Protein 4MZ5 (pdb70)

Radius of gyration: 27.86 Å; Cα contacts (8 Å, |Δi|>4): 668; chains: 3; bounding box: 36×77×73 Å

Foldseek 3Di:
DVPDDDDD/DDDDPDDDDDDD/DVLEPDDLVCLLVQLPPPPVVSPLSSLLNLLNLLPDDPCRPLVSNVVSVCLLSLLVQCPPLVDVSSVLSSLSNLLSQLLDAPVSVVSNVVSVNLLSLLVQCPPPDLSNVLSSLSSLLSQLLNAPVSLQVSVVSPNQVSLVVVVPDPDNVVDDPSSLLSSLSSLLSNQAYPVPGHDPVSCVSCQVVLLVLCPDDDPSSVLSSLSSLLSQLQDAVVSLCSNVVVVCLLSLLVQCPDPDPSNVVSSLSNLLSQLLYALVSVVSNVVSPNLLSLVCQCVPPDQSSNQSSLLSLLSQLLHAQVSLVSCVVSVVLLSLLVQLQDGDVSSVLSSLSSQLSNLVRYDLVSLVVNVVSPNQLSLLVCLVDPDDVSVLSSLSNVVSSLVSCVVVVNLQVVLVVCVVSVRLVSLVVQLPDPDDSRNCSSVVCCVPRVD

Solvent-accessible surface area: 19185 Å² total; per-residue (Å²): 86,136,45,28,44,82,61,133,69,135,6,69,39,38,65,57,59,92,66,214,164,71,8,86,129,52,50,22,124,79,0,36,155,13,0,98,51,144,75,68,112,32,16,27,91,0,0,44,1,0,37,47,13,2,6,91,181,134,141,39,22,21,58,74,0,44,177,39,42,3,8,80,68,0,19,60,3,3,57,82,110,151,12,27,65,0,10,31,8,0,0,16,0,0,0,2,0,0,22,20,82,66,134,21,0,110,25,0,18,92,25,32,0,2,65,22,0,22,84,9,2,88,25,125,71,59,82,0,3,32,0,0,0,21,0,0,0,0,0,0,4,39,17,20,80,36,0,34,58,1,29,177,77,37,0,7,95,37,0,27,65,42,4,82,41,142,74,8,65,108,39,67,63,36,27,4,74,8,1,0,6,1,0,0,0,1,2,30,56,104,144,78,28,4,47,100,99,1,3,113,70,1,1,80,26,0,33,82,0,0,112,23,114,16,62,91,0,20,11,21,0,0,18,0,0,3,37,9,1,49,33,81,59,126,39,0,66,40,0,6,128,99,50,1,5,81,26,0,14,147,10,2,48,28,136,67,53,76,3,10,7,0,0,0,74,0,0,0,6,0,0,38,3,46,33,118,8,0,34,96,0,9,107,30,29,0,1,68,31,0,39,74,4,3,84,31,129,100,72,58,2,32,49,10,0,0,4,0,0,0,0,0,0,9,10,87,88,71,0,0,69,62,0,24,97,66,30,0,0,65,64,0,18,36,5,2,66,180,27,70,77,122,1,22,53,6,0,1,47,0,0,12,8,0,5,83,31,14,31,33,125,13,9,36,71,0,13,135,34,34,0,5,102,14,0,0,74,17,8,77,24,208,36,51,94,0,3,46,5,0,3,80,0,0,32,27,6,0,86,4,6,72,150,85,67,78,37,135,80,1,15,94,62,0,98,133,33,25,0,47,111,59,0,70,52,13,47,195,58,168,42,116,62,0,99,136,32,0,90,70,6,28,109,136,34,40,126

Structure (mmCIF, N/CA/C/O backbone):
data_4MZ5
#
_entry.id   4MZ5
#
_cell.length_a   77.876
_cell.length_b   89.995
_cell.length_c   99.729
_cell.angle_alpha   90.00
_cell.angle_beta   90.00
_cell.angle_gamma   90.00
#
_symmetry.space_group_name_H-M   'P 21 21 21'
#
loop_
_entity.id
_entity.type
_entity.pdbx_description
1 polymer "Deoxyuridine 5'-triphosphate nucleotidohydrolase, mitochondrial"
2 polymer 'Importin subunit alpha-1'
3 water water
#
loop_
_atom_site.group_PDB
_atom_site.id
_atom_site.type_symbol
_atom_site.label_atom_id
_atom_site.label_alt_id
_atom_site.label_comp_id
_atom_site.label_asym_id
_atom_site.label_entity_id
_atom_site.label_seq_id
_atom_site.pdbx_PDB_ins_code
_atom_site.Cartn_x
_atom_site.Cartn_y
_atom_site.Cartn_z
_atom_site.occupancy
_atom_site.B_iso_or_equiv
_atom_site.auth_seq_id
_atom_site.auth_comp_id
_atom_site.auth_asym_id
_atom_site.auth_atom_id
_atom_site.pdbx_PDB_model_num
ATOM 1 N N . SER A 1 3 ? 43.609 48.219 42.239 1.00 85.77 11 SER A N 1
ATOM 2 C CA . SER A 1 3 ? 44.702 49.062 42.728 1.00 87.01 11 SER A CA 1
ATOM 3 C C . SER A 1 3 ? 45.313 49.983 41.655 1.00 86.74 11 SER A C 1
ATOM 4 O O . SER A 1 3 ? 45.311 51.203 41.830 1.00 86.23 11 SER A O 1
ATOM 7 N N . PRO A 1 4 ? 45.826 49.417 40.540 1.00 84.52 12 PRO A N 1
ATOM 8 C CA . PRO A 1 4 ? 46.498 50.305 39.581 1.00 82.43 12 PRO A CA 1
ATOM 9 C C . PRO A 1 4 ? 45.499 51.186 38.840 1.00 76.76 12 PRO A C 1
ATOM 10 O O . PRO A 1 4 ? 45.871 52.228 38.299 1.00 78.84 12 PRO A O 1
ATOM 14 N N . SER A 1 5 ? 44.242 50.758 38.821 1.00 70.19 13 SER A N 1
ATOM 15 C CA . SER A 1 5 ? 43.194 51.486 38.123 1.00 67.45 13 SER A CA 1
ATOM 16 C C . SER A 1 5 ? 42.472 52.509 39.007 1.00 58.35 13 SER A C 1
ATOM 17 O O . SER A 1 5 ? 41.547 53.172 38.544 1.00 60.38 13 SER A O 1
ATOM 20 N N . LYS A 1 6 ? 42.888 52.638 40.269 1.00 52.33 14 LYS A N 1
ATOM 21 C CA . LYS A 1 6 ? 42.391 53.722 41.123 1.00 54.69 14 LYS A CA 1
ATOM 22 C C . LYS A 1 6 ? 42.881 55.030 40.523 1.00 58.81 14 LYS A C 1
ATOM 23 O O . LYS A 1 6 ? 44.039 55.121 40.112 1.00 59.61 14 LYS A O 1
ATOM 29 N N . ARG A 1 7 ? 42.013 56.036 40.455 1.00 53.16 15 ARG A N 1
ATOM 30 C CA . ARG A 1 7 ? 42.421 57.352 39.962 1.00 56.86 15 ARG A CA 1
ATOM 31 C C . ARG A 1 7 ? 42.288 58.425 41.039 1.00 59.39 15 ARG A C 1
ATOM 32 O O . ARG A 1 7 ? 41.440 58.326 41.929 1.00 59.60 15 ARG A O 1
ATOM 40 N N . ALA A 1 8 ? 43.116 59.460 40.947 1.00 61.81 16 ALA A N 1
ATOM 41 C CA . ALA A 1 8 ? 42.951 60.635 41.801 1.00 53.45 16 ALA A CA 1
ATOM 42 C C . ALA A 1 8 ? 41.829 61.538 41.290 1.00 60.60 16 ALA A C 1
ATOM 43 O O . ALA A 1 8 ? 41.465 61.499 40.109 1.00 61.85 16 ALA A O 1
ATOM 45 N N . ARG A 1 9 ? 41.277 62.338 42.197 1.00 61.86 17 ARG A N 1
ATOM 46 C CA . ARG A 1 9 ? 40.308 63.367 41.853 1.00 65.78 17 ARG A CA 1
ATOM 47 C C . ARG A 1 9 ? 40.948 64.286 40.818 1.00 74.44 17 ARG A C 1
ATOM 48 O O . ARG A 1 9 ? 42.103 64.683 40.975 1.00 77.72 17 ARG A O 1
ATOM 56 N N . PRO A 1 10 ? 40.221 64.594 39.733 1.00 83.04 18 PRO A N 1
ATOM 57 C CA . PRO A 1 10 ? 40.773 65.489 38.712 1.00 91.60 18 PRO A CA 1
ATOM 58 C C . PRO A 1 10 ? 40.339 66.935 38.945 1.00 95.75 18 PRO A C 1
ATOM 59 O O . PRO A 1 10 ? 41.123 67.854 38.698 1.00 97.63 18 PRO A O 1
ATOM 63 N N . ALA B 1 1 ? 30.213 73.709 50.387 1.00 77.71 9 ALA C N 1
ATOM 64 C CA . ALA B 1 1 ? 30.993 73.282 49.229 1.00 81.73 9 ALA C CA 1
ATOM 65 C C . ALA B 1 1 ? 32.499 73.331 49.496 1.00 81.25 9 ALA C C 1
ATOM 66 O O . ALA B 1 1 ? 33.225 72.415 49.101 1.00 84.97 9 ALA C O 1
ATOM 68 N N . ILE B 1 2 ? 32.956 74.403 50.146 1.00 73.06 10 ILE C N 1
ATOM 69 C CA . ILE B 1 2 ? 34.359 74.554 50.549 1.00 73.55 10 ILE C CA 1
ATOM 70 C C . ILE B 1 2 ? 34.447 75.262 51.903 1.00 69.65 10 ILE C C 1
ATOM 71 O O . ILE B 1 2 ? 33.659 76.166 52.179 1.00 75.09 10 ILE C O 1
ATOM 76 N N . SER B 1 3 ? 35.389 74.844 52.748 1.00 55.60 11 SER C N 1
ATOM 77 C CA . SER B 1 3 ? 35.644 75.527 54.009 1.00 47.11 11 SER C CA 1
ATOM 78 C C . SER B 1 3 ? 36.741 76.554 53.767 1.00 42.28 11 SER C C 1
ATOM 79 O O . SER B 1 3 ? 37.826 76.203 53.302 1.00 52.66 11 SER C O 1
ATOM 82 N N . PRO B 1 4 ? 36.468 77.830 54.072 1.00 48.27 12 PRO C N 1
ATOM 83 C CA . PRO B 1 4 ? 37.445 78.875 53.755 1.00 44.92 12 PRO C CA 1
ATOM 84 C C . PRO B 1 4 ? 38.690 78.756 54.625 1.00 40.84 12 PRO C C 1
ATOM 85 O O . PRO B 1 4 ? 38.582 78.392 55.803 1.00 38.44 12 PRO C O 1
ATOM 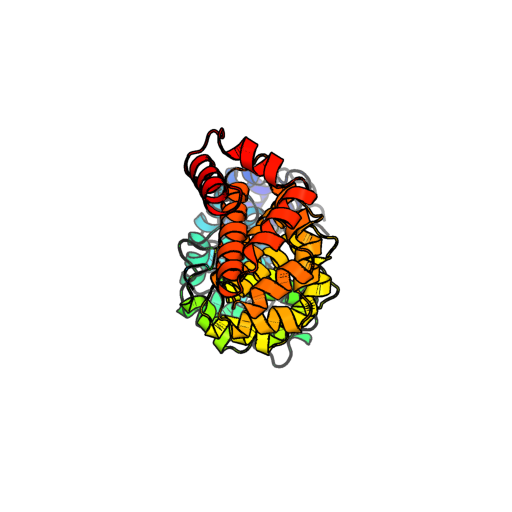89 N N . SER B 1 5 ? 39.850 79.066 54.049 1.00 33.21 13 SER C N 1
ATOM 90 C CA . SER B 1 5 ? 41.122 78.867 54.734 1.00 36.03 13 SER C CA 1
ATOM 91 C C . SER B 1 5 ? 41.383 80.021 55.678 1.00 28.07 13 SER C C 1
ATOM 92 O O . SER B 1 5 ? 42.101 79.857 56.668 1.00 34.83 13 SER C O 1
ATOM 95 N N . LYS B 1 6 ? 40.811 81.181 55.354 1.00 32.79 14 LYS C N 1
ATOM 96 C CA . LYS B 1 6 ? 40.924 82.391 56.177 1.00 36.58 14 LYS C CA 1
ATOM 97 C C . LYS B 1 6 ? 39.549 83.012 56.389 1.00 34.67 14 LYS C C 1
ATOM 98 O O . LYS B 1 6 ? 38.666 82.873 55.533 1.00 36.56 14 LYS C O 1
ATOM 104 N N . ARG B 1 7 ? 39.368 83.688 57.528 1.00 33.82 15 ARG C N 1
ATOM 105 C CA . ARG B 1 7 ? 38.073 84.278 57.905 1.00 36.71 15 ARG C CA 1
ATOM 106 C C . ARG B 1 7 ? 38.301 85.562 58.673 1.00 33.90 15 ARG C C 1
ATOM 107 O O . ARG B 1 7 ? 39.014 85.560 59.683 1.00 33.43 15 ARG C O 1
ATOM 115 N N . ALA B 1 8 ? 37.696 86.653 58.211 1.00 38.60 16 ALA C N 1
ATOM 116 C CA . ALA B 1 8 ? 37.734 87.910 58.949 1.00 43.23 16 ALA C CA 1
ATOM 117 C C . ALA B 1 8 ? 36.620 87.881 59.989 1.00 43.32 16 ALA C C 1
ATOM 118 O O . ALA B 1 8 ? 35.579 87.270 59.756 1.00 41.62 16 ALA C O 1
ATOM 120 N N . ARG B 1 9 ? 36.829 88.541 61.126 1.00 38.37 17 ARG C N 1
ATOM 121 C CA . ARG B 1 9 ? 35.746 88.736 62.081 1.00 35.71 17 ARG C CA 1
ATOM 122 C C . ARG B 1 9 ? 35.013 90.040 61.781 1.00 36.77 17 ARG C C 1
ATOM 123 O O . ARG B 1 9 ? 35.581 91.126 61.941 1.00 40.97 17 ARG C O 1
ATOM 131 N N . PRO B 1 10 ? 33.742 89.942 61.351 1.00 40.67 18 PRO C N 1
ATOM 132 C CA . PRO B 1 10 ? 32.987 91.111 60.892 1.00 46.92 18 PRO C CA 1
ATOM 133 C C . PRO B 1 10 ? 32.453 91.937 62.053 1.00 47.67 18 PRO C C 1
ATOM 134 O O . PRO B 1 10 ? 32.473 91.463 63.193 1.00 46.03 18 PRO C O 1
ATOM 138 N N . ALA B 1 11 ? 31.983 93.150 61.767 1.00 46.70 19 ALA C N 1
ATOM 139 C CA . ALA B 1 11 ? 31.354 93.991 62.784 1.00 47.73 19 ALA C CA 1
ATOM 140 C C . ALA B 1 11 ? 29.988 93.430 63.154 1.00 57.48 19 ALA C C 1
ATOM 141 O O . ALA B 1 11 ? 29.308 92.840 62.310 1.00 57.66 19 ALA C O 1
ATOM 143 N N . GLU B 1 12 ? 29.581 93.614 64.408 1.00 72.87 20 GLU C N 1
ATOM 144 C CA . GLU B 1 12 ? 28.283 93.115 64.862 1.00 91.33 20 GLU C CA 1
ATOM 145 C C . GLU B 1 12 ? 27.127 93.851 64.184 1.00 94.71 20 GLU C C 1
ATOM 146 O O . GLU B 1 12 ? 27.248 95.022 63.817 1.00 94.15 20 GLU C O 1
ATOM 152 N N . GLN C 2 52 ? 31.079 105.170 71.953 1.00 109.59 71 GLN E N 1
ATOM 153 C CA . GLN C 2 52 ? 31.923 104.516 70.960 1.00 106.88 71 GLN E CA 1
ATOM 154 C C . GLN C 2 52 ? 32.442 105.516 69.932 1.00 98.51 71 GLN E C 1
ATOM 155 O O . GLN C 2 52 ? 32.200 105.371 68.734 1.00 91.85 71 GLN E O 1
ATOM 161 N N . GLY C 2 53 ? 33.155 106.531 70.409 1.00 94.52 72 GLY E N 1
ATOM 162 C CA . GLY C 2 53 ? 33.706 107.552 69.537 1.00 85.15 72 GLY E CA 1
ATOM 163 C C . GLY C 2 53 ? 34.926 107.070 68.776 1.00 77.20 72 GLY E C 1
ATOM 164 O O . GLY C 2 53 ? 35.727 107.872 68.297 1.00 69.62 72 GLY E O 1
ATOM 165 N N . THR C 2 54 ? 35.066 105.753 68.666 1.00 69.21 73 THR E N 1
ATOM 166 C CA . THR C 2 54 ? 36.188 105.163 67.963 1.00 61.25 73 THR E CA 1
ATOM 167 C C . THR C 2 54 ? 35.732 104.758 66.561 1.00 57.53 73 THR E C 1
ATOM 168 O O . THR C 2 54 ? 36.351 103.919 65.912 1.00 53.97 73 THR E O 1
ATOM 172 N N . VAL C 2 55 ? 34.646 105.371 66.096 1.00 67.32 74 VAL E N 1
ATOM 173 C CA . VAL C 2 55 ? 34.106 105.064 64.774 1.00 73.14 74 VAL E CA 1
ATOM 174 C C . VAL C 2 55 ? 34.673 105.993 63.701 1.00 69.22 74 VAL E C 1
ATOM 175 O O . VAL C 2 55 ? 34.772 107.205 63.913 1.00 69.36 74 VAL E O 1
ATOM 179 N N . ASN C 2 56 ? 35.053 105.414 62.563 1.00 66.71 75 ASN E N 1
ATOM 180 C CA . ASN C 2 56 ? 35.518 106.179 61.407 1.00 68.61 75 ASN E CA 1
ATOM 181 C C . ASN C 2 56 ? 36.715 107.090 61.691 1.00 60.50 75 ASN E C 1
ATOM 182 O O . ASN C 2 56 ? 36.691 108.277 61.356 1.00 64.26 75 ASN E O 1
ATOM 187 N N . TRP C 2 57 ? 37.758 106.542 62.306 1.00 50.98 76 TRP E N 1
ATOM 188 C CA . TRP C 2 57 ? 38.988 107.297 62.504 1.00 47.70 76 TRP E CA 1
ATOM 189 C C . TRP C 2 57 ? 39.799 107.268 61.219 1.00 50.14 76 TRP E C 1
ATOM 190 O O . TRP C 2 57 ? 39.608 106.391 60.379 1.00 46.38 76 TRP E O 1
ATOM 201 N N . SER C 2 58 ? 40.691 108.235 61.053 1.00 53.47 77 SER E N 1
ATOM 202 C CA . SER C 2 58 ? 41.684 108.145 59.993 1.00 54.97 77 SER E CA 1
ATOM 203 C C . SER C 2 58 ? 42.811 107.271 60.508 1.00 52.73 77 SER E C 1
ATOM 204 O O . SER C 2 58 ? 42.944 107.078 61.720 1.00 53.72 77 SER E O 1
ATOM 207 N N . VAL C 2 59 ? 43.614 106.736 59.593 1.00 49.95 78 VAL E N 1
ATOM 208 C CA . VAL C 2 59 ? 44.788 105.965 59.974 1.00 48.06 78 VAL E CA 1
ATOM 209 C C . VAL C 2 59 ? 45.752 106.866 60.731 1.00 44.40 78 VAL E C 1
ATOM 210 O O . VAL C 2 59 ? 46.402 106.448 61.688 1.00 42.96 78 VAL E O 1
ATOM 214 N N . GLU C 2 60 ? 45.820 108.117 60.301 1.00 42.47 79 GLU E N 1
ATOM 215 C CA . GLU C 2 60 ? 46.700 109.097 60.916 1.00 50.98 79 GLU E CA 1
ATOM 216 C C . GLU C 2 60 ? 46.355 109.287 62.386 1.00 46.72 79 GLU E C 1
ATOM 217 O O . GLU C 2 60 ? 47.245 109.320 63.231 1.00 50.56 79 GLU E O 1
ATOM 223 N N . ASP C 2 61 ? 45.064 109.385 62.693 1.00 44.12 80 ASP E N 1
ATOM 224 C CA . ASP C 2 61 ? 44.629 109.570 64.076 1.00 43.30 80 ASP E CA 1
ATOM 225 C C . ASP C 2 61 ? 44.880 108.331 64.911 1.00 43.60 80 ASP E C 1
ATOM 226 O O . ASP C 2 61 ? 45.189 108.434 66.100 1.00 42.43 80 ASP E O 1
ATOM 231 N N . ILE C 2 62 ? 44.745 107.164 64.286 1.00 41.76 81 ILE E N 1
ATOM 232 C CA . ILE C 2 62 ? 45.012 105.907 64.963 1.00 37.61 81 ILE E CA 1
ATOM 233 C C . ILE C 2 62 ? 46.487 105.856 65.345 1.00 41.58 81 ILE E C 1
ATOM 234 O O . ILE C 2 62 ? 46.830 105.521 66.481 1.00 46.83 81 ILE E O 1
ATOM 239 N N . VAL C 2 63 ? 47.349 106.230 64.402 1.00 42.98 82 VAL E N 1
ATOM 240 C CA . VAL C 2 63 ? 48.790 106.215 64.619 1.00 45.32 82 VAL E CA 1
ATOM 241 C C . VAL C 2 63 ? 49.147 107.173 65.749 1.00 42.83 82 VAL E C 1
ATOM 242 O O . VAL C 2 63 ? 49.953 106.847 66.626 1.00 39.19 82 VAL E O 1
ATOM 246 N N . LYS C 2 64 ? 48.506 108.337 65.732 1.00 38.33 83 LYS E N 1
ATOM 247 C CA . LYS C 2 64 ? 48.707 109.369 66.740 1.00 43.63 83 LYS E CA 1
ATOM 248 C C . LYS C 2 64 ? 48.441 108.827 68.142 1.00 41.05 83 LYS E C 1
ATOM 249 O O . LYS C 2 64 ? 49.276 108.977 69.040 1.00 44.86 83 LYS E O 1
ATOM 255 N N . GLY C 2 65 ? 47.289 108.187 68.320 1.00 39.18 84 GLY E N 1
ATOM 256 C CA . GLY C 2 65 ? 46.913 107.630 69.608 1.00 47.60 84 GLY E CA 1
ATOM 257 C C . GLY C 2 65 ? 47.787 106.470 70.049 1.00 44.74 84 GLY E C 1
ATOM 258 O O . GLY C 2 65 ? 48.122 106.333 71.231 1.00 40.07 84 GLY E O 1
ATOM 259 N N . ILE C 2 66 ? 48.171 105.632 69.098 1.00 40.24 85 ILE E N 1
ATOM 260 C CA . ILE C 2 66 ? 48.988 104.464 69.429 1.00 41.53 85 ILE E CA 1
ATOM 261 C C . ILE C 2 66 ? 50.402 104.848 69.870 1.00 41.93 85 ILE E C 1
ATOM 262 O O . ILE C 2 66 ? 50.960 104.217 70.769 1.00 38.96 85 ILE E O 1
ATOM 267 N N . ASN C 2 67 ? 50.948 105.909 69.273 1.00 38.11 86 ASN E N 1
ATOM 268 C CA . ASN C 2 67 ? 52.267 106.420 69.643 1.00 46.02 86 ASN E CA 1
ATOM 269 C C . ASN C 2 67 ? 52.279 107.343 70.864 1.00 49.47 86 ASN E C 1
ATOM 270 O O . ASN C 2 67 ? 53.277 108.010 71.116 1.00 58.73 86 ASN E O 1
ATOM 275 N N . SER C 2 68 ? 51.189 107.375 71.626 1.00 45.34 87 SER E N 1
ATOM 276 C CA . SER C 2 68 ? 51.028 108.383 72.679 1.00 44.55 87 SER E CA 1
ATOM 277 C C . SER C 2 68 ? 51.646 108.039 74.043 1.00 50.78 87 SER E C 1
ATOM 278 O O . SER C 2 68 ? 51.837 108.935 74.869 1.00 58.79 87 SER E O 1
ATOM 281 N N . ASN C 2 69 ? 51.948 106.762 74.282 1.00 51.60 88 ASN E N 1
ATOM 282 C CA . ASN C 2 69 ? 52.405 106.310 75.609 1.00 65.04 88 ASN E CA 1
ATOM 283 C C . ASN C 2 69 ? 51.359 106.505 76.708 1.00 60.15 88 ASN E C 1
ATOM 284 O O . ASN C 2 69 ? 51.686 106.510 77.900 1.00 64.13 88 ASN E O 1
ATOM 289 N N . ASN C 2 70 ? 50.110 106.692 76.297 1.00 51.47 89 ASN E N 1
ATOM 290 C CA . ASN C 2 70 ? 48.984 106.680 77.216 1.00 49.89 89 ASN E CA 1
ATOM 291 C C . ASN C 2 70 ? 48.221 105.408 76.889 1.00 44.69 89 ASN E C 1
ATOM 292 O O . ASN C 2 70 ? 47.693 105.252 75.775 1.00 39.10 89 ASN E O 1
ATOM 297 N N . LEU C 2 71 ? 48.185 104.482 77.844 1.00 43.76 90 LEU E N 1
ATOM 298 C CA . LEU C 2 71 ? 47.649 103.151 77.566 1.00 47.40 90 LEU E CA 1
ATOM 299 C C . LEU C 2 71 ? 46.182 103.221 77.171 1.00 42.53 90 LEU E C 1
ATOM 300 O O . LEU C 2 71 ? 45.735 102.489 76.281 1.00 37.16 90 LEU E O 1
ATOM 305 N N . GLU C 2 72 ? 45.441 104.112 77.826 1.00 38.73 91 GLU E N 1
ATOM 306 C CA . GLU C 2 72 ? 44.040 104.326 77.481 1.00 32.91 91 GLU E CA 1
ATOM 307 C C . GLU C 2 72 ? 43.874 104.944 76.090 1.00 34.84 91 GLU E C 1
ATOM 308 O O . GLU C 2 72 ? 42.999 104.535 75.330 1.00 35.78 91 GLU E O 1
ATOM 314 N N . SER C 2 73 ? 44.706 105.931 75.767 1.00 34.52 92 SER E N 1
ATOM 315 C CA . SER C 2 73 ? 44.713 106.494 74.423 1.00 38.28 92 SER E CA 1
ATOM 316 C C . SER C 2 73 ? 45.041 105.402 73.403 1.00 40.39 92 SER E C 1
ATOM 317 O O . SER C 2 73 ? 44.420 105.320 72.336 1.00 36.97 92 SER E O 1
ATOM 320 N N . GLN C 2 74 ? 46.000 104.546 73.742 1.00 39.43 93 GLN E N 1
ATOM 321 C CA . GLN C 2 74 ? 46.347 103.428 72.869 1.00 38.55 93 GLN E CA 1
ATOM 322 C C . GLN C 2 74 ? 45.175 102.469 72.717 1.00 36.44 93 GLN E C 1
ATOM 323 O O . GLN C 2 74 ? 44.902 101.961 71.617 1.00 31.20 93 GLN E O 1
ATOM 329 N N . LEU C 2 75 ? 44.472 102.226 73.819 1.00 35.56 94 LEU E N 1
ATOM 330 C CA . LEU C 2 75 ? 43.340 101.309 73.796 1.00 37.05 94 LEU E CA 1
ATOM 331 C C . LEU C 2 75 ? 42.255 101.809 72.850 1.00 43.64 94 LEU E C 1
ATOM 332 O O . LEU C 2 75 ? 41.750 101.036 72.027 1.00 42.46 94 LEU E O 1
ATOM 337 N N . GLN C 2 76 ? 41.898 103.089 72.952 1.00 36.94 95 GLN E N 1
ATOM 338 C CA . GLN C 2 76 ? 40.828 103.600 72.097 1.00 43.69 95 GLN E CA 1
ATOM 339 C C . GLN C 2 76 ? 41.257 103.695 70.623 1.00 37.48 95 GLN E C 1
ATOM 340 O O . GLN C 2 76 ? 40.466 103.428 69.719 1.00 38.64 95 GLN E O 1
ATOM 346 N N . ALA C 2 77 ? 42.515 104.032 70.380 1.00 31.88 96 ALA E N 1
ATOM 347 C CA . ALA C 2 77 ? 43.011 104.063 69.011 1.00 36.29 96 ALA E CA 1
ATOM 348 C C . ALA C 2 77 ? 43.068 102.646 68.429 1.00 36.07 96 ALA E C 1
ATOM 349 O O . ALA C 2 77 ? 42.891 102.450 67.219 1.00 36.77 96 ALA E O 1
ATOM 351 N N . THR C 2 78 ? 43.333 101.658 69.279 1.00 33.06 97 THR E N 1
ATOM 352 C CA . THR C 2 78 ? 43.387 100.273 68.798 1.00 35.56 97 THR E CA 1
ATOM 353 C C . THR C 2 78 ? 41.987 99.787 68.461 1.00 34.00 97 THR E C 1
ATOM 354 O O . THR C 2 78 ? 41.779 99.062 67.477 1.00 32.63 97 THR E O 1
ATOM 358 N N . GLN C 2 79 ? 41.017 100.202 69.270 1.00 33.14 98 GLN E N 1
ATOM 359 C CA . GLN C 2 79 ? 39.625 99.870 68.993 1.00 38.71 98 GLN E CA 1
ATOM 360 C C . GLN C 2 79 ? 39.179 100.495 67.672 1.00 37.72 98 GLN E C 1
ATOM 361 O O . GLN C 2 79 ? 38.481 99.859 66.876 1.00 36.57 98 GLN E O 1
ATOM 367 N N . ALA C 2 80 ? 39.578 101.741 67.450 1.00 37.49 99 ALA E N 1
ATOM 368 C CA . ALA C 2 80 ? 39.297 102.414 66.185 1.00 35.75 99 ALA E CA 1
ATOM 369 C C . ALA C 2 80 ? 39.875 101.632 64.999 1.00 37.47 99 ALA E C 1
ATOM 370 O O . ALA C 2 80 ? 39.263 101.572 63.931 1.00 38.66 99 ALA E O 1
ATOM 372 N N . ALA C 2 81 ? 41.054 101.045 65.181 1.00 40.56 100 ALA E N 1
ATOM 373 C CA . ALA C 2 81 ? 41.641 100.215 64.135 1.00 35.41 100 ALA E CA 1
ATOM 374 C C . ALA C 2 81 ? 40.817 98.952 63.930 1.00 37.84 100 ALA E C 1
ATOM 375 O O . ALA C 2 81 ? 40.560 98.548 62.789 1.00 38.90 100 ALA E O 1
ATOM 377 N N . ARG C 2 82 ? 40.404 98.329 65.031 1.00 35.71 101 ARG E N 1
ATOM 378 C CA . ARG C 2 82 ? 39.575 97.127 64.966 1.00 35.20 101 ARG E CA 1
ATOM 379 C C . ARG C 2 82 ? 38.318 97.366 64.134 1.00 39.68 101 ARG E C 1
ATOM 380 O O . ARG C 2 82 ? 37.919 96.505 63.346 1.00 39.35 101 ARG E O 1
ATOM 388 N N . LYS C 2 83 ? 37.707 98.539 64.312 1.00 41.81 102 LYS E N 1
ATOM 389 C CA . LYS C 2 83 ? 36.469 98.886 63.621 1.00 42.40 102 LYS E CA 1
ATOM 390 C C . LYS C 2 83 ? 36.691 99.132 62.137 1.00 41.79 102 LYS E C 1
ATOM 391 O O . LYS C 2 83 ? 35.898 98.681 61.306 1.00 46.41 102 LYS E O 1
ATOM 397 N N . LEU C 2 84 ? 37.761 99.849 61.806 1.00 33.95 103 LEU E N 1
ATOM 398 C CA . LEU C 2 84 ? 38.132 100.043 60.407 1.00 42.41 103 LEU E CA 1
ATOM 399 C C . LEU C 2 84 ? 38.385 98.681 59.760 1.00 45.16 103 LEU E C 1
ATOM 400 O O . LEU C 2 84 ? 37.963 98.420 58.632 1.00 49.89 103 LEU E O 1
ATOM 405 N N . LEU C 2 85 ? 39.070 97.813 60.494 1.00 34.77 104 LEU E N 1
ATOM 406 C CA . LEU C 2 85 ? 39.521 96.545 59.946 1.00 35.95 104 LEU E CA 1
ATOM 407 C C . LEU C 2 85 ? 38.419 95.516 59.891 1.00 39.60 104 LEU E C 1
ATOM 408 O O . LEU C 2 85 ? 38.570 94.484 59.243 1.00 39.61 104 LEU E O 1
ATOM 413 N N . SER C 2 86 ? 37.309 95.789 60.567 1.00 33.98 105 SER E N 1
ATOM 414 C CA . SER C 2 86 ? 36.214 94.826 60.595 1.00 35.78 105 SER E CA 1
ATOM 415 C C . SER C 2 86 ? 35.051 95.260 59.725 1.00 42.50 105 SER E C 1
ATOM 416 O O . SER C 2 86 ? 33.939 94.755 59.874 1.00 51.96 105 SER E O 1
ATOM 419 N N . ARG C 2 87 ? 35.306 96.192 58.812 1.00 55.26 106 ARG E N 1
ATOM 420 C CA . ARG C 2 87 ? 34.254 96.655 57.912 1.00 60.37 106 ARG E CA 1
ATOM 421 C C . ARG C 2 87 ? 34.220 95.807 56.645 1.00 59.77 106 ARG E C 1
ATOM 422 O O . ARG C 2 87 ? 35.246 95.282 56.204 1.00 53.57 106 ARG E O 1
ATOM 430 N N . GLU C 2 88 ? 33.026 95.665 56.082 1.00 69.66 107 GLU E N 1
ATOM 431 C CA . GLU C 2 88 ? 32.805 94.794 54.934 1.00 80.45 107 GLU E CA 1
ATOM 432 C C . GLU C 2 88 ? 33.507 95.294 53.678 1.00 74.75 107 GLU E C 1
ATOM 433 O O . GLU C 2 88 ? 34.281 94.560 53.058 1.00 67.93 107 GLU E O 1
ATOM 439 N N . LYS C 2 89 ? 33.232 96.544 53.312 1.00 77.04 108 LYS E N 1
ATOM 440 C CA . LYS C 2 89 ? 33.816 97.142 52.116 1.00 80.06 108 LYS E CA 1
ATOM 441 C C . LYS C 2 89 ? 35.257 97.574 52.332 1.00 70.76 108 LYS E C 1
ATOM 442 O O . LYS C 2 89 ? 35.530 98.431 53.175 1.00 69.66 108 LYS E O 1
ATOM 448 N N . GLN C 2 90 ? 36.154 96.964 51.558 1.00 68.22 109 GLN E N 1
ATOM 449 C CA . GLN C 2 90 ? 37.571 97.327 51.473 1.00 64.38 109 GLN E CA 1
ATOM 450 C C . GLN C 2 90 ? 38.204 97.848 52.754 1.00 57.71 109 GLN E C 1
ATOM 451 O O . GLN C 2 90 ? 38.640 98.999 52.798 1.00 62.44 109 GLN E O 1
ATOM 457 N N . PRO C 2 91 ? 38.261 97.006 53.797 1.00 52.41 110 PRO E N 1
ATOM 458 C CA . PRO C 2 91 ? 38.977 97.439 55.000 1.00 49.30 110 PRO E CA 1
ATOM 459 C C . PRO C 2 91 ? 40.425 97.755 54.626 1.00 51.91 110 PRO E C 1
ATOM 460 O O . PRO C 2 91 ? 41.044 96.985 53.882 1.00 51.52 110 PRO E O 1
ATOM 464 N N . PRO C 2 92 ? 40.950 98.888 55.121 1.00 46.07 111 PRO E N 1
ATOM 465 C CA . PRO C 2 92 ? 42.259 99.423 54.726 1.00 47.95 111 PRO E CA 1
ATOM 466 C C . PRO C 2 92 ? 43.429 98.674 55.376 1.00 45.05 111 PRO E C 1
ATOM 467 O O . PRO C 2 92 ? 44.228 99.272 56.106 1.00 37.37 111 PRO E O 1
ATOM 471 N N . ILE C 2 93 ? 43.520 97.377 55.089 1.00 45.46 112 ILE E N 1
ATOM 472 C CA . ILE C 2 93 ? 44.567 96.508 55.620 1.00 44.41 112 ILE E CA 1
ATOM 473 C C . ILE C 2 93 ? 45.977 97.007 55.267 1.00 40.93 112 ILE E C 1
ATOM 474 O O . ILE C 2 93 ? 46.836 97.121 56.149 1.00 37.42 112 ILE E O 1
ATOM 479 N N . ASP C 2 94 ? 46.214 97.304 53.990 1.00 35.47 113 ASP E N 1
ATOM 480 C CA . ASP C 2 94 ? 47.534 97.751 53.548 1.00 41.57 113 ASP E CA 1
ATOM 481 C C . ASP C 2 94 ? 47.937 99.096 54.167 1.00 42.66 113 ASP E C 1
ATOM 482 O O . ASP C 2 94 ? 49.094 99.283 54.558 1.00 39.88 113 ASP E O 1
ATOM 487 N N . ASN C 2 95 ? 46.988 100.026 54.253 1.00 37.80 114 ASN E N 1
ATOM 488 C CA . ASN C 2 95 ? 47.253 101.311 54.902 1.00 41.29 114 ASN E CA 1
ATOM 489 C C . ASN C 2 95 ? 47.643 101.139 56.370 1.00 36.30 114 ASN E C 1
ATOM 490 O O . ASN C 2 95 ? 48.560 101.799 56.861 1.00 44.47 114 ASN E O 1
ATOM 495 N N . ILE C 2 96 ? 46.953 100.242 57.060 1.00 36.64 115 ILE E N 1
ATOM 496 C CA . ILE C 2 96 ? 47.310 99.910 58.438 1.00 36.86 115 ILE E CA 1
ATOM 497 C C . ILE C 2 96 ? 48.724 99.312 58.498 1.00 39.71 115 ILE E C 1
ATOM 498 O O . ILE C 2 96 ? 49.535 99.710 59.341 1.00 36.78 115 ILE E O 1
ATOM 503 N N . ILE C 2 97 ? 49.024 98.376 57.595 1.00 37.70 116 ILE E N 1
ATOM 504 C CA . ILE C 2 97 ? 50.360 97.776 57.530 1.00 31.07 116 ILE E CA 1
ATOM 505 C C . ILE C 2 97 ? 51.436 98.834 57.242 1.00 37.84 116 ILE E C 1
ATOM 506 O O . ILE C 2 97 ? 52.469 98.866 57.918 1.00 38.60 116 ILE E O 1
ATOM 511 N N . ARG C 2 98 ? 51.196 99.703 56.257 1.00 34.39 117 ARG E N 1
ATOM 512 C CA . ARG C 2 98 ? 52.170 100.736 55.900 1.00 41.87 117 ARG E CA 1
ATOM 513 C C . ARG C 2 98 ? 52.450 101.713 57.041 1.00 46.10 117 ARG E C 1
ATOM 514 O O . ARG C 2 98 ? 53.538 102.266 57.137 1.00 45.05 117 ARG E O 1
ATOM 522 N N . ALA C 2 99 ? 51.464 101.923 57.905 1.00 48.80 118 ALA E N 1
ATOM 523 C CA . ALA C 2 99 ? 51.627 102.849 59.016 1.00 50.69 118 ALA E CA 1
ATOM 524 C C . ALA C 2 99 ? 52.528 102.261 60.103 1.00 49.08 118 ALA E C 1
ATOM 525 O O . ALA C 2 99 ? 52.862 102.953 61.062 1.00 46.86 118 ALA E O 1
ATOM 527 N N . GLY C 2 100 ? 52.914 100.990 59.955 1.00 40.17 119 GLY E N 1
ATOM 528 C CA . GLY C 2 100 ? 53.819 100.356 60.901 1.00 34.76 119 GLY E CA 1
ATOM 529 C C . GLY C 2 100 ? 53.127 99.975 62.206 1.00 37.15 119 GLY E C 1
ATOM 530 O O . GLY C 2 100 ? 53.749 99.945 63.274 1.00 41.55 119 GLY E O 1
ATOM 531 N N . LEU C 2 101 ? 51.837 99.665 62.124 1.00 34.26 120 LEU E N 1
ATOM 532 C CA . LEU C 2 101 ? 51.047 99.404 63.327 1.00 37.71 120 LEU E CA 1
ATOM 533 C C . LEU C 2 101 ? 51.160 97.972 63.873 1.00 37.97 120 LEU E C 1
ATOM 534 O O . LEU C 2 101 ? 50.916 97.735 65.063 1.00 37.17 120 LEU E O 1
ATOM 539 N N . ILE C 2 102 ? 51.546 97.024 63.019 1.00 32.15 121 ILE E N 1
ATOM 540 C CA . ILE C 2 102 ? 51.600 95.622 63.430 1.00 32.55 121 ILE E CA 1
ATOM 541 C C . ILE C 2 102 ? 52.471 95.324 64.664 1.00 31.88 121 ILE E C 1
ATOM 542 O O . ILE C 2 102 ? 52.017 94.614 65.571 1.00 35.53 121 ILE E O 1
ATOM 547 N N . PRO C 2 103 ? 53.714 95.844 64.706 1.00 31.55 122 PRO E N 1
ATOM 548 C CA . PRO C 2 103 ? 54.527 95.594 65.907 1.00 37.15 122 PRO 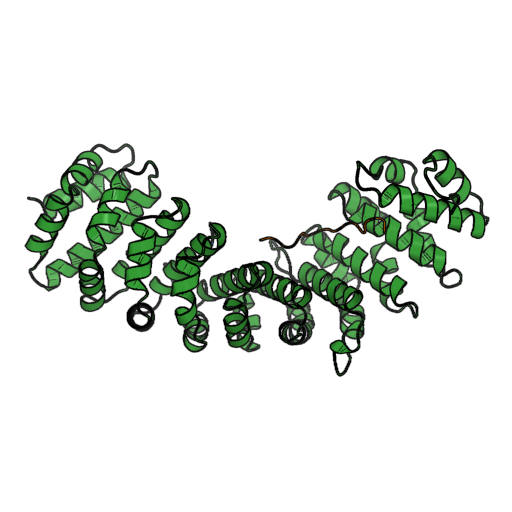E CA 1
ATOM 549 C C . PRO C 2 103 ? 53.864 96.128 67.172 1.00 36.54 122 PRO E C 1
ATOM 550 O O . PRO C 2 103 ? 54.049 95.566 68.254 1.00 35.45 122 PRO E O 1
ATOM 554 N N . LYS C 2 104 ? 53.111 97.211 67.036 1.00 39.24 123 LYS E N 1
ATOM 555 C CA . LYS C 2 104 ? 52.440 97.804 68.179 1.00 38.10 123 LYS E CA 1
ATOM 556 C C . LYS C 2 104 ? 51.344 96.885 68.655 1.00 30.36 123 LYS E C 1
ATOM 557 O O . LYS C 2 104 ? 51.242 96.599 69.855 1.00 33.14 123 LYS E O 1
ATOM 563 N N . PHE C 2 105 ? 50.521 96.428 67.711 1.00 32.80 124 PHE E N 1
ATOM 564 C CA . PHE C 2 105 ? 49.435 95.498 68.020 1.00 33.65 124 PHE E CA 1
ATOM 565 C C . PHE C 2 105 ? 49.978 94.260 68.704 1.00 34.01 124 PHE E C 1
ATOM 566 O O . PHE C 2 105 ? 49.399 93.784 69.692 1.00 32.72 124 PHE E O 1
ATOM 574 N N . VAL C 2 106 ? 51.084 93.736 68.176 1.00 28.10 125 VAL E N 1
ATOM 575 C CA . VAL C 2 106 ? 51.674 92.520 68.729 1.00 33.90 125 VAL E CA 1
ATOM 576 C C . VAL C 2 106 ? 52.119 92.743 70.174 1.00 36.89 125 VAL E C 1
ATOM 577 O O . VAL C 2 106 ? 51.875 91.893 71.037 1.00 30.84 125 VAL E O 1
ATOM 581 N N . SER C 2 107 ? 52.753 93.888 70.439 1.00 30.08 126 SER E N 1
ATOM 582 C CA . SER C 2 107 ? 53.186 94.212 71.795 1.00 34.02 126 SER E CA 1
ATOM 583 C C . SER C 2 107 ? 51.981 94.286 72.713 1.00 29.31 126 SER E C 1
ATOM 584 O O . SER C 2 107 ? 52.048 93.875 73.873 1.00 40.10 126 SER E O 1
ATOM 587 N N . PHE C 2 108 ? 50.873 94.796 72.185 1.00 28.57 127 PHE E N 1
ATOM 588 C CA . PHE C 2 108 ? 49.638 94.918 72.971 1.00 29.11 127 PHE E CA 1
ATOM 589 C C . PHE C 2 108 ? 49.066 93.564 73.407 1.00 38.46 127 PHE E C 1
ATOM 590 O O . PHE C 2 108 ? 48.418 93.481 74.452 1.00 33.97 127 PHE E O 1
ATOM 598 N N . LEU C 2 109 ? 49.316 92.508 72.624 1.00 33.80 128 LEU E N 1
ATOM 599 C CA . LEU C 2 109 ? 48.842 91.168 72.975 1.00 33.13 128 LEU E CA 1
ATOM 600 C C . LEU C 2 109 ? 49.403 90.727 74.319 1.00 39.89 128 LEU E C 1
ATOM 601 O O . LEU C 2 109 ? 48.804 89.890 75.003 1.00 42.80 128 LEU E O 1
ATOM 606 N N . GLY C 2 110 ? 50.549 91.292 74.696 1.00 34.59 129 GLY E N 1
ATOM 607 C CA . GLY C 2 110 ? 51.238 90.870 75.902 1.00 43.78 129 GLY E CA 1
ATOM 608 C C . GLY C 2 110 ? 50.863 91.679 77.129 1.00 48.44 129 GLY E C 1
ATOM 609 O O . GLY C 2 110 ? 51.380 91.436 78.225 1.00 50.03 129 GLY E O 1
ATOM 610 N N . LYS C 2 111 ? 49.963 92.640 76.956 1.00 39.95 130 LYS E N 1
ATOM 611 C CA . LYS C 2 111 ? 49.550 93.478 78.076 1.00 40.66 130 LYS E CA 1
ATOM 612 C C . LYS C 2 111 ? 48.517 92.782 78.954 1.00 40.76 130 LYS E C 1
ATOM 613 O O . LYS C 2 111 ? 47.332 93.108 78.913 1.00 40.92 130 LYS E O 1
ATOM 619 N N . THR C 2 112 ? 48.988 91.827 79.754 1.00 49.01 131 THR E N 1
ATOM 620 C CA . THR C 2 112 ? 48.145 91.060 80.670 1.00 50.74 131 THR E CA 1
ATOM 621 C C . THR C 2 112 ? 47.324 91.959 81.591 1.00 48.86 131 THR E C 1
ATOM 622 O O . THR C 2 112 ? 46.189 91.637 81.946 1.00 52.81 131 THR E O 1
ATOM 626 N N . ASP C 2 113 ? 47.902 93.093 81.961 1.00 47.55 132 ASP E N 1
ATOM 627 C CA . ASP C 2 113 ? 47.244 94.045 82.848 1.00 54.16 132 ASP E CA 1
ATOM 628 C C . ASP C 2 113 ? 46.120 94.850 82.174 1.00 50.24 132 ASP E C 1
ATOM 629 O O . ASP C 2 113 ? 45.332 95.510 82.857 1.00 51.34 132 ASP E O 1
ATOM 634 N N . CYS C 2 114 ? 46.037 94.799 80.843 1.00 44.73 133 CYS E N 1
ATOM 635 C CA . CYS C 2 114 ? 44.972 95.516 80.124 1.00 41.93 133 CYS E CA 1
ATOM 636 C C . CYS C 2 114 ? 44.253 94.620 79.109 1.00 44.33 133 CYS E C 1
ATOM 637 O O . CYS C 2 114 ? 44.470 94.736 77.895 1.00 34.28 133 CYS E O 1
ATOM 640 N N . SER C 2 115 ? 43.386 93.745 79.612 1.00 47.19 134 SER E N 1
ATOM 641 C CA . SER C 2 115 ? 42.644 92.799 78.771 1.00 43.69 134 SER E CA 1
ATOM 642 C C . SER C 2 115 ? 41.912 93.396 77.544 1.00 44.41 134 SER E C 1
ATOM 643 O O . SER C 2 115 ? 41.963 92.801 76.457 1.00 40.54 134 SER E O 1
ATOM 646 N N . PRO C 2 116 ? 41.257 94.574 77.697 1.00 47.30 135 PRO E N 1
ATOM 647 C CA . PRO C 2 116 ? 40.571 95.108 76.512 1.00 42.18 135 PRO E CA 1
ATOM 648 C C . PRO C 2 116 ? 41.504 95.347 75.328 1.00 39.44 135 PRO E C 1
ATOM 649 O O . PRO C 2 116 ? 41.116 95.060 74.198 1.00 39.06 135 PRO E O 1
ATOM 653 N N . ILE C 2 117 ? 42.711 95.852 75.567 1.00 40.55 136 ILE E N 1
ATOM 654 C CA . ILE C 2 117 ? 43.603 96.123 74.447 1.00 39.30 136 ILE E CA 1
ATOM 655 C C . ILE C 2 117 ? 44.172 94.819 73.871 1.00 38.33 136 ILE E C 1
ATOM 656 O O . ILE C 2 117 ? 44.466 94.741 72.674 1.00 30.92 136 ILE E O 1
ATOM 661 N N . GLN C 2 118 ? 44.309 93.797 74.718 1.00 35.65 137 GLN E N 1
ATOM 662 C CA . GLN C 2 118 ? 44.667 92.469 74.230 1.00 38.97 137 GLN E CA 1
ATOM 663 C C . GLN C 2 118 ? 43.598 92.009 73.246 1.00 32.80 137 GLN E C 1
ATOM 664 O O . GLN C 2 118 ? 43.906 91.470 72.180 1.00 34.63 137 GLN E O 1
ATOM 670 N N . PHE C 2 119 ? 42.338 92.229 73.607 1.00 34.87 138 PHE E N 1
ATOM 671 C CA . PHE C 2 119 ? 41.233 91.804 72.763 1.00 35.79 138 PHE E CA 1
ATOM 672 C C . PHE C 2 119 ? 41.189 92.580 71.457 1.00 32.99 138 PHE E C 1
ATOM 673 O O . PHE C 2 119 ? 41.079 91.991 70.375 1.00 35.81 138 PHE E O 1
ATOM 681 N N . GLU C 2 120 ? 41.248 93.902 71.570 1.00 32.27 139 GLU E N 1
ATOM 682 C CA . GLU C 2 120 ? 41.164 94.774 70.409 1.00 34.38 139 GLU E CA 1
ATOM 683 C C . GLU C 2 120 ? 42.273 94.487 69.399 1.00 33.07 139 GLU E C 1
ATOM 684 O O . GLU C 2 120 ? 42.025 94.444 68.192 1.00 36.55 139 GLU E O 1
ATOM 690 N N . SER C 2 121 ? 43.488 94.261 69.887 1.00 26.33 140 SER E N 1
ATOM 691 C CA . SER C 2 121 ? 44.600 94.047 68.978 1.00 31.62 140 SER E CA 1
ATOM 692 C C . SER C 2 121 ? 44.532 92.659 68.364 1.00 31.25 140 SER E C 1
ATOM 693 O O . SER C 2 121 ? 44.908 92.480 67.202 1.00 28.88 140 SER E O 1
ATOM 696 N N . ALA C 2 122 ? 44.060 91.686 69.149 1.00 29.46 141 ALA E N 1
ATOM 697 C CA . ALA C 2 122 ? 43.865 90.322 68.665 1.00 28.70 141 ALA E CA 1
ATOM 698 C C . ALA C 2 122 ? 42.894 90.323 67.487 1.00 24.84 141 ALA E C 1
ATOM 699 O O . ALA C 2 122 ? 43.165 89.739 66.429 1.00 30.94 141 ALA E O 1
ATOM 701 N N . TRP C 2 123 ? 41.763 90.988 67.681 1.00 26.23 142 TRP E N 1
ATOM 702 C CA . TRP C 2 123 ? 40.780 91.169 66.620 1.00 31.25 142 TRP E CA 1
ATOM 703 C C . TRP C 2 123 ? 41.388 91.877 65.397 1.00 34.35 142 TRP E C 1
ATOM 704 O O . TRP C 2 123 ? 41.287 91.372 64.272 1.00 35.09 142 TRP E O 1
ATOM 715 N N . ALA C 2 124 ? 42.041 93.018 65.618 1.00 33.97 143 ALA E N 1
ATOM 716 C CA . ALA C 2 124 ? 42.714 93.742 64.536 1.00 27.31 143 ALA E CA 1
ATOM 717 C C . ALA C 2 124 ? 43.726 92.883 63.761 1.00 32.54 143 ALA E C 1
ATOM 718 O O . ALA C 2 124 ? 43.746 92.885 62.516 1.00 29.44 143 ALA E O 1
ATOM 720 N N . LEU C 2 125 ? 44.567 92.152 64.489 1.00 30.60 144 LEU E N 1
ATOM 721 C CA . LEU C 2 125 ? 45.557 91.297 63.845 1.00 33.44 144 LEU E CA 1
ATOM 722 C C . LEU C 2 125 ? 44.900 90.124 63.117 1.00 29.09 144 LEU E C 1
ATOM 723 O O . LEU C 2 125 ? 45.395 89.678 62.074 1.00 27.92 144 LEU E O 1
ATOM 728 N N . THR C 2 126 ? 43.782 89.645 63.656 1.00 25.23 145 THR E N 1
ATOM 729 C CA . THR C 2 126 ? 43.038 88.561 63.031 1.00 31.09 145 THR E CA 1
ATOM 730 C C . THR C 2 126 ? 42.586 88.977 61.636 1.00 35.97 145 THR E C 1
ATOM 731 O O . THR C 2 126 ? 42.699 88.207 60.665 1.00 33.62 145 THR E O 1
ATOM 735 N N . ASN C 2 127 ? 42.078 90.200 61.533 1.00 32.85 146 ASN E N 1
ATOM 736 C CA . ASN C 2 127 ? 41.514 90.638 60.265 1.00 35.17 146 ASN E CA 1
ATOM 737 C C . ASN C 2 127 ? 42.586 90.970 59.244 1.00 37.29 146 ASN E C 1
ATOM 738 O O . ASN C 2 127 ? 42.374 90.781 58.044 1.00 38.76 146 ASN E O 1
ATOM 743 N N . ILE C 2 128 ? 43.747 91.418 59.718 1.00 35.05 147 ILE E N 1
ATOM 744 C CA . ILE C 2 128 ? 44.904 91.558 58.837 1.00 31.75 147 ILE E CA 1
ATOM 745 C C . ILE C 2 128 ? 45.397 90.193 58.346 1.00 31.05 147 ILE E C 1
ATOM 746 O O . ILE C 2 128 ? 45.693 90.031 57.153 1.00 29.76 147 ILE E O 1
ATOM 751 N N . ALA C 2 129 ? 45.471 89.204 59.243 1.00 28.51 148 ALA E N 1
ATOM 752 C CA . ALA C 2 129 ? 45.966 87.876 58.853 1.00 29.29 148 ALA E CA 1
ATOM 753 C C . ALA C 2 129 ? 45.000 87.137 57.927 1.00 32.16 148 ALA E C 1
ATOM 754 O O . ALA C 2 129 ? 45.379 86.169 57.265 1.00 31.73 148 ALA E O 1
ATOM 756 N N . SER C 2 130 ? 43.755 87.593 57.877 1.00 25.49 149 SER E N 1
ATOM 757 C CA . SER C 2 130 ? 42.755 86.965 57.019 1.00 28.10 149 SER E CA 1
ATOM 758 C C . SER C 2 130 ? 42.891 87.433 55.570 1.00 29.38 149 SER E C 1
ATOM 759 O O . SER C 2 130 ? 42.137 86.991 54.700 1.00 32.34 149 SER E O 1
ATOM 762 N N . GLY C 2 131 ? 43.833 88.334 55.311 1.00 30.83 150 GLY E N 1
ATOM 763 C CA . GLY C 2 131 ? 43.974 88.913 53.983 1.00 33.28 150 GLY E CA 1
ATOM 764 C C . GLY C 2 131 ? 44.767 88.025 53.037 1.00 37.19 150 GLY E C 1
ATOM 765 O O . GLY C 2 131 ? 44.657 86.802 53.093 1.00 31.43 150 GLY E O 1
ATOM 766 N N . THR C 2 132 ? 45.558 88.641 52.162 1.00 33.96 151 THR E N 1
ATOM 767 C CA . THR C 2 132 ? 46.434 87.899 51.261 1.00 36.52 151 THR E CA 1
ATOM 768 C C . THR C 2 132 ? 47.603 87.275 52.010 1.00 38.68 151 THR E C 1
ATOM 769 O O . THR C 2 132 ? 47.834 87.571 53.184 1.00 36.54 151 THR E O 1
ATOM 773 N N . SER C 2 133 ? 48.356 86.430 51.318 1.00 31.06 152 SER E N 1
ATOM 774 C CA . SER C 2 133 ? 49.539 85.824 51.908 1.00 34.07 152 SER E CA 1
ATOM 775 C C . SER C 2 133 ? 50.510 86.889 52.386 1.00 25.66 152 SER E C 1
ATOM 776 O O . SER C 2 133 ? 51.048 86.798 53.494 1.00 28.91 152 SER E O 1
ATOM 779 N N . GLU C 2 134 ? 50.729 87.911 51.566 1.00 28.18 153 GLU E N 1
ATOM 780 C CA . GLU C 2 134 ? 51.622 88.998 51.952 1.00 28.02 153 GLU E CA 1
ATOM 781 C C . GLU C 2 134 ? 51.122 89.704 53.223 1.00 27.01 153 GLU E C 1
ATOM 782 O O . GLU C 2 134 ? 51.914 90.136 54.075 1.00 31.94 153 GLU E O 1
ATOM 788 N N . GLN C 2 135 ? 49.808 89.814 53.362 1.00 27.32 154 GLN E N 1
ATOM 789 C CA . GLN C 2 135 ? 49.252 90.463 54.541 1.00 34.96 154 GLN E CA 1
ATOM 790 C C . GLN C 2 135 ? 49.357 89.525 55.754 1.00 34.99 154 GLN E C 1
ATOM 791 O O . GLN C 2 135 ? 49.692 89.945 56.864 1.00 32.60 154 GLN E O 1
ATOM 797 N N . THR C 2 136 ? 49.091 88.247 55.539 1.00 31.72 155 THR E N 1
ATOM 798 C CA . THR C 2 136 ? 49.282 87.271 56.610 1.00 30.80 155 THR E CA 1
ATOM 799 C C . THR C 2 136 ? 50.751 87.269 57.060 1.00 32.75 155 THR E C 1
ATOM 800 O O . THR C 2 136 ? 51.047 87.284 58.264 1.00 31.42 155 THR E O 1
ATOM 804 N N . LYS C 2 137 ? 51.666 87.301 56.092 1.00 26.15 156 LYS E N 1
ATOM 805 C CA . LYS C 2 137 ? 53.105 87.312 56.383 1.00 35.01 156 LYS E CA 1
ATOM 806 C C . LYS C 2 137 ? 53.524 88.498 57.261 1.00 31.97 156 LYS E C 1
ATOM 807 O O . LYS C 2 137 ? 54.398 88.348 58.126 1.00 32.36 156 LYS E O 1
ATOM 813 N N . ALA C 2 138 ? 52.912 89.666 57.053 1.00 31.56 157 ALA E N 1
ATOM 814 C CA . ALA C 2 138 ? 53.291 90.847 57.843 1.00 35.17 157 ALA E CA 1
ATOM 815 C C . ALA C 2 138 ? 52.938 90.629 59.315 1.00 28.29 157 ALA E C 1
ATOM 816 O O . ALA C 2 138 ? 53.659 91.077 60.208 1.00 33.66 157 ALA E O 1
ATOM 818 N N . VAL C 2 139 ? 51.842 89.915 59.558 1.00 25.11 158 VAL E N 1
ATOM 819 C CA . VAL C 2 139 ? 51.427 89.585 60.916 1.00 26.34 158 VAL E CA 1
ATOM 820 C C . VAL C 2 139 ? 52.430 88.618 61.557 1.00 36.94 158 VAL E C 1
ATOM 821 O O . VAL C 2 139 ? 52.875 88.824 62.699 1.00 30.62 158 VAL E O 1
ATOM 825 N N . VAL C 2 140 ? 52.800 87.579 60.807 1.00 31.18 159 VAL E N 1
ATOM 826 C CA . VAL C 2 140 ? 53.799 86.624 61.266 1.00 33.74 159 VAL E CA 1
ATOM 827 C C . VAL C 2 140 ? 55.145 87.301 61.497 1.00 28.97 159 VAL E C 1
ATOM 828 O O . VAL C 2 140 ? 55.793 87.077 62.533 1.00 27.93 159 VAL E O 1
ATOM 832 N N . ASP C 2 141 ? 55.563 88.135 60.548 1.00 20.87 160 ASP E N 1
ATOM 833 C CA . ASP C 2 141 ? 56.847 88.831 60.670 1.00 26.11 160 ASP E CA 1
ATOM 834 C C . ASP C 2 141 ? 56.933 89.751 61.888 1.00 31.06 160 ASP E C 1
ATOM 835 O O . ASP C 2 141 ? 58.031 90.050 62.346 1.00 32.77 160 ASP E O 1
ATOM 840 N N . GLY C 2 142 ? 55.787 90.194 62.409 1.00 28.32 161 GLY E N 1
ATOM 841 C CA . GLY C 2 142 ? 55.783 91.017 63.611 1.00 31.91 161 GLY E CA 1
ATOM 842 C C . GLY C 2 142 ? 55.850 90.195 64.892 1.00 39.16 161 GLY E C 1
ATOM 843 O O . GLY C 2 142 ? 55.748 90.744 65.992 1.00 34.25 161 GLY E O 1
ATOM 844 N N . GLY C 2 143 ? 56.010 88.875 64.757 1.00 34.43 162 GLY E N 1
ATOM 845 C CA . GLY C 2 143 ? 56.116 87.992 65.912 1.00 27.94 162 GLY E CA 1
ATOM 846 C C . GLY C 2 143 ? 54.795 87.593 66.556 1.00 31.83 162 GLY E C 1
ATOM 847 O O . GLY C 2 143 ? 54.771 87.161 67.715 1.00 31.90 162 GLY E O 1
ATOM 848 N N . ALA C 2 144 ? 53.698 87.720 65.811 1.00 24.81 163 ALA E N 1
ATOM 849 C CA . ALA C 2 144 ? 52.364 87.448 66.355 1.00 29.03 163 ALA E CA 1
ATOM 850 C C . ALA C 2 144 ? 52.174 86.014 66.830 1.00 32.29 163 ALA E C 1
ATOM 851 O O . ALA C 2 144 ? 51.369 85.757 67.726 1.00 27.20 163 ALA E O 1
ATOM 853 N N . ILE C 2 145 ? 52.882 85.074 66.208 1.00 36.83 164 ILE E N 1
ATOM 854 C CA . ILE C 2 145 ? 52.643 83.670 66.496 1.00 31.59 164 ILE E CA 1
ATOM 855 C C . ILE C 2 145 ? 52.847 83.289 67.971 1.00 31.98 164 ILE E C 1
ATOM 856 O O . ILE C 2 145 ? 51.917 82.777 68.596 1.00 36.05 164 ILE E O 1
ATOM 861 N N . PRO C 2 146 ? 54.054 83.518 68.529 1.00 29.36 165 PRO E N 1
ATOM 862 C CA . PRO C 2 146 ? 54.173 83.110 69.940 1.00 35.08 165 PRO E CA 1
ATOM 863 C C . PRO C 2 146 ? 53.269 83.940 70.848 1.00 31.49 165 PRO E C 1
ATOM 864 O O . PRO C 2 146 ? 52.792 83.452 71.875 1.00 27.19 165 PRO E O 1
ATOM 868 N N . ALA C 2 147 ? 53.029 85.186 70.464 1.00 31.82 166 ALA E N 1
ATOM 869 C CA . ALA C 2 147 ? 52.140 86.049 71.244 1.00 33.73 166 ALA E CA 1
ATOM 870 C C . ALA C 2 147 ? 50.703 85.508 71.275 1.00 32.36 166 ALA E C 1
ATOM 871 O O . ALA C 2 147 ? 50.059 85.486 72.328 1.00 31.39 166 ALA E O 1
ATOM 873 N N . PHE C 2 148 ? 50.201 85.037 70.136 1.00 29.33 167 PHE E N 1
ATOM 874 C CA . PHE C 2 148 ? 48.863 84.449 70.119 1.00 26.32 167 PHE E CA 1
ATOM 875 C C . PHE C 2 148 ? 48.812 83.131 70.886 1.00 32.15 167 PHE E C 1
ATOM 876 O O . PHE C 2 148 ? 47.818 82.841 71.565 1.00 34.91 167 PHE E O 1
ATOM 884 N N . ILE C 2 149 ? 49.879 82.336 70.793 1.00 26.67 168 ILE E N 1
ATOM 885 C CA . ILE C 2 149 ? 49.920 81.073 71.520 1.00 33.34 168 ILE E CA 1
ATOM 886 C C . ILE C 2 149 ? 49.889 81.293 73.033 1.00 31.29 168 ILE E C 1
ATOM 887 O O . ILE C 2 149 ? 49.205 80.558 73.748 1.00 32.13 168 ILE E O 1
ATOM 892 N N . SER C 2 150 ? 50.611 82.302 73.517 1.00 27.07 169 SER E N 1
ATOM 893 C CA . SER C 2 150 ? 50.545 82.664 74.935 1.00 33.66 169 SER E CA 1
ATOM 894 C C . SER C 2 150 ? 49.126 83.046 75.329 1.00 34.87 169 SER E C 1
ATOM 895 O O . SER C 2 150 ? 48.704 82.795 76.448 1.00 43.21 169 SER E O 1
ATOM 898 N N . LEU C 2 151 ? 48.396 83.664 74.409 1.00 30.75 170 LEU E N 1
ATOM 899 C CA . LEU C 2 151 ? 47.035 84.101 74.697 1.00 35.62 170 LEU E CA 1
ATOM 900 C C . LEU C 2 151 ? 46.034 82.957 74.848 1.00 38.29 170 LEU E C 1
ATOM 901 O O . LEU C 2 151 ? 44.960 83.149 75.425 1.00 31.83 170 LEU E O 1
ATOM 906 N N . LEU C 2 152 ? 46.363 81.775 74.325 1.00 33.76 171 LEU E N 1
ATOM 907 C CA . LEU C 2 152 ? 45.442 80.647 74.415 1.00 32.07 171 LEU E CA 1
ATOM 908 C C . LEU C 2 152 ? 45.163 80.295 75.876 1.00 39.93 171 LEU E C 1
ATOM 909 O O . LEU C 2 152 ? 44.115 79.748 76.196 1.00 41.76 171 LEU E O 1
ATOM 914 N N . ALA C 2 153 ? 46.086 80.650 76.766 1.00 48.10 172 ALA E N 1
ATOM 915 C CA . ALA C 2 153 ? 45.915 80.353 78.187 1.00 54.61 172 ALA E CA 1
ATOM 916 C C . ALA C 2 153 ? 45.222 81.475 78.968 1.00 52.83 172 ALA E C 1
ATOM 917 O O . ALA C 2 153 ? 45.112 81.402 80.192 1.00 54.47 172 ALA E O 1
ATOM 919 N N . SER C 2 154 ? 44.751 82.502 78.268 1.00 46.69 173 SER E N 1
ATOM 920 C CA . SER C 2 154 ? 44.069 83.620 78.925 1.00 43.52 173 SER E CA 1
ATOM 921 C C . SER C 2 154 ? 42.813 83.183 79.689 1.00 45.38 173 SER E C 1
ATOM 922 O O . SER C 2 154 ? 42.118 82.249 79.276 1.00 42.70 173 SER E O 1
ATOM 925 N N . PRO C 2 155 ? 42.531 83.856 80.817 1.00 46.07 174 PRO E N 1
ATOM 926 C CA . PRO C 2 155 ? 41.333 83.584 81.617 1.00 47.15 174 PRO E CA 1
ATOM 927 C C . PRO C 2 155 ? 40.080 84.159 80.972 1.00 50.45 174 PRO E C 1
ATOM 928 O O . PRO C 2 155 ? 38.967 83.772 81.347 1.00 46.25 174 PRO E O 1
ATOM 932 N N . HIS C 2 156 ? 40.260 85.067 80.015 1.00 44.01 175 HIS E N 1
ATOM 933 C CA . HIS C 2 156 ? 39.129 85.653 79.304 1.00 40.28 175 HIS E CA 1
ATOM 934 C C . HIS C 2 156 ? 38.833 84.875 78.020 1.00 47.23 175 HIS E C 1
ATOM 935 O O . HIS C 2 156 ? 39.582 84.962 77.038 1.00 43.20 175 HIS E O 1
ATOM 942 N N . ALA C 2 157 ? 37.738 84.118 78.039 1.00 42.21 176 ALA E N 1
ATOM 943 C CA . ALA C 2 157 ? 37.333 83.289 76.906 1.00 42.32 176 ALA E CA 1
ATOM 944 C C . ALA C 2 157 ? 37.272 84.038 75.563 1.00 40.50 176 ALA E C 1
ATOM 945 O O . ALA C 2 157 ? 37.657 83.493 74.527 1.00 36.65 176 ALA E O 1
ATOM 947 N N . HIS C 2 158 ? 36.786 85.277 75.571 1.00 42.21 177 HIS E N 1
ATOM 948 C CA . HIS C 2 158 ? 36.706 86.051 74.326 1.00 46.27 177 HIS E CA 1
ATOM 949 C C . HIS C 2 158 ? 38.091 86.423 73.773 1.00 44.02 177 HIS E C 1
ATOM 950 O O . HIS C 2 158 ? 38.233 86.723 72.583 1.00 40.59 177 HIS E O 1
ATOM 957 N N . ILE C 2 159 ? 39.104 86.396 74.637 1.00 40.82 178 ILE E N 1
ATOM 958 C CA . ILE C 2 159 ? 40.479 86.634 74.212 1.00 39.23 178 ILE E CA 1
ATOM 959 C C . ILE C 2 159 ? 41.168 85.344 73.710 1.00 40.44 178 ILE E C 1
ATOM 960 O O . ILE C 2 159 ? 41.838 85.345 72.670 1.00 32.15 178 ILE E O 1
ATOM 965 N N . SER C 2 160 ? 41.008 84.243 74.438 1.00 36.28 179 SER E N 1
ATOM 966 C CA . SER C 2 160 ? 41.551 82.974 73.963 1.00 37.92 179 SER E CA 1
ATOM 967 C C . SER C 2 160 ? 40.874 82.594 72.652 1.00 32.12 179 SER E C 1
ATOM 968 O O . SER C 2 160 ? 41.526 82.105 71.729 1.00 33.99 179 SER E O 1
ATOM 971 N N . GLU C 2 161 ? 39.572 82.841 72.561 1.00 34.01 180 GLU E N 1
ATOM 972 C CA . GLU C 2 161 ? 38.866 82.578 71.311 1.00 38.19 180 GLU E CA 1
ATOM 973 C C . GLU C 2 161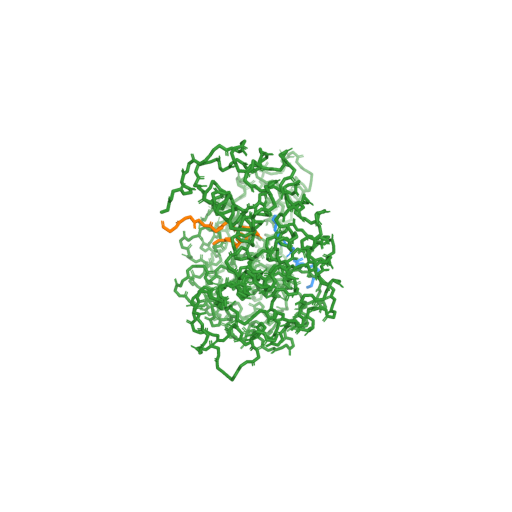 ? 39.469 83.388 70.158 1.00 39.07 180 GLU E C 1
ATOM 974 O O . GLU C 2 161 ? 39.674 82.872 69.055 1.00 34.98 180 GLU E O 1
ATOM 980 N N . GLN C 2 162 ? 39.764 84.657 70.414 1.00 34.48 181 GLN E N 1
ATOM 981 C CA . GLN C 2 162 ? 40.297 85.510 69.354 1.00 29.05 181 GLN E CA 1
ATOM 982 C C . GLN C 2 162 ? 41.696 85.045 68.938 1.00 31.25 181 GLN E C 1
ATOM 983 O O . GLN C 2 162 ? 42.060 85.083 67.750 1.00 25.22 181 GLN E O 1
ATOM 989 N N . ALA C 2 163 ? 42.465 84.543 69.901 1.00 31.39 182 ALA E N 1
ATOM 990 C CA . ALA C 2 163 ? 43.775 83.969 69.564 1.00 31.47 182 ALA E CA 1
ATOM 991 C C . ALA C 2 163 ? 43.635 82.707 68.704 1.00 34.91 182 ALA E C 1
ATOM 992 O O . ALA C 2 163 ? 44.410 82.507 67.754 1.00 27.41 182 ALA E O 1
ATOM 994 N N . VAL C 2 164 ? 42.670 81.851 69.054 1.00 32.48 183 VAL E N 1
ATOM 995 C CA . VAL C 2 164 ? 42.400 80.647 68.280 1.00 30.64 183 VAL E CA 1
ATOM 996 C C . VAL C 2 164 ? 42.124 81.038 66.834 1.00 27.53 183 VAL E C 1
ATOM 997 O O . VAL C 2 164 ? 42.700 80.466 65.903 1.00 26.95 183 VAL E O 1
ATOM 1001 N N . TRP C 2 165 ? 41.223 82.005 66.669 1.00 28.19 184 TRP E N 1
ATOM 1002 C CA . TRP C 2 165 ? 40.818 82.503 65.358 1.00 32.32 184 TRP E CA 1
ATOM 1003 C C . TRP C 2 165 ? 42.046 82.964 64.577 1.00 33.31 184 TRP E C 1
ATOM 1004 O O . TRP C 2 165 ? 42.270 82.531 63.442 1.00 32.28 184 TRP E O 1
ATOM 1015 N N . ALA C 2 166 ? 42.855 83.830 65.190 1.00 30.63 185 ALA E N 1
ATOM 1016 C CA . ALA C 2 166 ? 44.042 84.362 64.514 1.00 27.60 185 ALA E CA 1
ATOM 1017 C C . ALA C 2 166 ? 45.021 83.274 64.086 1.00 31.03 185 ALA E C 1
ATOM 1018 O O . ALA C 2 166 ? 45.582 83.326 62.981 1.00 24.65 185 ALA E O 1
ATOM 1020 N N . LEU C 2 167 ? 45.234 82.285 64.953 1.00 24.99 186 LEU E N 1
ATOM 1021 C CA . LEU C 2 167 ? 46.163 81.232 64.617 1.00 24.75 186 LEU E CA 1
ATOM 1022 C C . LEU C 2 167 ? 45.588 80.446 63.435 1.00 29.09 186 LEU E C 1
ATOM 1023 O O . LEU C 2 167 ? 46.335 80.025 62.554 1.00 32.72 186 LEU E O 1
ATOM 1028 N N . GLY C 2 168 ? 44.262 80.291 63.397 1.00 30.61 187 GLY E N 1
ATOM 1029 C CA . GLY C 2 168 ? 43.605 79.602 62.288 1.00 22.36 187 GLY E CA 1
ATOM 1030 C C . GLY C 2 168 ? 43.863 80.288 60.955 1.00 30.89 187 GLY E C 1
ATOM 1031 O O . GLY C 2 168 ? 44.073 79.616 59.928 1.00 23.90 187 GLY E O 1
ATOM 1032 N N . ASN C 2 169 ? 43.877 81.623 60.971 1.00 27.05 188 ASN E N 1
ATOM 1033 C CA . ASN C 2 169 ? 44.129 82.405 59.753 1.00 30.37 188 ASN E CA 1
ATOM 1034 C C . ASN C 2 169 ? 45.563 82.304 59.287 1.00 31.24 188 ASN E C 1
ATOM 1035 O O . ASN C 2 169 ? 45.837 82.271 58.083 1.00 29.41 188 ASN E O 1
ATOM 1040 N N . ILE C 2 170 ? 46.481 82.276 60.246 1.00 24.57 189 ILE E N 1
ATOM 1041 C CA . ILE C 2 170 ? 47.890 82.132 59.921 1.00 29.33 189 ILE E CA 1
ATOM 1042 C C . ILE C 2 170 ? 48.161 80.732 59.357 1.00 30.31 189 ILE E C 1
ATOM 1043 O O . ILE C 2 170 ? 48.772 80.592 58.295 1.00 31.12 189 ILE E O 1
ATOM 1048 N N . ALA C 2 171 ? 47.687 79.703 60.056 1.00 23.44 190 ALA E N 1
ATOM 1049 C CA . ALA C 2 171 ? 47.878 78.337 59.595 1.00 27.38 190 ALA E CA 1
ATOM 1050 C C . ALA C 2 171 ? 47.175 78.128 58.261 1.00 29.39 190 ALA E C 1
ATOM 1051 O O . ALA C 2 171 ? 47.681 77.400 57.401 1.00 30.68 190 ALA E O 1
ATOM 1053 N N . GLY C 2 172 ? 46.031 78.792 58.081 1.00 27.22 191 GLY E N 1
ATOM 1054 C CA . GLY C 2 172 ? 45.264 78.678 56.849 1.00 30.16 191 GLY E CA 1
ATOM 1055 C C . GLY C 2 172 ? 45.964 79.216 55.610 1.00 34.32 191 GLY E C 1
ATOM 1056 O O . GLY C 2 172 ? 45.527 78.972 54.481 1.00 32.15 191 GLY E O 1
ATOM 1057 N N . ASP C 2 173 ? 47.058 79.941 55.801 1.00 28.16 192 ASP E N 1
ATOM 1058 C CA . ASP C 2 173 ? 47.750 80.502 54.649 1.00 28.46 192 ASP E CA 1
ATOM 1059 C C . ASP C 2 173 ? 48.405 79.456 53.736 1.00 33.09 192 ASP E C 1
ATOM 1060 O O . ASP C 2 173 ? 48.505 79.649 52.518 1.00 29.49 192 ASP E O 1
ATOM 1065 N N . GLY C 2 174 ? 48.863 78.355 54.322 1.00 33.83 193 GLY E N 1
ATOM 1066 C CA . GLY C 2 174 ? 49.596 77.362 53.555 1.00 35.34 193 GLY E CA 1
ATOM 1067 C C . GLY C 2 174 ? 50.447 76.494 54.460 1.00 34.45 193 GLY E C 1
ATOM 1068 O O . GLY C 2 174 ? 50.523 76.723 55.673 1.00 26.69 193 GLY E O 1
ATOM 1069 N N . SER C 2 175 ? 51.113 75.509 53.874 1.00 32.17 194 SER E N 1
ATOM 1070 C CA . SER C 2 175 ? 51.818 74.508 54.669 1.00 32.42 194 SER E CA 1
ATOM 1071 C C . SER C 2 175 ? 52.961 75.076 55.514 1.00 29.04 194 SER E C 1
ATOM 1072 O O . SER C 2 175 ? 53.177 74.628 56.650 1.00 29.67 194 SER E O 1
ATOM 1075 N N . ALA C 2 176 ? 53.682 76.061 54.976 1.00 24.91 195 ALA E N 1
ATOM 1076 C CA . ALA C 2 176 ? 54.824 76.631 55.694 1.00 31.35 195 ALA E CA 1
ATOM 1077 C C . ALA C 2 176 ? 54.394 77.338 56.981 1.00 27.84 195 ALA E C 1
ATOM 1078 O O . ALA C 2 176 ? 54.988 77.129 58.040 1.00 28.85 195 ALA E O 1
ATOM 1080 N N . PHE C 2 177 ? 53.354 78.161 56.905 1.00 26.18 196 PHE E N 1
ATOM 1081 C CA . PHE C 2 177 ? 52.868 78.826 58.111 1.00 32.30 196 PHE E CA 1
ATOM 1082 C C . PHE C 2 177 ? 52.154 77.861 59.052 1.00 33.14 196 PHE E C 1
ATOM 1083 O 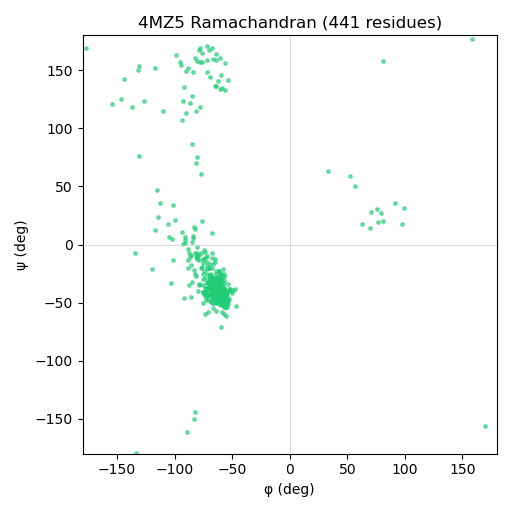O . PHE C 2 177 ? 52.207 78.027 60.278 1.00 28.63 196 PHE E O 1
ATOM 1091 N N . ARG C 2 178 ? 51.476 76.867 58.473 1.00 33.44 197 ARG E N 1
ATOM 1092 C CA . ARG C 2 178 ? 50.836 75.815 59.248 1.00 25.06 197 ARG E CA 1
ATOM 1093 C C . ARG C 2 178 ? 51.907 75.142 60.102 1.00 27.17 197 ARG E C 1
ATOM 1094 O O . ARG C 2 178 ? 51.761 75.000 61.326 1.00 28.31 197 ARG E O 1
ATOM 1102 N N . ASP C 2 179 ? 52.998 74.747 59.450 1.00 23.02 198 ASP E N 1
ATOM 1103 C CA . ASP C 2 179 ? 54.066 74.030 60.136 1.00 27.10 198 ASP E CA 1
ATOM 1104 C C . ASP C 2 179 ? 54.806 74.941 61.114 1.00 30.32 198 ASP E C 1
ATOM 1105 O O . ASP C 2 179 ? 55.336 74.465 62.117 1.00 33.38 198 ASP E O 1
ATOM 1110 N N . LEU C 2 180 ? 54.843 76.243 60.833 1.00 36.23 199 LEU E N 1
ATOM 1111 C CA . LEU C 2 180 ? 55.488 77.186 61.753 1.00 32.64 199 LEU E CA 1
ATOM 1112 C C . LEU C 2 180 ? 54.667 77.378 63.036 1.00 23.23 199 LEU E C 1
ATOM 1113 O O . LEU C 2 180 ? 55.223 77.470 64.141 1.00 29.85 199 LEU E O 1
ATOM 1118 N N . VAL C 2 181 ? 53.348 77.434 62.889 1.00 26.32 200 VAL E N 1
ATOM 1119 C CA . VAL C 2 181 ? 52.444 77.490 64.042 1.00 29.61 200 VAL E CA 1
ATOM 1120 C C . VAL C 2 181 ? 52.581 76.224 64.911 1.00 36.12 200 VAL E C 1
ATOM 1121 O O . VAL C 2 181 ? 52.541 76.297 66.147 1.00 31.98 200 VAL E O 1
ATOM 1125 N N . ILE C 2 182 ? 52.784 75.079 64.263 1.00 28.13 201 ILE E N 1
ATOM 1126 C CA . ILE C 2 182 ? 52.995 73.820 64.984 1.00 34.93 201 ILE E CA 1
ATOM 1127 C C . ILE C 2 182 ? 54.330 73.849 65.735 1.00 34.66 201 ILE E C 1
ATOM 1128 O O . ILE C 2 182 ? 54.387 73.505 66.919 1.00 33.09 201 ILE E O 1
ATOM 1133 N N . LYS C 2 183 ? 55.391 74.283 65.056 1.00 25.66 202 LYS E N 1
ATOM 1134 C CA . LYS C 2 183 ? 56.713 74.383 65.669 1.00 33.21 202 LYS E CA 1
ATOM 1135 C C . LYS C 2 183 ? 56.735 75.275 66.912 1.00 33.46 202 LYS E C 1
ATOM 1136 O O . LYS C 2 183 ? 57.511 75.025 67.837 1.00 31.94 202 LYS E O 1
ATOM 1142 N N . HIS C 2 184 ? 55.905 76.319 66.923 1.00 30.42 203 HIS E N 1
ATOM 1143 C CA . HIS C 2 184 ? 55.824 77.234 68.068 1.00 32.81 203 HIS E CA 1
ATOM 1144 C C . HIS C 2 184 ? 55.030 76.631 69.231 1.00 35.03 203 HIS E C 1
ATOM 1145 O O . HIS C 2 184 ? 54.970 77.212 70.317 1.00 37.86 203 HIS E O 1
ATOM 1152 N N . GLY C 2 185 ? 54.418 75.473 68.993 1.00 32.93 204 GLY E N 1
ATOM 1153 C CA . GLY C 2 185 ? 53.803 74.698 70.058 1.00 33.11 204 GLY E CA 1
ATOM 1154 C C . GLY C 2 185 ? 52.340 75.027 70.280 1.00 35.55 204 GLY E C 1
ATOM 1155 O O . GLY C 2 185 ? 51.869 75.015 71.415 1.00 39.58 204 GLY E O 1
ATOM 1156 N N . ALA C 2 186 ? 51.615 75.320 69.203 1.00 26.97 205 ALA E N 1
ATOM 1157 C CA . ALA C 2 186 ? 50.204 75.664 69.325 1.00 29.68 205 ALA E CA 1
ATOM 1158 C C . ALA C 2 186 ? 49.309 74.483 69.703 1.00 31.05 205 ALA E C 1
ATOM 1159 O O . ALA C 2 186 ? 48.305 74.669 70.389 1.00 34.67 205 ALA E O 1
ATOM 1161 N N . ILE C 2 187 ? 49.656 73.279 69.247 1.00 37.57 206 ILE E N 1
ATOM 1162 C CA . ILE C 2 187 ? 48.727 72.154 69.341 1.00 33.58 206 ILE E CA 1
ATOM 1163 C C . ILE C 2 187 ? 48.332 71.812 70.776 1.00 32.45 206 ILE E C 1
ATOM 1164 O O . ILE C 2 187 ? 47.148 71.617 71.053 1.00 35.87 206 ILE E O 1
ATOM 1169 N N . ASP C 2 188 ? 49.307 71.740 71.683 1.00 31.24 207 ASP E N 1
ATOM 1170 C CA . ASP C 2 188 ? 49.012 71.406 73.083 1.00 34.61 207 ASP E CA 1
ATOM 1171 C C . ASP C 2 188 ? 48.004 72.358 73.750 1.00 37.27 207 ASP E C 1
ATOM 1172 O O . ASP C 2 188 ? 46.997 71.889 74.287 1.00 37.75 207 ASP E O 1
ATOM 1177 N N . PRO C 2 189 ? 48.259 73.688 73.719 1.00 34.25 208 PRO E N 1
ATOM 1178 C CA . PRO C 2 189 ? 47.272 74.582 74.349 1.00 32.74 208 PRO E CA 1
ATOM 1179 C C . PRO C 2 189 ? 45.927 74.605 73.634 1.00 36.13 208 PRO E C 1
ATOM 1180 O O . PRO C 2 189 ? 44.908 74.841 74.294 1.00 36.06 208 PRO E O 1
ATOM 1184 N N . LEU C 2 190 ? 45.909 74.374 72.322 1.00 34.30 209 LEU E N 1
ATOM 1185 C CA . LEU C 2 190 ? 44.636 74.272 71.610 1.00 30.11 209 LEU E CA 1
ATOM 1186 C C . LEU C 2 190 ? 43.837 73.064 72.102 1.00 29.48 209 LEU E C 1
ATOM 1187 O O . LEU C 2 190 ? 42.651 73.185 72.430 1.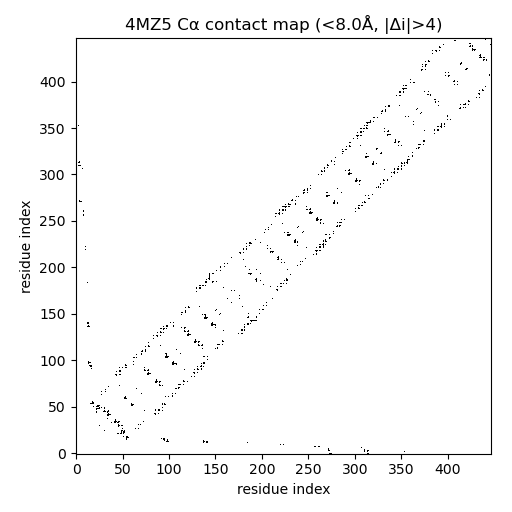00 32.98 209 LEU E O 1
ATOM 1192 N N . LEU C 2 191 ? 44.487 71.904 72.169 1.00 32.92 210 LEU E N 1
ATOM 1193 C CA . LEU C 2 191 ? 43.800 70.681 72.589 1.00 36.99 210 LEU E CA 1
ATOM 1194 C C . LEU C 2 191 ? 43.353 70.764 74.046 1.00 33.69 210 LEU E C 1
ATOM 1195 O O . LEU C 2 191 ? 42.338 70.187 74.409 1.00 39.65 210 LEU E O 1
ATOM 1200 N N . ALA C 2 192 ? 44.090 71.510 74.869 1.00 35.75 211 ALA E N 1
ATOM 1201 C CA . ALA C 2 192 ? 43.724 71.650 76.279 1.00 36.77 211 ALA E CA 1
ATOM 1202 C C . ALA C 2 192 ? 42.399 72.382 76.429 1.00 41.22 211 ALA E C 1
ATOM 1203 O O . ALA C 2 192 ? 41.659 72.140 77.382 1.00 42.63 211 ALA E O 1
ATOM 1205 N N . LEU C 2 193 ? 42.104 73.277 75.487 1.00 31.43 212 LEU E N 1
ATOM 1206 C CA . LEU C 2 193 ? 40.841 74.003 75.507 1.00 32.06 212 LEU E CA 1
ATOM 1207 C C . LEU C 2 193 ? 39.657 73.051 75.317 1.00 40.41 212 LEU E C 1
ATOM 1208 O O . LEU C 2 193 ? 38.537 73.363 75.720 1.00 38.80 212 LEU E O 1
ATOM 1213 N N . LEU C 2 194 ? 39.916 71.885 74.721 1.00 35.12 213 LEU E N 1
ATOM 1214 C CA . LEU C 2 194 ? 38.862 70.902 74.469 1.00 37.32 213 LEU E CA 1
ATOM 1215 C C . LEU C 2 194 ? 38.929 69.710 75.428 1.00 39.77 213 LEU E C 1
ATOM 1216 O O . LEU C 2 194 ? 38.180 68.745 75.286 1.00 43.57 213 LEU E O 1
ATOM 1221 N N . ALA C 2 195 ? 39.813 69.791 76.418 1.00 36.16 214 ALA E N 1
ATOM 1222 C CA . ALA C 2 195 ? 39.941 68.729 77.413 1.00 41.78 214 ALA E CA 1
ATOM 1223 C C . ALA C 2 195 ? 38.868 68.876 78.483 1.00 39.94 214 ALA E C 1
ATOM 1224 O O . ALA C 2 195 ? 39.157 69.220 79.633 1.00 44.99 214 ALA E O 1
ATOM 1226 N N . VAL C 2 196 ? 37.625 68.616 78.091 1.00 41.40 215 VAL E N 1
ATOM 1227 C CA . VAL C 2 196 ? 36.477 68.688 78.997 1.00 47.39 215 VAL E CA 1
ATOM 1228 C C . VAL C 2 196 ? 35.637 67.421 78.857 1.00 42.65 215 VAL E C 1
ATOM 1229 O O . VAL C 2 196 ? 35.668 66.773 77.805 1.00 43.07 215 VAL E O 1
ATOM 1233 N N . PRO C 2 197 ? 34.898 67.053 79.918 1.00 36.22 216 PRO E N 1
ATOM 1234 C CA . PRO C 2 197 ? 34.062 65.847 79.873 1.00 38.21 216 PRO E CA 1
ATOM 1235 C C . PRO C 2 197 ? 33.012 65.882 78.764 1.00 40.74 216 PRO E C 1
ATOM 1236 O O . PRO C 2 197 ? 32.778 64.858 78.115 1.00 42.04 216 PRO E O 1
ATOM 1240 N N . ASP C 2 198 ? 32.376 67.035 78.567 1.00 36.32 217 ASP E N 1
ATOM 1241 C CA . ASP C 2 198 ? 31.310 67.169 77.576 1.00 30.31 217 ASP E CA 1
ATOM 1242 C C . ASP C 2 198 ? 31.489 68.475 76.803 1.00 39.33 217 ASP E C 1
ATOM 1243 O O . ASP C 2 198 ? 31.449 69.571 77.394 1.00 37.00 217 ASP E O 1
ATOM 1248 N N . LEU C 2 199 ? 31.691 68.352 75.490 1.00 34.77 218 LEU E N 1
ATOM 1249 C CA . LEU C 2 199 ? 31.886 69.505 74.606 1.00 32.47 218 LEU E CA 1
ATOM 1250 C C . LEU C 2 199 ? 30.720 70.496 74.673 1.00 40.09 218 LEU E C 1
ATOM 1251 O O . LEU C 2 199 ? 30.897 71.698 74.433 1.00 39.92 218 LEU E O 1
ATOM 1256 N N . SER C 2 200 ? 29.542 69.985 75.014 1.00 39.33 219 SER E N 1
ATOM 1257 C CA . SER C 2 200 ? 28.328 70.789 75.065 1.00 50.31 219 SER E CA 1
ATOM 1258 C C . SER C 2 200 ? 28.365 71.880 76.126 1.00 48.11 219 SER E C 1
ATOM 1259 O O . SER C 2 200 ? 27.543 72.787 76.090 1.00 51.30 219 SER E O 1
ATOM 1262 N N . THR C 2 201 ? 29.303 71.798 77.065 1.00 40.83 220 THR E N 1
ATOM 1263 C CA . THR C 2 201 ? 29.407 72.839 78.084 1.00 49.81 220 THR E CA 1
ATOM 1264 C C . THR C 2 201 ? 30.152 74.060 77.558 1.00 44.81 220 THR E C 1
ATOM 1265 O O . THR C 2 201 ? 30.210 75.092 78.221 1.00 44.35 220 THR E O 1
ATOM 1269 N N . LEU C 2 202 ? 30.736 73.931 76.372 1.00 39.11 221 LEU E N 1
ATOM 1270 C CA . LEU C 2 202 ? 31.476 75.028 75.773 1.00 41.96 221 LEU E CA 1
ATOM 1271 C C . LEU C 2 202 ? 30.540 75.910 74.956 1.00 41.96 221 LEU E C 1
ATOM 1272 O O . LEU C 2 202 ? 29.521 75.445 74.444 1.00 38.67 221 LEU E O 1
ATOM 1277 N N . ALA C 2 203 ? 30.891 77.184 74.839 1.00 40.08 222 ALA E N 1
ATOM 1278 C CA . ALA C 2 203 ? 30.119 78.104 74.014 1.00 42.64 222 ALA E CA 1
ATOM 1279 C C . ALA C 2 203 ? 30.189 77.650 72.563 1.00 37.43 222 ALA E C 1
ATOM 1280 O O . ALA C 2 203 ? 31.255 77.267 72.071 1.00 35.42 222 ALA E O 1
ATOM 1282 N N . CYS C 2 204 ? 29.048 77.690 71.891 1.00 38.77 223 CYS E N 1
ATOM 1283 C CA . CYS C 2 204 ? 28.927 77.223 70.516 1.00 41.26 223 CYS E CA 1
ATOM 1284 C C . CYS C 2 204 ? 29.927 77.905 69.577 1.00 34.12 223 CYS E C 1
ATOM 1285 O O . CYS C 2 204 ? 30.668 77.235 68.842 1.00 31.04 223 CYS E O 1
ATOM 1288 N N . GLY C 2 205 ? 29.952 79.237 69.607 1.00 37.74 224 GLY E N 1
ATOM 1289 C CA . GLY C 2 205 ? 30.873 79.995 68.770 1.00 33.02 224 GLY E CA 1
ATOM 1290 C C . GLY C 2 205 ? 32.336 79.653 69.021 1.00 33.57 224 GLY E C 1
ATOM 1291 O O . GLY C 2 205 ? 33.128 79.511 68.084 1.00 38.24 224 GLY E O 1
ATOM 1292 N N . TYR C 2 206 ? 32.691 79.524 70.296 1.00 32.65 225 TYR E N 1
ATOM 1293 C CA . TYR C 2 206 ? 34.037 79.147 70.712 1.00 31.32 225 TYR E CA 1
ATOM 1294 C C . TYR C 2 206 ? 34.419 77.774 70.146 1.00 31.70 225 TYR E C 1
ATOM 1295 O O . TYR C 2 206 ? 35.481 77.616 69.541 1.00 29.74 225 TYR E O 1
ATOM 1304 N N . LEU C 2 207 ? 33.560 76.778 70.362 1.00 34.07 226 LEU E N 1
ATOM 1305 C CA . LEU C 2 207 ? 33.824 75.421 69.878 1.00 33.92 226 LEU E CA 1
ATOM 1306 C C . LEU C 2 207 ? 33.966 75.377 68.355 1.00 30.16 226 LEU E C 1
ATOM 1307 O O . LEU C 2 207 ? 34.834 74.670 67.824 1.00 30.97 226 LEU E O 1
ATOM 1312 N N . ARG C 2 208 ? 33.122 76.141 67.660 1.00 29.73 227 ARG E N 1
ATOM 1313 C CA . ARG C 2 208 ? 33.208 76.251 66.202 1.00 32.45 227 ARG E CA 1
ATOM 1314 C C . ARG C 2 208 ? 34.537 76.824 65.740 1.00 35.94 227 ARG E C 1
ATOM 1315 O O . ARG C 2 208 ? 35.149 76.314 64.790 1.00 28.02 227 ARG E O 1
ATOM 1323 N N . ASN C 2 209 ? 34.992 77.882 66.408 1.00 24.45 228 ASN E N 1
ATOM 1324 C CA . ASN C 2 209 ? 36.288 78.457 66.068 1.00 29.03 228 ASN E CA 1
ATOM 1325 C C . ASN C 2 209 ? 37.445 77.482 66.292 1.00 31.17 228 ASN E C 1
ATOM 1326 O O . ASN C 2 209 ? 38.347 77.374 65.450 1.00 31.37 228 ASN E O 1
ATOM 1331 N N . LEU C 2 210 ? 37.414 76.756 67.409 1.00 27.33 229 LEU E N 1
ATOM 1332 C CA . LEU C 2 210 ? 38.466 75.782 67.691 1.00 25.31 229 LEU E CA 1
ATOM 1333 C C . LEU C 2 210 ? 38.491 74.688 66.625 1.00 30.65 229 LEU E C 1
ATOM 1334 O O . LEU C 2 210 ? 39.555 74.337 66.112 1.00 32.18 229 LEU E O 1
ATOM 1339 N N . THR C 2 211 ? 37.318 74.164 66.282 1.00 27.24 230 THR E N 1
ATOM 1340 C CA . THR C 2 211 ? 37.230 73.114 65.264 1.00 38.77 230 THR E CA 1
ATOM 1341 C C . THR C 2 211 ? 37.790 73.592 63.925 1.00 31.24 230 THR E C 1
ATOM 1342 O O . THR C 2 211 ? 38.566 72.889 63.273 1.00 30.94 230 THR E O 1
ATOM 1346 N N . TRP C 2 212 ? 37.392 74.791 63.521 1.00 30.09 231 TRP E N 1
ATOM 1347 C CA . TRP C 2 212 ? 37.872 75.365 62.269 1.00 32.52 231 TRP E CA 1
ATOM 1348 C C . TRP C 2 212 ? 39.389 75.514 62.252 1.00 31.71 231 TRP E C 1
ATOM 1349 O O . TRP C 2 212 ? 40.056 75.171 61.261 1.00 28.30 231 TRP E O 1
ATOM 1360 N N . THR C 2 213 ? 39.945 76.018 63.347 1.00 26.82 232 THR E N 1
ATOM 1361 C CA . THR C 2 213 ? 41.397 76.191 63.405 1.00 27.36 232 THR E CA 1
ATOM 1362 C C . THR C 2 213 ? 42.132 74.843 63.373 1.00 30.82 232 THR E C 1
ATOM 1363 O O . THR C 2 213 ? 43.143 74.696 62.671 1.00 28.54 232 THR E O 1
ATOM 1367 N N . LEU C 2 214 ? 41.623 73.858 64.110 1.00 32.60 233 LEU E N 1
ATOM 1368 C CA . LEU C 2 214 ? 42.209 72.522 64.069 1.00 29.71 233 LEU E CA 1
ATOM 1369 C C . LEU C 2 214 ? 42.202 71.956 62.647 1.00 27.13 233 LEU E C 1
ATOM 1370 O O . LEU C 2 214 ? 43.165 71.322 62.223 1.00 29.06 233 LEU E O 1
ATOM 1375 N N . SER C 2 215 ? 41.127 72.206 61.904 1.00 26.20 234 SER E N 1
ATOM 1376 C CA . SER C 2 215 ? 41.041 71.697 60.540 1.00 26.70 234 SER E CA 1
ATOM 1377 C C . SER C 2 215 ? 42.093 72.351 59.660 1.00 30.89 234 SER E C 1
ATOM 1378 O O . SER C 2 215 ? 42.557 71.742 58.697 1.00 28.49 234 SER E O 1
ATOM 1381 N N . ASN C 2 216 ? 42.479 73.587 59.980 1.00 31.90 235 ASN E N 1
ATOM 1382 C CA . ASN C 2 216 ? 43.521 74.240 59.194 1.00 27.62 235 ASN E CA 1
ATOM 1383 C C . ASN C 2 216 ? 44.905 73.679 59.494 1.00 27.65 235 ASN E C 1
ATOM 1384 O O . ASN C 2 216 ? 45.809 73.772 58.661 1.00 26.82 235 ASN E O 1
ATOM 1389 N N . LEU C 2 217 ? 45.071 73.079 60.671 1.00 29.48 236 LEU E N 1
ATOM 1390 C CA . LEU C 2 217 ? 46.326 72.399 60.976 1.00 28.89 236 LEU E CA 1
ATOM 1391 C C . LEU C 2 217 ? 46.368 71.060 60.256 1.00 32.23 236 LEU E C 1
ATOM 1392 O O . LEU C 2 217 ? 47.445 70.506 60.040 1.00 32.88 236 LEU E O 1
ATOM 1397 N N . CYS C 2 218 ? 45.196 70.554 59.866 1.00 28.29 237 CYS E N 1
ATOM 1398 C CA . CYS C 2 218 ? 45.114 69.304 59.112 1.00 30.12 237 CYS E CA 1
ATOM 1399 C C . CYS C 2 218 ? 45.237 69.519 57.607 1.00 35.15 237 CYS E C 1
ATOM 1400 O O . CYS C 2 218 ? 45.348 68.564 56.839 1.00 36.47 237 CYS E O 1
ATOM 1403 N N . ARG C 2 219 ? 45.251 70.781 57.201 1.00 31.19 238 ARG E N 1
ATOM 1404 C CA . ARG C 2 219 ? 44.999 71.162 55.818 1.00 33.21 238 ARG E CA 1
ATOM 1405 C C . ARG C 2 219 ? 46.287 71.309 55.026 1.00 32.41 238 ARG E C 1
ATOM 1406 O O . ARG C 2 219 ? 47.365 71.523 55.606 1.00 29.24 238 ARG E O 1
ATOM 1414 N N . ASN C 2 220 ? 46.169 71.135 53.705 1.00 32.59 239 ASN E N 1
ATOM 1415 C CA . ASN C 2 220 ? 47.254 71.380 52.742 1.00 35.56 239 ASN E CA 1
ATOM 1416 C C . ASN C 2 220 ? 48.276 70.263 52.598 1.00 40.28 239 ASN E C 1
ATOM 1417 O O . ASN C 2 220 ? 48.450 69.422 53.494 1.00 29.32 239 ASN E O 1
ATOM 1422 N N . LYS C 2 221 ? 48.950 70.285 51.451 1.00 41.75 240 LYS E N 1
ATOM 1423 C CA . LYS C 2 221 ? 49.914 69.265 51.072 1.00 51.52 240 LYS E CA 1
ATOM 1424 C C . LYS C 2 221 ? 51.187 69.930 50.546 1.00 48.97 240 LYS E C 1
ATOM 1425 O O . LYS C 2 221 ? 51.280 71.164 50.494 1.00 55.64 240 LYS E O 1
ATOM 1431 N N . ASN C 2 222 ? 52.156 69.110 50.154 1.00 48.06 241 ASN E N 1
ATOM 1432 C CA . ASN C 2 222 ? 53.470 69.600 49.722 1.00 51.63 241 ASN E CA 1
ATOM 1433 C C . ASN C 2 222 ? 54.119 70.550 50.729 1.00 48.10 241 ASN E C 1
ATOM 1434 O O . ASN C 2 222 ? 54.444 71.682 50.392 1.00 54.94 241 ASN E O 1
ATOM 1439 N N . PRO C 2 223 ? 54.345 70.082 51.963 1.00 45.12 242 PRO E N 1
ATOM 1440 C CA . PRO C 2 223 ? 54.108 68.722 52.462 1.00 37.28 242 PRO E CA 1
ATOM 1441 C C . PRO C 2 223 ? 52.796 68.596 53.232 1.00 36.93 242 PRO E C 1
ATOM 1442 O O . PRO C 2 223 ? 52.217 69.600 53.664 1.00 35.24 242 PRO E O 1
ATOM 1446 N N . ALA C 2 224 ? 52.328 67.365 53.414 1.00 36.53 243 ALA E N 1
ATOM 1447 C CA . ALA C 2 224 ? 51.229 67.110 54.340 1.00 36.99 243 ALA E CA 1
ATOM 1448 C C . ALA C 2 224 ? 51.693 67.470 55.765 1.00 30.97 243 ALA E C 1
ATOM 1449 O O . ALA C 2 224 ? 52.893 67.612 56.007 1.00 33.14 243 ALA E O 1
ATOM 1451 N N . PRO C 2 225 ? 50.750 67.624 56.710 1.00 35.00 244 PRO E N 1
ATOM 1452 C CA . PRO C 2 225 ? 51.178 68.005 58.067 1.00 36.12 244 PRO E CA 1
ATOM 1453 C C . PRO C 2 225 ? 52.043 66.929 58.717 1.00 32.82 244 PRO E C 1
ATOM 1454 O O . PRO C 2 225 ? 52.007 65.769 58.276 1.00 33.40 244 PRO E O 1
ATOM 1458 N N . PRO C 2 226 ? 52.840 67.302 59.734 1.00 36.03 245 PRO E N 1
ATOM 1459 C CA . PRO C 2 226 ? 53.733 66.293 60.325 1.00 35.16 245 PRO E CA 1
ATOM 1460 C C . PRO C 2 226 ? 52.936 65.149 60.940 1.00 35.07 245 PRO E C 1
ATOM 1461 O O . PRO C 2 226 ? 51.871 65.391 61.536 1.00 31.73 245 PRO E O 1
ATOM 1465 N N . LEU C 2 227 ? 53.435 63.927 60.782 1.00 38.40 246 LEU E N 1
ATOM 1466 C CA . LEU C 2 227 ? 52.743 62.746 61.277 1.00 36.39 246 LEU E CA 1
ATOM 1467 C C . LEU C 2 227 ? 52.443 62.835 62.771 1.00 37.52 246 LEU E C 1
ATOM 1468 O O . LEU C 2 227 ? 51.342 62.499 63.197 1.00 35.54 246 LEU E O 1
ATOM 1473 N N . ASP C 2 228 ? 53.408 63.292 63.567 1.00 34.38 247 ASP E N 1
ATOM 1474 C CA . ASP C 2 228 ? 53.183 63.358 65.010 1.00 35.88 247 ASP E CA 1
ATOM 1475 C C . ASP C 2 228 ? 52.120 64.392 65.361 1.00 36.92 247 ASP E C 1
ATOM 1476 O O . ASP C 2 228 ? 51.335 64.187 66.287 1.00 42.71 247 ASP E O 1
ATOM 1481 N N . ALA C 2 229 ? 52.076 65.486 64.607 1.00 30.63 248 ALA E N 1
ATOM 1482 C CA . ALA C 2 229 ? 51.005 66.468 64.755 1.00 33.82 248 ALA E CA 1
ATOM 1483 C C . ALA C 2 229 ? 49.635 65.828 64.494 1.00 37.30 248 ALA E C 1
ATOM 1484 O O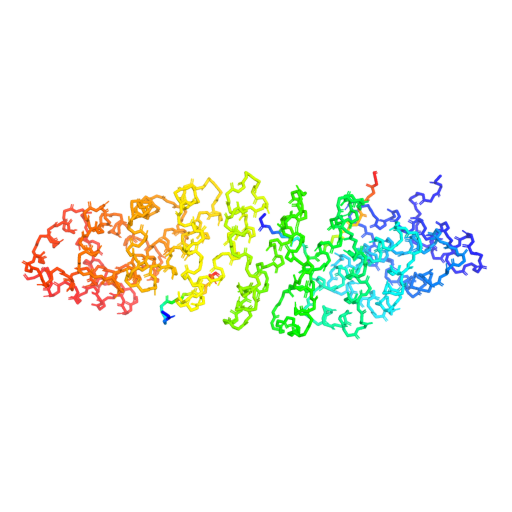 . ALA C 2 229 ? 48.693 65.988 65.285 1.00 33.75 248 ALA E O 1
ATOM 1486 N N . VAL C 2 230 ? 49.527 65.106 63.380 1.00 35.36 249 VAL E N 1
ATOM 1487 C CA . VAL C 2 230 ? 48.267 64.490 62.995 1.00 31.90 249 VAL E CA 1
ATOM 1488 C C . VAL C 2 230 ? 47.860 63.470 64.052 1.00 31.08 249 VAL E C 1
ATOM 1489 O O . VAL C 2 230 ? 46.700 63.396 64.442 1.00 31.74 249 VAL E O 1
ATOM 1493 N N . GLU C 2 231 ? 48.834 62.696 64.512 1.00 30.30 250 GLU E N 1
ATOM 1494 C CA . GLU C 2 231 ? 48.627 61.701 65.563 1.00 41.46 250 GLU E CA 1
ATOM 1495 C C . GLU C 2 231 ? 48.043 62.369 66.807 1.00 40.52 250 GLU E C 1
ATOM 1496 O O . GLU C 2 231 ? 47.107 61.865 67.419 1.00 39.11 250 GLU E O 1
ATOM 1502 N N . GLN C 2 232 ? 48.607 63.518 67.156 1.00 42.25 251 GLN E N 1
ATOM 1503 C CA . GLN C 2 232 ? 48.233 64.266 68.354 1.00 45.86 251 GLN E CA 1
ATOM 1504 C C . GLN C 2 232 ? 46.837 64.875 68.266 1.00 37.30 251 GLN E C 1
ATOM 1505 O O . GLN C 2 232 ? 46.098 64.916 69.251 1.00 46.27 251 GLN E O 1
ATOM 1511 N N . ILE C 2 233 ? 46.478 65.351 67.082 1.00 31.63 252 ILE E N 1
ATOM 1512 C CA . ILE C 2 233 ? 45.186 65.994 66.875 1.00 32.38 252 ILE E CA 1
ATOM 1513 C C . ILE C 2 233 ? 44.044 64.979 66.735 1.00 37.55 252 ILE E C 1
ATOM 1514 O O . ILE C 2 233 ? 42.934 65.230 67.201 1.00 34.25 252 ILE E O 1
ATOM 1519 N N . LEU C 2 234 ? 44.323 63.826 66.125 1.00 36.16 253 LEU E N 1
ATOM 1520 C CA . LEU C 2 234 ? 43.266 62.878 65.742 1.00 42.87 253 LEU E CA 1
ATOM 1521 C C . LEU C 2 234 ? 42.195 62.545 66.800 1.00 33.55 253 LEU E C 1
ATOM 1522 O O . LEU C 2 234 ? 41.011 62.677 66.508 1.00 35.72 253 LEU E O 1
ATOM 1527 N N . PRO C 2 235 ? 42.604 62.128 68.021 1.00 38.60 254 PRO E N 1
ATOM 1528 C CA . PRO C 2 235 ? 41.590 61.705 69.001 1.00 42.46 254 PRO E CA 1
ATOM 1529 C C . PRO C 2 235 ? 40.611 62.823 69.343 1.00 39.56 254 PRO E C 1
ATOM 1530 O O . PRO C 2 235 ? 39.452 62.544 69.651 1.00 49.07 254 PRO E O 1
ATOM 1534 N N . THR C 2 236 ? 41.065 64.071 69.276 1.00 40.72 255 THR E N 1
ATOM 1535 C CA . THR C 2 236 ? 40.180 65.215 69.510 1.00 32.55 255 THR E CA 1
ATOM 1536 C C . THR C 2 236 ? 39.232 65.407 68.331 1.00 36.36 255 THR E C 1
ATOM 1537 O O . THR C 2 236 ? 38.036 65.632 68.526 1.00 38.69 255 THR E O 1
ATOM 1541 N N . LEU C 2 237 ? 39.758 65.301 67.111 1.00 42.84 256 LEU E N 1
ATOM 1542 C CA . LEU C 2 237 ? 38.918 65.314 65.905 1.00 42.63 256 LEU E CA 1
ATOM 1543 C C . LEU C 2 237 ? 37.844 64.218 65.927 1.00 39.03 256 LEU E C 1
ATOM 1544 O O . LEU C 2 237 ? 36.696 64.467 65.577 1.00 40.06 256 LEU E O 1
ATOM 1549 N N . VAL C 2 238 ? 38.229 63.000 66.300 1.00 32.49 257 VAL E N 1
ATOM 1550 C CA . VAL C 2 238 ? 37.272 61.892 66.327 1.00 44.04 257 VAL E CA 1
ATOM 1551 C C . VAL C 2 238 ? 36.105 62.260 67.248 1.00 41.32 257 VAL E C 1
ATOM 1552 O O . VAL C 2 238 ? 34.942 61.994 66.945 1.00 45.96 257 VAL E O 1
ATOM 1556 N N . ARG C 2 239 ? 36.429 62.920 68.353 1.00 34.98 258 ARG E N 1
ATOM 1557 C CA . ARG C 2 239 ? 35.430 63.352 69.318 1.00 34.79 258 ARG E CA 1
ATOM 1558 C C . ARG C 2 239 ? 34.548 64.491 68.771 1.00 37.91 258 ARG E C 1
ATOM 1559 O O . ARG C 2 239 ? 33.327 64.464 68.923 1.00 41.00 258 ARG E O 1
ATOM 1567 N N . LEU C 2 240 ? 35.154 65.472 68.105 1.00 36.65 259 LEU E N 1
ATOM 1568 C CA . LEU C 2 240 ? 34.381 66.539 67.466 1.00 34.41 259 LEU E CA 1
ATOM 1569 C C . LEU C 2 240 ? 33.433 65.989 66.394 1.00 40.97 259 LEU E C 1
ATOM 1570 O O . LEU C 2 240 ? 32.338 66.521 66.186 1.00 39.98 259 LEU E O 1
ATOM 1575 N N . LEU C 2 241 ? 33.850 64.908 65.733 1.00 36.45 260 LEU E N 1
ATOM 1576 C CA . LEU C 2 241 ? 33.069 64.285 64.670 1.00 33.41 260 LEU E CA 1
ATOM 1577 C C . LEU C 2 241 ? 31.782 63.677 65.231 1.00 38.04 260 LEU E C 1
ATOM 1578 O O . LEU C 2 241 ? 30.848 63.373 64.482 1.00 37.36 260 LEU E O 1
ATOM 1583 N N . HIS C 2 242 ? 31.736 63.498 66.551 1.00 32.33 261 HIS E N 1
ATOM 1584 C CA . HIS C 2 242 ? 30.543 62.963 67.204 1.00 35.99 261 HIS E CA 1
ATOM 1585 C C . HIS C 2 242 ? 29.710 64.052 67.901 1.00 37.13 261 HIS E C 1
ATOM 1586 O O . HIS C 2 242 ? 28.713 63.754 68.556 1.00 36.69 261 HIS E O 1
ATOM 1593 N N . HIS C 2 243 ? 30.107 65.310 67.745 1.00 33.63 262 HIS E N 1
ATOM 1594 C CA . HIS C 2 243 ? 29.373 66.417 68.365 1.00 39.98 262 HIS E CA 1
ATOM 1595 C C . HIS C 2 243 ? 28.065 66.734 67.610 1.00 45.20 262 HIS E C 1
ATOM 1596 O O . HIS C 2 243 ? 27.934 66.415 66.429 1.00 56.11 262 HIS E O 1
ATOM 1603 N N . ASN C 2 244 ? 27.103 67.364 68.281 1.00 43.98 263 ASN E N 1
ATOM 1604 C CA . ASN C 2 244 ? 25.780 67.604 67.684 1.00 56.82 263 ASN E CA 1
ATOM 1605 C C . ASN C 2 244 ? 25.622 68.869 66.815 1.00 51.42 263 ASN E C 1
ATOM 1606 O O . ASN C 2 244 ? 24.589 69.051 66.160 1.00 59.18 263 ASN E O 1
ATOM 1611 N N . ASP C 2 245 ? 26.622 69.739 66.813 1.00 43.35 264 ASP E N 1
ATOM 1612 C CA . ASP C 2 245 ? 26.507 71.002 66.084 1.00 36.79 264 ASP E CA 1
ATOM 1613 C C . ASP C 2 245 ? 26.880 70.869 64.606 1.00 30.52 264 ASP E C 1
ATOM 1614 O O . ASP C 2 245 ? 27.948 70.360 64.277 1.00 37.27 264 ASP E O 1
ATOM 1619 N N . PRO C 2 246 ? 25.991 71.333 63.711 1.00 38.55 265 PRO E N 1
ATOM 1620 C CA . PRO C 2 246 ? 26.172 71.171 62.263 1.00 41.16 265 PRO E CA 1
ATOM 1621 C C . PRO C 2 246 ? 27.480 71.778 61.758 1.00 41.14 265 PRO E C 1
ATOM 1622 O O . PRO C 2 246 ? 28.107 71.198 60.864 1.00 35.83 265 PRO E O 1
ATOM 1626 N N . GLU C 2 247 ? 27.892 72.917 62.312 1.00 32.80 266 GLU E N 1
ATOM 1627 C CA . GLU C 2 247 ? 29.127 73.555 61.853 1.00 34.26 266 GLU E CA 1
ATOM 1628 C C . GLU C 2 247 ? 30.372 72.819 62.333 1.00 32.56 266 GLU E C 1
ATOM 1629 O O . GLU C 2 247 ? 31.336 72.645 61.571 1.00 32.71 266 GLU E O 1
ATOM 1635 N N . VAL C 2 248 ? 30.364 72.388 63.593 1.00 30.27 267 VAL E N 1
ATOM 1636 C CA . VAL C 2 248 ? 31.479 71.597 64.110 1.00 31.97 267 VAL E CA 1
ATOM 1637 C C . VAL C 2 248 ? 31.618 70.312 63.285 1.00 35.25 267 VAL E C 1
ATOM 1638 O O . VAL C 2 248 ? 32.725 69.928 62.891 1.00 30.70 267 VAL E O 1
ATOM 1642 N N . LEU C 2 249 ? 30.480 69.667 63.025 1.00 33.95 268 LEU E N 1
ATOM 1643 C CA . LEU C 2 249 ? 30.426 68.456 62.208 1.00 37.08 268 LEU E CA 1
ATOM 1644 C C . LEU C 2 249 ? 31.022 68.684 60.819 1.00 32.56 268 LEU E C 1
ATOM 1645 O O . LEU C 2 249 ? 31.885 67.928 60.386 1.00 32.07 268 LEU E O 1
ATOM 1650 N N . ALA C 2 250 ? 30.570 69.727 60.127 1.00 32.89 269 ALA E N 1
ATOM 1651 C CA . ALA C 2 250 ? 31.129 70.061 58.818 1.00 31.57 269 ALA E CA 1
ATOM 1652 C C . ALA C 2 250 ? 32.653 70.229 58.880 1.00 33.53 269 ALA E C 1
ATOM 1653 O O . ALA C 2 250 ? 33.406 69.597 58.119 1.00 30.89 269 ALA E O 1
ATOM 1655 N N . ASP C 2 251 ? 33.116 71.085 59.783 1.00 26.58 270 ASP E N 1
ATOM 1656 C CA . ASP C 2 251 ? 34.544 71.386 59.825 1.00 28.97 270 ASP E CA 1
ATOM 1657 C C . ASP C 2 251 ? 35.374 70.194 60.249 1.00 31.03 270 ASP E C 1
ATOM 1658 O O . ASP C 2 251 ? 36.527 70.071 59.839 1.00 29.96 270 ASP E O 1
ATOM 1663 N N . SER C 2 252 ? 34.797 69.319 61.072 1.00 28.48 271 SER E N 1
ATOM 1664 C CA . SER C 2 252 ? 35.490 68.102 61.463 1.00 27.14 271 SER E CA 1
ATOM 1665 C C . SER C 2 252 ? 35.622 67.206 60.248 1.00 33.45 271 SER E C 1
ATOM 1666 O O . SER C 2 252 ? 36.658 66.562 60.054 1.00 28.74 271 SER E O 1
ATOM 1669 N N . CYS C 2 253 ? 34.568 67.163 59.433 1.00 35.91 272 CYS E N 1
ATOM 1670 C CA . CYS C 2 253 ? 34.595 66.380 58.199 1.00 39.33 272 CYS E CA 1
ATOM 1671 C C . CYS C 2 253 ? 35.623 66.944 57.234 1.00 33.76 272 CYS E C 1
ATOM 1672 O O . CYS C 2 253 ? 36.381 66.185 56.630 1.00 34.45 272 CYS E O 1
ATOM 1675 N N . TRP C 2 254 ? 35.657 68.269 57.090 1.00 28.68 273 TRP E N 1
ATOM 1676 C CA . TRP C 2 254 ? 36.684 68.892 56.254 1.00 31.10 273 TRP E CA 1
ATOM 1677 C C . TRP C 2 254 ? 38.072 68.436 56.706 1.00 33.11 273 TRP E C 1
ATOM 1678 O O . TRP C 2 254 ? 38.894 68.017 55.885 1.00 32.56 273 TRP E O 1
ATOM 1689 N N . ALA C 2 255 ? 38.311 68.483 58.019 1.00 26.99 274 ALA E N 1
ATOM 1690 C CA . ALA C 2 255 ? 39.593 68.063 58.591 1.00 33.34 274 ALA E CA 1
ATOM 1691 C C . ALA C 2 255 ? 39.956 66.635 58.181 1.00 36.69 274 ALA E C 1
ATOM 1692 O O . ALA C 2 255 ? 41.078 66.358 57.740 1.00 34.75 274 ALA E O 1
ATOM 1694 N N . ILE C 2 256 ? 38.998 65.732 58.341 1.00 35.02 275 ILE E N 1
ATOM 1695 C CA . ILE C 2 256 ? 39.195 64.343 57.970 1.00 33.34 275 ILE E CA 1
ATOM 1696 C C . ILE C 2 256 ? 39.414 64.237 56.461 1.00 29.81 275 ILE E C 1
ATOM 1697 O O . ILE C 2 256 ? 40.206 63.414 56.002 1.00 32.95 275 ILE E O 1
ATOM 1702 N N . SER C 2 257 ? 38.716 65.065 55.685 1.00 26.15 276 SER E N 1
ATOM 1703 C CA . SER C 2 257 ? 38.911 65.043 54.238 1.00 29.77 276 SER E CA 1
ATOM 1704 C C . SER C 2 257 ? 40.350 65.419 53.878 1.00 32.50 276 SER E C 1
ATOM 1705 O O . SER C 2 257 ? 40.963 64.793 52.997 1.00 32.35 276 SER E O 1
ATOM 1708 N N . TYR C 2 258 ? 40.899 66.408 54.578 1.00 29.22 277 TYR E N 1
ATOM 1709 C CA . TYR C 2 258 ? 42.284 66.842 54.335 1.00 31.53 277 TYR E CA 1
ATOM 1710 C C . TYR C 2 258 ? 43.269 65.734 54.662 1.00 30.07 277 TYR E C 1
ATOM 1711 O O . TYR C 2 258 ? 44.147 65.409 53.859 1.00 34.98 277 TYR E O 1
ATOM 1720 N N . LEU C 2 259 ? 43.127 65.157 55.850 1.00 31.48 278 LEU E N 1
ATOM 1721 C CA . LEU C 2 259 ? 44.062 64.124 56.298 1.00 30.91 278 LEU E CA 1
ATOM 1722 C C . LEU C 2 259 ? 44.069 62.894 55.384 1.00 36.91 278 LEU E C 1
ATOM 1723 O O . LEU C 2 259 ? 45.102 62.254 55.229 1.00 42.28 278 LEU E O 1
ATOM 1728 N N . THR C 2 260 ? 42.930 62.576 54.766 1.00 34.77 279 THR E N 1
ATOM 1729 C CA . THR C 2 260 ? 42.836 61.387 53.907 1.00 34.08 279 THR E CA 1
ATOM 1730 C C . THR C 2 260 ? 43.216 61.671 52.455 1.00 33.19 279 THR E C 1
ATOM 1731 O O . THR C 2 260 ? 43.243 60.761 51.624 1.00 38.36 279 THR E O 1
ATOM 1735 N N . ASP C 2 261 ? 43.489 62.938 52.158 1.00 35.83 280 ASP E N 1
ATOM 1736 C CA . ASP C 2 261 ? 43.942 63.332 50.828 1.00 44.95 280 ASP E CA 1
ATOM 1737 C C . ASP C 2 261 ? 45.459 63.151 50.738 1.00 48.29 280 ASP E C 1
ATOM 1738 O O . ASP C 2 261 ? 46.213 64.088 50.996 1.00 43.98 280 ASP E O 1
ATOM 1743 N N . GLY C 2 262 ? 45.903 61.950 50.382 1.00 55.55 281 GLY E N 1
ATOM 1744 C CA . GLY C 2 262 ? 47.326 61.658 50.293 1.00 60.94 281 GLY E CA 1
ATOM 1745 C C . GLY C 2 262 ? 47.619 60.175 50.116 1.00 64.87 281 GLY E C 1
ATOM 1746 O O . GLY C 2 262 ? 46.766 59.422 49.638 1.00 68.68 281 GLY E O 1
ATOM 1747 N N . PRO C 2 263 ? 48.830 59.743 50.506 1.00 64.22 282 PRO E N 1
ATOM 1748 C CA . PRO C 2 263 ? 49.238 58.334 50.385 1.00 64.56 282 PRO E CA 1
ATOM 1749 C C . PRO C 2 263 ? 48.510 57.436 51.395 1.00 59.10 282 PRO E C 1
ATOM 1750 O O . PRO C 2 263 ? 48.033 57.938 52.424 1.00 60.83 282 PRO E O 1
ATOM 1754 N N . ASN C 2 264 ? 48.446 56.134 51.118 1.00 55.24 283 ASN E N 1
ATOM 1755 C CA . ASN C 2 264 ? 47.612 55.220 51.902 1.00 58.44 283 ASN E CA 1
ATOM 1756 C C . ASN C 2 264 ? 47.935 55.181 53.391 1.00 53.77 283 ASN E C 1
ATOM 1757 O O . ASN C 2 264 ? 47.093 54.781 54.201 1.00 48.12 283 ASN E O 1
ATOM 1762 N N . GLU C 2 265 ? 49.149 55.597 53.740 1.00 51.49 284 GLU E N 1
ATOM 1763 C CA . GLU C 2 265 ? 49.597 55.585 55.124 1.00 55.70 284 GLU E CA 1
ATOM 1764 C C . GLU C 2 265 ? 48.904 56.669 55.947 1.00 48.69 284 GLU E C 1
ATOM 1765 O O . GLU C 2 265 ? 48.648 56.489 57.137 1.00 52.39 284 GLU E O 1
ATOM 1771 N N . ARG C 2 266 ? 48.584 57.787 55.307 1.00 41.92 285 ARG E N 1
ATOM 1772 C CA . ARG C 2 266 ? 47.799 58.827 55.954 1.00 48.36 285 ARG E CA 1
ATOM 1773 C C . ARG C 2 266 ? 46.356 58.352 56.122 1.00 48.88 285 ARG E C 1
ATOM 1774 O O . ARG C 2 266 ? 45.757 58.486 57.197 1.00 49.05 285 ARG E O 1
ATOM 1782 N N . ILE C 2 267 ? 45.804 57.789 55.049 1.00 46.45 286 ILE E N 1
ATOM 1783 C CA . ILE C 2 267 ? 44.459 57.222 55.067 1.00 36.65 286 ILE E CA 1
ATOM 1784 C C . ILE C 2 267 ? 44.331 56.170 56.175 1.00 39.23 286 ILE E C 1
ATOM 1785 O O . ILE C 2 267 ? 43.332 56.130 56.895 1.00 40.43 286 ILE E O 1
ATOM 1790 N N . GLU C 2 268 ? 45.353 55.326 56.310 1.00 39.58 287 GLU E N 1
ATOM 1791 C CA . GLU C 2 268 ? 45.343 54.258 57.307 1.00 42.63 287 GLU E CA 1
ATOM 1792 C C . GLU C 2 268 ? 45.250 54.769 58.748 1.00 43.85 287 GLU E C 1
ATOM 1793 O O . GLU C 2 268 ? 44.532 54.193 59.567 1.00 45.96 287 GLU E O 1
ATOM 1799 N N . MET C 2 269 ? 45.980 55.840 59.049 1.00 47.57 288 MET E N 1
ATOM 1800 C CA . MET C 2 269 ? 45.907 56.484 60.358 1.00 56.05 288 MET E CA 1
ATOM 1801 C C . MET C 2 269 ? 44.471 56.845 60.706 1.00 49.11 288 MET E C 1
ATOM 1802 O O . MET C 2 269 ? 44.037 56.697 61.854 1.00 49.54 288 MET E O 1
ATOM 1807 N N . VAL C 2 270 ? 43.740 57.335 59.711 1.00 42.51 289 VAL E N 1
AT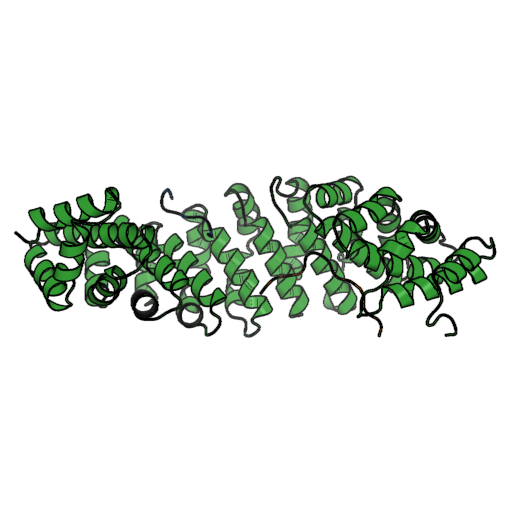OM 1808 C CA . VAL C 2 270 ? 42.369 57.773 59.933 1.00 38.42 289 VAL E CA 1
ATOM 1809 C C . VAL C 2 270 ? 41.446 56.567 60.076 1.00 42.62 289 VAL E C 1
ATOM 1810 O O . VAL C 2 270 ? 40.669 56.473 61.033 1.00 39.85 289 VAL E O 1
ATOM 1814 N N . VAL C 2 271 ? 41.549 55.639 59.129 1.00 42.46 290 VAL E N 1
ATOM 1815 C CA . VAL C 2 271 ? 40.712 54.449 59.124 1.00 45.50 290 VAL E CA 1
ATOM 1816 C C . VAL C 2 271 ? 40.865 53.659 60.422 1.00 50.83 290 VAL E C 1
ATOM 1817 O O . VAL C 2 271 ? 39.877 53.199 61.007 1.00 49.21 290 VAL E O 1
ATOM 1821 N N . LYS C 2 272 ? 42.101 53.515 60.884 1.00 47.70 291 LYS E N 1
ATOM 1822 C CA . LYS C 2 272 ? 42.347 52.740 62.094 1.00 53.38 291 LYS E CA 1
ATOM 1823 C C . LYS C 2 272 ? 41.777 53.387 63.358 1.00 49.61 291 LYS E C 1
ATOM 1824 O O . LYS C 2 272 ? 41.707 52.744 64.401 1.00 51.56 291 LYS E O 1
ATOM 1830 N N . LYS C 2 273 ? 41.357 54.647 63.259 1.00 42.21 292 LYS E N 1
ATOM 1831 C CA . LYS C 2 273 ? 40.700 55.308 64.382 1.00 46.30 292 LYS E CA 1
ATOM 1832 C C . LYS C 2 273 ? 39.220 54.926 64.463 1.00 50.80 292 LYS E C 1
ATOM 1833 O O . LYS C 2 273 ? 38.549 55.227 65.453 1.00 50.49 292 LYS E O 1
ATOM 1839 N N . GLY C 2 274 ? 38.716 54.262 63.423 1.00 45.38 293 GLY E N 1
ATOM 1840 C CA . GLY C 2 274 ? 37.341 53.786 63.408 1.00 46.08 293 GLY E CA 1
ATOM 1841 C C . GLY C 2 274 ? 36.284 54.828 63.075 1.00 49.17 293 GLY E C 1
ATOM 1842 O O . GLY C 2 274 ? 35.130 54.697 63.499 1.00 58.03 293 GLY E O 1
ATOM 1843 N N . VAL C 2 275 ? 36.657 55.857 62.313 1.00 42.22 294 VAL E N 1
ATOM 1844 C CA . VAL C 2 275 ? 35.716 56.934 61.986 1.00 37.91 294 VAL E CA 1
ATOM 1845 C C . VAL C 2 275 ? 34.840 56.672 60.759 1.00 35.93 294 VAL E C 1
ATOM 1846 O O . VAL C 2 275 ? 33.907 57.435 60.492 1.00 41.58 294 VAL E O 1
ATOM 1850 N N . VAL C 2 276 ? 35.158 55.630 59.999 1.00 37.27 295 VAL E N 1
ATOM 1851 C CA . VAL C 2 276 ? 34.416 55.330 58.775 1.00 37.89 295 VAL E CA 1
ATOM 1852 C C . VAL C 2 276 ? 32.901 55.206 58.958 1.00 37.37 295 VAL E C 1
ATOM 1853 O O . VAL C 2 276 ? 32.151 55.827 58.206 1.00 45.08 295 VAL E O 1
ATOM 1857 N N . PRO C 2 277 ? 32.438 54.428 59.959 1.00 40.43 296 PRO E N 1
ATOM 1858 C CA . PRO C 2 277 ? 30.979 54.349 60.114 1.00 40.38 296 PRO E CA 1
ATOM 1859 C C . PRO C 2 277 ? 30.350 55.705 60.404 1.00 47.32 296 PRO E C 1
ATOM 1860 O O . PRO C 2 277 ? 29.256 55.997 59.906 1.00 43.80 296 PRO E O 1
ATOM 1864 N N . GLN C 2 278 ? 31.041 56.527 61.188 1.00 46.41 297 GLN E N 1
ATOM 1865 C CA . GLN C 2 278 ? 30.546 57.849 61.510 1.00 33.19 297 GLN E CA 1
ATOM 1866 C C . GLN C 2 278 ? 30.571 58.757 60.281 1.00 33.20 297 GLN E C 1
ATOM 1867 O O . GLN C 2 278 ? 29.663 59.571 60.078 1.00 33.78 297 GLN E O 1
ATOM 1873 N N . LEU C 2 279 ? 31.597 58.614 59.450 1.00 33.98 298 LEU E N 1
ATOM 1874 C CA . LEU C 2 279 ? 31.614 59.330 58.172 1.00 35.93 298 LEU E CA 1
ATOM 1875 C C . LEU C 2 279 ? 30.418 58.922 57.305 1.00 33.87 298 LEU E C 1
ATOM 1876 O O . LEU C 2 279 ? 29.741 59.780 56.709 1.00 36.14 298 LEU E O 1
ATOM 1881 N N . VAL C 2 280 ? 30.149 57.619 57.252 1.00 35.01 299 VAL E N 1
ATOM 1882 C CA . VAL C 2 280 ? 29.020 57.106 56.473 1.00 40.37 299 VAL E CA 1
ATOM 1883 C C . VAL C 2 280 ? 27.685 57.662 56.969 1.00 40.04 299 VAL E C 1
ATOM 1884 O O . VAL C 2 280 ? 26.839 58.099 56.175 1.00 36.36 299 VAL E O 1
ATOM 1888 N N . LYS C 2 281 ? 27.492 57.658 58.282 1.00 38.38 300 LYS E N 1
ATOM 1889 C CA . LYS C 2 281 ? 26.325 58.310 58.862 1.00 38.94 300 LYS E CA 1
ATOM 1890 C C . LYS C 2 281 ? 26.224 59.778 58.423 1.00 42.83 300 LYS E C 1
ATOM 1891 O O . LYS C 2 281 ? 25.154 60.241 58.017 1.00 37.06 300 LYS E O 1
ATOM 1897 N N . LEU C 2 282 ? 27.335 60.508 58.483 1.00 40.68 301 LEU E N 1
ATOM 1898 C CA . LEU C 2 282 ? 27.304 61.919 58.111 1.00 36.83 301 LEU E CA 1
ATOM 1899 C C . LEU C 2 282 ? 27.051 62.090 56.611 1.00 37.56 301 LEU E C 1
ATOM 1900 O O . LEU C 2 282 ? 26.514 63.116 56.181 1.00 33.89 301 LEU E O 1
ATOM 1905 N N . LEU C 2 283 ? 27.410 61.072 55.825 1.00 37.16 302 LEU E N 1
ATOM 1906 C CA . LEU C 2 283 ? 27.099 61.046 54.390 1.00 39.36 302 LEU E CA 1
ATOM 1907 C C . LEU C 2 283 ? 25.607 61.176 54.154 1.00 40.26 302 LEU E C 1
ATOM 1908 O O . LEU C 2 283 ? 25.173 61.704 53.121 1.00 42.36 302 LEU E O 1
ATOM 1913 N N . GLY C 2 284 ? 24.817 60.681 55.103 1.00 46.25 303 GLY E N 1
ATOM 1914 C CA . GLY C 2 284 ? 23.371 60.698 54.957 1.00 47.02 303 GLY E CA 1
ATOM 1915 C C . GLY C 2 284 ? 22.690 61.901 55.579 1.00 54.34 303 GLY E C 1
ATOM 1916 O O . GLY C 2 284 ? 21.468 61.923 55.693 1.00 65.79 303 GLY E O 1
ATOM 1917 N N . ALA C 2 285 ? 23.465 62.905 55.982 1.00 49.57 304 ALA E N 1
ATOM 1918 C CA . ALA C 2 285 ? 22.883 64.101 56.596 1.00 47.11 304 ALA E CA 1
ATOM 1919 C C . ALA C 2 285 ? 22.041 64.907 55.612 1.00 52.92 304 ALA E C 1
ATOM 1920 O O . ALA C 2 285 ? 22.197 64.785 54.395 1.00 52.67 304 ALA E O 1
ATOM 1922 N N . THR C 2 286 ? 21.150 65.738 56.151 1.00 53.11 305 THR E N 1
ATOM 1923 C CA . THR C 2 286 ? 20.312 66.599 55.326 1.00 57.81 305 THR E CA 1
ATOM 1924 C C . THR C 2 286 ? 21.067 67.864 54.931 1.00 55.22 305 THR E C 1
ATOM 1925 O O . THR C 2 286 ? 20.768 68.491 53.908 1.00 56.53 305 THR E O 1
ATOM 1929 N N . GLU C 2 287 ? 22.050 68.232 55.748 1.00 46.41 306 GLU E N 1
ATOM 1930 C CA . GLU C 2 287 ? 22.812 69.457 55.524 1.00 44.76 306 GLU E CA 1
ATOM 1931 C C . GLU C 2 287 ? 23.904 69.250 54.478 1.00 46.60 306 GLU E C 1
ATOM 1932 O O . GLU C 2 287 ? 24.857 68.487 54.699 1.00 40.80 306 GLU E O 1
ATOM 1938 N N . LEU C 2 288 ? 23.770 69.935 53.345 1.00 43.82 307 LEU E N 1
ATOM 1939 C CA . LEU C 2 288 ? 24.804 69.940 52.306 1.00 41.22 307 LEU E CA 1
ATOM 1940 C C . LEU C 2 288 ? 26.221 70.290 52.795 1.00 38.99 307 LEU E C 1
ATOM 1941 O O . LEU C 2 288 ? 27.197 69.716 52.307 1.00 38.85 307 LEU E O 1
ATOM 1946 N N . PRO C 2 289 ? 26.351 71.248 53.735 1.00 39.68 308 PRO E N 1
ATOM 1947 C CA . PRO C 2 289 ? 27.744 71.498 54.135 1.00 36.78 308 PRO E CA 1
ATOM 1948 C C . PRO C 2 289 ? 28.366 70.384 54.976 1.00 31.09 308 PRO E C 1
ATOM 1949 O O . PRO C 2 289 ? 29.574 70.426 55.219 1.00 32.31 308 PRO E O 1
ATOM 1953 N N . ILE C 2 290 ? 27.568 69.421 55.428 1.00 30.56 309 ILE E N 1
ATOM 1954 C CA . ILE C 2 290 ? 28.121 68.237 56.087 1.00 29.58 309 ILE E CA 1
ATOM 1955 C C . ILE C 2 290 ? 28.372 67.134 55.064 1.00 32.21 309 ILE E C 1
ATOM 1956 O O . ILE C 2 290 ? 29.435 66.508 55.060 1.00 34.79 309 ILE E O 1
ATOM 1961 N N . VAL C 2 291 ? 27.392 66.900 54.197 1.00 35.02 310 VAL E N 1
ATOM 1962 C CA . VAL C 2 291 ? 27.502 65.855 53.181 1.00 38.02 310 VAL E CA 1
ATOM 1963 C C . VAL C 2 291 ? 28.716 66.067 52.288 1.00 36.10 310 VAL E C 1
ATOM 1964 O O . VAL C 2 291 ? 29.425 65.115 51.966 1.00 33.72 310 VAL E O 1
ATOM 1968 N N . THR C 2 292 ? 28.973 67.316 51.913 1.00 33.06 311 THR E N 1
ATOM 1969 C CA . THR C 2 292 ? 30.071 67.593 50.997 1.00 36.44 311 THR E CA 1
ATOM 1970 C C . THR C 2 292 ? 31.433 67.080 51.516 1.00 31.91 311 THR E C 1
ATOM 1971 O O . THR C 2 292 ? 32.049 66.247 50.859 1.00 35.54 311 THR E O 1
ATOM 1975 N N . PRO C 2 293 ? 31.899 67.559 52.694 1.00 35.22 312 PRO E N 1
ATOM 1976 C CA . PRO C 2 293 ? 33.207 67.060 53.146 1.00 34.73 312 PRO E CA 1
ATOM 1977 C C . PRO C 2 293 ? 33.177 65.593 53.566 1.00 31.81 312 PRO E C 1
ATOM 1978 O O . PRO C 2 293 ? 34.202 64.932 53.471 1.00 31.09 312 PRO E O 1
ATOM 1982 N N . ALA C 2 294 ? 32.037 65.097 54.032 1.00 33.77 313 ALA E N 1
ATOM 1983 C CA . ALA C 2 294 ? 31.907 63.674 54.325 1.00 29.17 313 ALA E CA 1
ATOM 1984 C C . ALA C 2 294 ? 32.096 62.835 53.062 1.00 33.26 313 ALA E C 1
ATOM 1985 O O . ALA C 2 294 ? 32.836 61.841 53.071 1.00 28.21 313 ALA E O 1
ATOM 1987 N N . LEU C 2 295 ? 31.433 63.221 51.975 1.00 33.64 314 LEU E N 1
ATOM 1988 C CA . LEU C 2 295 ? 31.616 62.502 50.711 1.00 33.03 314 LEU E CA 1
ATOM 1989 C C . LEU C 2 295 ? 33.064 62.581 50.208 1.00 31.46 314 LEU E C 1
ATOM 1990 O O . LEU C 2 295 ? 33.603 61.584 49.738 1.00 32.88 314 LEU E O 1
ATOM 1995 N N . ARG C 2 296 ? 33.695 63.751 50.310 1.00 31.93 315 ARG E N 1
ATOM 1996 C CA . ARG C 2 296 ? 35.098 63.892 49.902 1.00 33.44 315 ARG E CA 1
ATOM 1997 C C . ARG C 2 296 ? 36.006 62.951 50.689 1.00 31.04 315 ARG E C 1
ATOM 1998 O O . ARG C 2 296 ? 36.905 62.326 50.128 1.00 31.68 315 ARG E O 1
ATOM 2006 N N . ALA C 2 297 ? 35.775 62.850 51.994 1.00 33.30 316 ALA E N 1
ATOM 2007 C CA . ALA C 2 297 ? 36.605 61.988 52.835 1.00 31.47 316 ALA E CA 1
ATOM 2008 C C . ALA C 2 297 ? 36.422 60.521 52.442 1.00 39.20 316 ALA E C 1
ATOM 2009 O O . ALA C 2 297 ? 37.389 59.751 52.355 1.00 34.81 316 ALA E O 1
ATOM 2011 N N . ILE C 2 298 ? 35.173 60.133 52.197 1.00 38.23 317 ILE E N 1
ATOM 2012 C CA . ILE C 2 298 ? 34.892 58.767 51.769 1.00 37.32 317 ILE E CA 1
ATOM 2013 C C . ILE C 2 298 ? 35.542 58.483 50.411 1.00 37.02 317 ILE E C 1
ATOM 2014 O O . ILE C 2 298 ? 36.087 57.393 50.193 1.00 38.93 317 ILE E O 1
ATOM 2019 N N . GLY C 2 299 ? 35.493 59.469 49.511 1.00 31.46 318 GLY E N 1
ATOM 2020 C CA . GLY C 2 299 ? 36.100 59.344 48.198 1.00 39.24 318 GLY E CA 1
ATOM 2021 C C . GLY C 2 299 ? 37.598 59.148 48.330 1.00 45.16 318 GLY E C 1
ATOM 2022 O O . GLY C 2 299 ? 38.185 58.277 47.676 1.00 36.37 318 GLY E O 1
ATOM 2023 N N . ASN C 2 300 ? 38.208 59.955 49.192 1.00 41.63 319 ASN E N 1
ATOM 2024 C CA . ASN C 2 300 ? 39.634 59.834 49.495 1.00 43.20 319 ASN E CA 1
ATOM 2025 C C . ASN C 2 300 ? 40.029 58.441 49.971 1.00 38.33 319 ASN E C 1
ATOM 2026 O O . ASN C 2 300 ? 40.999 57.853 49.472 1.00 44.64 319 ASN E O 1
ATOM 2031 N N . ILE C 2 301 ? 39.265 57.901 50.919 1.00 39.05 320 ILE E N 1
ATOM 2032 C CA . ILE C 2 301 ? 39.563 56.575 51.475 1.00 41.52 320 ILE E CA 1
ATOM 2033 C C . ILE C 2 301 ? 39.519 55.449 50.434 1.00 42.80 320 ILE E C 1
ATOM 2034 O O . ILE C 2 301 ? 40.280 54.485 50.527 1.00 40.22 320 ILE E O 1
ATOM 2039 N N . VAL C 2 302 ? 38.643 55.564 49.439 1.00 38.92 321 VAL E N 1
ATOM 2040 C CA . VAL C 2 302 ? 38.547 54.503 48.440 1.00 35.81 321 VAL E CA 1
ATOM 2041 C C . VAL C 2 302 ? 39.565 54.641 47.309 1.00 33.99 321 VAL E C 1
ATOM 2042 O O . VAL C 2 302 ? 39.569 53.840 46.379 1.00 39.43 321 VAL E O 1
ATOM 2046 N N . THR C 2 303 ? 40.428 55.653 47.394 1.00 40.55 322 THR E N 1
ATOM 2047 C CA . THR C 2 303 ? 41.568 55.737 46.490 1.00 37.06 322 THR E CA 1
ATOM 2048 C C . THR C 2 303 ? 42.666 54.817 47.011 1.00 49.15 322 THR E C 1
ATOM 2049 O O . THR C 2 303 ? 43.632 54.529 46.300 1.00 51.18 322 THR E O 1
ATOM 2053 N N . GLY C 2 304 ? 42.504 54.358 48.254 1.00 46.78 323 GLY E N 1
ATOM 2054 C CA . GLY C 2 304 ? 43.513 53.543 48.918 1.00 45.12 323 GLY E CA 1
ATOM 2055 C C . GLY C 2 304 ? 43.448 52.061 48.568 1.00 45.28 323 GLY E C 1
ATOM 2056 O O . GLY C 2 304 ? 43.050 51.696 47.466 1.00 48.26 323 GLY E O 1
ATOM 2057 N N . THR C 2 305 ? 43.847 51.207 49.505 1.00 44.61 324 THR E N 1
ATOM 2058 C CA . THR C 2 305 ? 43.924 49.777 49.253 1.00 49.53 324 THR E CA 1
ATOM 2059 C C . THR C 2 305 ? 42.539 49.170 49.124 1.00 53.66 324 THR E C 1
ATOM 2060 O O . THR C 2 305 ? 41.535 49.801 49.469 1.00 47.81 324 THR E O 1
ATOM 2064 N N . ASP C 2 306 ? 42.491 47.937 48.636 1.00 46.86 325 ASP E N 1
ATOM 2065 C CA . ASP C 2 306 ? 41.242 47.204 48.552 1.00 44.40 325 ASP E CA 1
ATOM 2066 C C . ASP C 2 306 ? 40.651 47.001 49.944 1.00 41.04 325 ASP E C 1
ATOM 2067 O O . ASP C 2 306 ? 39.433 47.045 50.121 1.00 43.43 325 ASP E O 1
ATOM 2072 N N . GLU C 2 307 ? 41.529 46.798 50.921 1.00 38.48 326 GLU E N 1
ATOM 2073 C CA . GLU C 2 307 ? 41.145 46.631 52.320 1.00 39.18 326 GLU E CA 1
ATOM 2074 C C . GLU C 2 307 ? 40.479 47.877 52.900 1.00 46.87 326 GLU E C 1
ATOM 2075 O O . GLU C 2 307 ? 39.468 47.773 53.600 1.00 49.35 326 GLU E O 1
ATOM 2081 N N . GLN C 2 308 ? 41.056 49.049 52.623 1.00 43.42 327 GLN E N 1
ATOM 2082 C CA . GLN C 2 308 ? 40.491 50.321 53.078 1.00 41.14 327 GLN E CA 1
ATOM 2083 C C . GLN C 2 308 ? 39.162 50.569 52.393 1.00 37.57 327 GLN E C 1
ATOM 2084 O O . GLN C 2 308 ? 38.213 51.087 52.997 1.00 35.32 327 GLN E O 1
ATOM 2090 N N . THR C 2 309 ? 39.088 50.195 51.122 1.00 42.63 328 THR E N 1
ATOM 2091 C CA . THR C 2 309 ? 37.854 50.364 50.362 1.00 41.29 328 THR E CA 1
ATOM 2092 C C . THR C 2 309 ? 36.767 49.451 50.938 1.00 44.52 328 THR E C 1
ATOM 2093 O O . THR C 2 309 ? 35.586 49.807 50.956 1.00 44.32 328 THR E O 1
ATOM 2097 N N . GLN C 2 310 ? 37.172 48.294 51.447 1.00 47.29 329 GLN E N 1
ATOM 2098 C CA . GLN C 2 310 ? 36.217 47.333 52.001 1.00 42.61 329 GLN E CA 1
ATOM 2099 C C . GLN C 2 310 ? 35.555 47.869 53.277 1.00 44.01 329 GLN E C 1
ATOM 2100 O O . GLN C 2 310 ? 34.386 47.581 53.543 1.00 42.03 329 GLN E O 1
ATOM 2106 N N . LYS C 2 311 ? 36.286 48.666 54.052 1.00 46.91 330 LYS E N 1
ATOM 2107 C CA . LYS C 2 311 ? 35.716 49.237 55.274 1.00 45.46 330 LYS E CA 1
ATOM 2108 C C . LYS C 2 311 ? 34.606 50.252 54.993 1.00 42.43 330 LYS E C 1
ATOM 2109 O O . LYS C 2 311 ? 33.646 50.363 55.759 1.00 40.74 330 LYS E O 1
ATOM 2115 N N . VAL C 2 312 ? 34.735 50.985 53.891 1.00 38.68 331 VAL E N 1
ATOM 2116 C CA . VAL C 2 312 ? 33.707 51.923 53.470 1.00 39.14 331 VAL E CA 1
ATOM 2117 C C . VAL C 2 312 ? 32.450 51.147 53.076 1.00 40.62 331 VAL E C 1
ATOM 2118 O O . VAL C 2 312 ? 31.325 51.515 53.441 1.00 35.11 331 VAL E O 1
ATOM 2122 N N . ILE C 2 313 ? 32.646 50.052 52.347 1.00 39.27 332 ILE E N 1
ATOM 2123 C CA . ILE C 2 313 ? 31.534 49.190 51.953 1.00 37.74 332 ILE E CA 1
ATOM 2124 C C . ILE C 2 313 ? 30.892 48.513 53.164 1.00 41.47 332 ILE E C 1
ATOM 2125 O O . ILE C 2 313 ? 29.661 48.476 53.281 1.00 42.48 332 ILE E O 1
ATOM 2130 N N . ASP C 2 314 ? 31.722 47.970 54.055 1.00 42.19 333 ASP E N 1
ATOM 2131 C CA . ASP C 2 314 ? 31.224 47.276 55.245 1.00 46.85 333 ASP E CA 1
ATOM 2132 C C . ASP C 2 314 ? 30.408 48.210 56.141 1.00 41.64 333 ASP E C 1
ATOM 2133 O O . ASP C 2 314 ? 29.511 47.769 56.859 1.00 41.91 333 ASP E O 1
ATOM 2138 N N . ALA C 2 315 ? 30.725 49.496 56.088 1.00 40.43 334 ALA E N 1
ATOM 2139 C CA . ALA C 2 315 ? 30.034 50.500 56.898 1.00 47.39 334 ALA E CA 1
ATOM 2140 C C . ALA C 2 315 ? 28.691 50.929 56.294 1.00 45.88 334 ALA E C 1
ATOM 2141 O O . ALA C 2 315 ? 27.936 51.675 56.914 1.00 44.91 334 ALA E O 1
ATOM 2143 N N . GLY C 2 316 ? 28.398 50.474 55.082 1.00 42.16 335 GLY E N 1
ATOM 2144 C CA . GLY C 2 316 ? 27.095 50.722 54.494 1.00 37.54 335 GLY E CA 1
ATOM 2145 C C . GLY C 2 316 ? 27.035 51.897 53.541 1.00 39.34 335 GLY E C 1
ATOM 2146 O O . GLY C 2 316 ? 25.952 52.386 53.226 1.00 46.58 335 GLY E O 1
ATOM 2147 N N . ALA C 2 317 ? 28.188 52.352 53.065 1.00 39.16 336 ALA E N 1
ATOM 2148 C CA . ALA C 2 317 ? 28.216 53.542 52.213 1.00 39.07 336 ALA E CA 1
ATOM 2149 C C . ALA C 2 317 ? 27.392 53.417 50.922 1.00 40.65 336 ALA E C 1
ATOM 2150 O O . ALA C 2 317 ? 26.722 54.372 50.519 1.00 43.24 336 ALA E O 1
ATOM 2152 N N . LEU C 2 318 ? 27.444 52.249 50.282 1.00 35.05 337 LEU E N 1
ATOM 2153 C CA . LEU C 2 318 ? 26.768 52.048 49.003 1.00 36.30 337 LEU E CA 1
ATOM 2154 C C . LEU C 2 318 ? 25.259 52.332 49.055 1.00 36.49 337 LEU E C 1
ATOM 2155 O O . LEU C 2 318 ? 24.647 52.670 48.038 1.00 32.20 337 LEU E O 1
ATOM 2160 N N . ALA C 2 319 ? 24.663 52.210 50.239 1.00 38.74 338 ALA E N 1
ATOM 2161 C CA . ALA C 2 319 ? 23.220 52.408 50.385 1.00 38.76 338 ALA E CA 1
ATOM 2162 C C . ALA C 2 319 ? 22.815 53.870 50.240 1.00 33.27 338 ALA E C 1
ATOM 2163 O O . ALA C 2 319 ? 21.651 54.163 49.993 1.00 33.44 338 ALA E O 1
ATOM 2165 N N . VAL C 2 320 ? 23.776 54.779 50.392 1.00 31.59 339 VAL E N 1
ATOM 2166 C CA . VAL C 2 320 ? 23.491 56.204 50.274 1.00 39.68 339 VAL E CA 1
ATOM 2167 C C . VAL C 2 320 ? 23.636 56.663 48.824 1.00 31.25 339 VAL E C 1
ATOM 2168 O O . VAL C 2 320 ? 23.074 57.676 48.418 1.00 31.55 339 VAL E O 1
ATOM 2172 N N . PHE C 2 321 ? 24.357 55.884 48.035 1.00 31.52 340 PHE E N 1
ATOM 2173 C CA . PHE C 2 321 ? 24.626 56.255 46.650 1.00 29.11 340 PHE E CA 1
ATOM 2174 C C . PHE C 2 321 ? 23.434 56.435 45.696 1.00 30.83 340 PHE E C 1
ATOM 2175 O O . PHE C 2 321 ? 23.528 57.247 44.773 1.00 39.33 340 PHE E O 1
ATOM 2183 N N . PRO C 2 322 ? 22.321 55.698 45.899 1.00 33.20 341 PRO E N 1
ATOM 2184 C CA . PRO C 2 322 ? 21.157 56.052 45.074 1.00 35.12 341 PRO E CA 1
ATOM 2185 C C . PRO C 2 322 ? 20.795 57.541 45.172 1.00 35.24 341 PRO E C 1
ATOM 2186 O O . PRO C 2 322 ? 20.460 58.151 44.145 1.00 36.00 341 PRO E O 1
ATOM 2190 N N . SER C 2 323 ? 20.868 58.122 46.370 1.00 36.79 342 SER E N 1
ATOM 2191 C CA . SER C 2 323 ? 20.597 59.558 46.535 1.00 41.27 342 SER E CA 1
ATOM 2192 C C . SER C 2 323 ? 21.726 60.434 45.998 1.00 30.19 342 SER E C 1
ATOM 2193 O O . SER C 2 323 ? 21.481 61.438 45.321 1.00 32.77 342 SER E O 1
ATOM 2196 N N . LEU C 2 324 ? 22.957 60.050 46.318 1.00 31.33 343 LEU E N 1
ATOM 2197 C CA . LEU C 2 324 ? 24.140 60.812 45.936 1.00 35.04 343 LEU E CA 1
ATOM 2198 C C . LEU C 2 324 ? 24.264 60.917 44.422 1.00 35.32 343 LEU E C 1
ATOM 2199 O O . LEU C 2 324 ? 24.605 61.976 43.892 1.00 34.29 343 LEU E O 1
ATOM 2204 N N . LEU C 2 325 ? 23.972 59.816 43.730 1.00 31.18 344 LEU E N 1
ATOM 2205 C CA . LEU C 2 325 ? 24.131 59.748 42.278 1.00 31.66 344 LEU E CA 1
ATOM 2206 C C . LEU C 2 325 ? 22.976 60.439 41.573 1.00 33.23 344 LEU E C 1
ATOM 2207 O O . LEU C 2 325 ? 23.018 60.643 40.352 1.00 34.79 344 LEU E O 1
ATOM 2212 N N . THR C 2 326 ? 21.953 60.811 42.347 1.00 27.80 345 THR E N 1
ATOM 2213 C CA . THR C 2 326 ? 20.857 61.610 41.820 1.00 32.10 345 THR E CA 1
ATOM 2214 C C . THR C 2 326 ? 20.754 62.967 42.503 1.00 34.78 345 THR E C 1
ATOM 2215 O O . THR C 2 326 ? 19.754 63.661 42.343 1.00 32.10 345 THR E O 1
ATOM 2219 N N . ASN C 2 327 ? 21.782 63.340 43.258 1.00 36.08 346 ASN E N 1
ATOM 2220 C CA . ASN C 2 327 ? 21.784 64.623 43.977 1.00 41.67 346 ASN E CA 1
ATOM 2221 C C . ASN C 2 327 ? 21.683 65.841 43.049 1.00 38.32 346 ASN E C 1
ATOM 2222 O O . ASN C 2 327 ? 22.381 65.921 42.033 1.00 36.89 346 ASN E O 1
ATOM 2227 N N . PRO C 2 328 ? 20.807 66.797 43.398 1.00 36.91 347 PRO E N 1
ATOM 2228 C CA . PRO C 2 328 ? 20.626 67.950 42.516 1.00 45.74 347 PRO E CA 1
ATOM 2229 C C . PRO C 2 328 ? 21.821 68.898 42.556 1.00 40.44 347 PRO E C 1
ATOM 2230 O O . PRO C 2 328 ? 21.905 69.786 41.713 1.00 42.28 347 PRO E O 1
ATOM 2234 N N . LYS C 2 329 ? 22.738 68.717 43.499 1.00 41.64 348 LYS E N 1
ATOM 2235 C CA . LYS C 2 329 ? 23.964 69.510 43.465 1.00 48.56 348 LYS E CA 1
ATOM 2236 C C . LYS C 2 329 ? 24.996 68.832 42.575 1.00 45.06 348 LYS E C 1
ATOM 2237 O O . LYS C 2 329 ? 25.365 67.683 42.813 1.00 37.35 348 LYS E O 1
ATOM 2243 N N . THR C 2 330 ? 25.446 69.549 41.544 1.00 42.29 349 THR E N 1
ATOM 2244 C CA . THR C 2 330 ? 26.343 68.984 40.527 1.00 48.88 349 THR E CA 1
ATOM 2245 C C . THR C 2 330 ? 27.623 68.381 41.104 1.00 45.13 349 THR E C 1
ATOM 2246 O O . THR C 2 330 ? 28.021 67.263 40.753 1.00 44.30 349 THR E O 1
ATOM 2250 N N . ASN C 2 331 ? 28.263 69.128 41.992 1.00 45.97 350 ASN E N 1
ATOM 2251 C CA . ASN C 2 331 ? 29.506 68.675 42.598 1.00 46.26 350 ASN E CA 1
ATOM 2252 C C . ASN C 2 331 ? 29.346 67.422 43.471 1.00 38.78 350 ASN E C 1
ATOM 2253 O O . ASN C 2 331 ? 30.270 66.619 43.563 1.00 44.52 350 ASN E O 1
ATOM 2258 N N . ILE C 2 332 ? 28.187 67.241 44.107 1.00 33.02 351 ILE E N 1
ATOM 2259 C CA . ILE C 2 332 ? 27.953 66.011 44.877 1.00 30.50 351 ILE E CA 1
ATOM 2260 C C . ILE C 2 332 ? 27.840 64.828 43.922 1.00 36.25 351 ILE E C 1
ATOM 2261 O O . ILE C 2 332 ? 28.382 63.747 44.173 1.00 38.84 351 ILE E O 1
ATOM 2266 N N . GLN C 2 333 ? 27.134 65.039 42.815 1.00 39.93 352 GLN E N 1
ATOM 2267 C CA . GLN C 2 333 ? 26.888 63.963 41.855 1.00 40.53 352 GLN E CA 1
ATOM 2268 C C . GLN C 2 333 ? 28.196 63.542 41.189 1.00 30.79 352 GLN E C 1
ATOM 2269 O O . GLN C 2 333 ? 28.462 62.361 41.025 1.00 34.72 352 GLN E O 1
ATOM 2275 N N . LYS C 2 334 ? 29.008 64.526 40.826 1.00 36.52 353 LYS E N 1
ATOM 2276 C CA . LYS C 2 334 ? 30.301 64.279 40.219 1.00 40.23 353 LYS E CA 1
ATOM 2277 C C . LYS C 2 334 ? 31.244 63.565 41.179 1.00 40.74 353 LYS E C 1
ATOM 2278 O O . LYS C 2 334 ? 31.870 62.581 40.804 1.00 36.08 353 LYS E O 1
ATOM 2284 N N . GLU C 2 335 ? 31.341 64.050 42.415 1.00 40.45 354 GLU E N 1
ATOM 2285 C CA . GLU C 2 335 ? 32.218 63.425 43.409 1.00 42.49 354 GLU E CA 1
ATOM 2286 C C . GLU C 2 335 ? 31.777 61.996 43.722 1.00 45.53 354 GLU E C 1
ATOM 2287 O O . GLU C 2 335 ? 32.603 61.088 43.850 1.00 49.56 354 GLU E O 1
ATOM 2293 N N . ALA C 2 336 ? 30.466 61.799 43.835 1.00 38.45 355 ALA E N 1
ATOM 2294 C CA . ALA C 2 336 ? 29.909 60.475 44.084 1.00 38.69 355 ALA E CA 1
ATOM 2295 C C . ALA C 2 336 ? 30.204 59.510 42.939 1.00 36.67 355 ALA E C 1
ATOM 2296 O O . ALA C 2 336 ? 30.439 58.318 43.166 1.00 34.30 355 ALA E O 1
ATOM 2298 N N . THR C 2 337 ? 30.168 60.013 41.707 1.00 35.35 356 THR E N 1
ATOM 2299 C CA . THR C 2 337 ? 30.403 59.153 40.547 1.00 38.16 356 THR E CA 1
ATOM 2300 C C . THR C 2 337 ? 31.886 58.800 40.445 1.00 36.61 356 THR E C 1
ATOM 2301 O O . THR C 2 337 ? 32.247 57.678 40.082 1.00 43.54 356 THR E O 1
ATOM 2305 N N . TRP C 2 338 ? 32.742 59.768 40.766 1.00 28.81 357 TRP E N 1
ATOM 2306 C CA . TRP C 2 338 ? 34.179 59.534 40.854 1.00 33.75 357 TRP E CA 1
ATOM 2307 C C . TRP C 2 338 ? 34.473 58.415 41.852 1.00 39.73 357 TRP E C 1
ATOM 2308 O O . TRP C 2 338 ? 35.240 57.491 41.563 1.00 45.05 357 TRP E O 1
ATOM 2319 N N . THR C 2 339 ? 33.853 58.508 43.024 1.00 35.49 358 THR E N 1
ATOM 2320 C CA . THR C 2 339 ? 34.008 57.503 44.063 1.00 42.11 358 THR E CA 1
ATOM 2321 C C . THR C 2 339 ? 33.540 56.135 43.569 1.00 43.82 358 THR E C 1
ATOM 2322 O O . THR C 2 339 ? 34.209 55.122 43.802 1.00 38.43 358 THR E O 1
ATOM 2326 N N . MET C 2 340 ? 32.403 56.104 42.882 1.00 39.86 359 MET E N 1
ATOM 2327 C CA . MET C 2 340 ? 31.940 54.864 42.265 1.00 42.56 359 MET E CA 1
ATOM 2328 C C . MET C 2 340 ? 32.988 54.229 41.342 1.00 42.34 359 MET E C 1
ATOM 2329 O O . MET C 2 340 ? 33.202 53.017 41.384 1.00 43.18 359 MET E O 1
ATOM 2334 N N . SER C 2 341 ? 33.645 55.054 40.528 1.00 39.50 360 SER E N 1
ATOM 2335 C CA . SER C 2 341 ? 34.629 54.567 39.569 1.00 41.46 360 SER E CA 1
ATOM 2336 C C . SER C 2 341 ? 35.807 53.920 40.279 1.00 45.64 360 SER E C 1
ATOM 2337 O O . SER C 2 341 ? 36.360 52.927 39.802 1.00 45.18 360 SER E O 1
ATOM 2340 N N . ASN C 2 342 ? 36.185 54.477 41.425 1.00 44.06 361 ASN E N 1
ATOM 2341 C CA . ASN C 2 342 ? 37.272 53.907 42.210 1.00 39.11 361 ASN E CA 1
ATOM 2342 C C . ASN C 2 342 ? 36.851 52.647 42.944 1.00 38.81 361 ASN E C 1
ATOM 2343 O O . ASN C 2 342 ? 37.681 51.785 43.244 1.00 42.84 361 ASN E O 1
ATOM 2348 N N . ILE C 2 343 ? 35.558 52.528 43.222 1.00 38.35 362 ILE E N 1
ATOM 2349 C CA . ILE C 2 343 ? 35.053 51.281 43.775 1.00 43.91 362 ILE E CA 1
ATOM 2350 C C . ILE C 2 343 ? 34.987 50.191 42.698 1.00 46.90 362 ILE E C 1
ATOM 2351 O O . ILE C 2 343 ? 35.388 49.055 42.945 1.00 44.31 362 ILE E O 1
ATOM 2356 N N . THR C 2 344 ? 34.528 50.542 41.497 1.00 42.19 363 THR E N 1
ATOM 2357 C CA . THR C 2 344 ? 34.513 49.580 40.386 1.00 43.37 363 THR E CA 1
ATOM 2358 C C . THR C 2 344 ? 35.918 49.201 39.905 1.00 47.29 363 THR E C 1
ATOM 2359 O O . THR C 2 344 ? 36.074 48.306 39.078 1.00 44.29 363 THR E O 1
ATOM 2363 N N . ALA C 2 345 ? 36.934 49.889 40.427 1.00 44.88 364 ALA E N 1
ATOM 2364 C CA . ALA C 2 345 ? 38.321 49.529 40.158 1.00 45.61 364 ALA E CA 1
ATOM 2365 C C . ALA C 2 345 ? 38.837 48.540 41.213 1.00 45.50 364 ALA E C 1
ATOM 2366 O O . ALA C 2 345 ? 40.011 48.161 41.207 1.00 42.20 364 ALA E O 1
ATOM 2368 N N . GLY C 2 346 ? 37.954 48.119 42.116 1.00 40.80 365 GLY E N 1
ATOM 2369 C CA . GLY C 2 346 ? 38.340 47.206 43.181 1.00 42.58 365 GLY E CA 1
ATOM 2370 C C . GLY C 2 346 ? 38.205 45.742 42.801 1.00 48.55 365 GLY E C 1
ATOM 2371 O O . GLY C 2 346 ? 38.155 45.398 41.607 1.00 41.01 365 GLY E O 1
ATOM 2372 N N . ARG C 2 347 ? 38.157 44.874 43.811 1.00 47.52 366 ARG E N 1
ATOM 2373 C CA . ARG C 2 347 ? 38.031 43.436 43.567 1.00 46.95 366 ARG E CA 1
ATOM 2374 C C . ARG C 2 347 ? 36.659 43.091 42.971 1.00 50.44 366 ARG E C 1
ATOM 2375 O O . ARG C 2 347 ? 35.748 43.935 42.936 1.00 46.91 366 ARG E O 1
ATOM 2383 N N . GLN C 2 348 ? 36.521 41.852 42.506 1.00 47.46 367 GLN E N 1
ATOM 2384 C CA . GLN C 2 348 ? 35.266 41.379 41.936 1.00 46.39 367 GLN E CA 1
ATOM 2385 C C . GLN C 2 348 ? 34.145 41.357 42.962 1.00 42.06 367 GLN E C 1
ATOM 2386 O O . GLN C 2 348 ? 33.016 41.735 42.651 1.00 46.43 367 GLN E O 1
ATOM 2392 N N . ASP C 2 349 ? 34.449 40.911 44.180 1.00 43.42 368 ASP E N 1
ATOM 2393 C CA . ASP C 2 349 ? 33.443 40.882 45.241 1.00 43.88 368 ASP E CA 1
ATOM 2394 C C . ASP C 2 349 ? 32.955 42.298 45.559 1.00 48.16 368 ASP E C 1
ATOM 2395 O O . ASP C 2 349 ? 31.806 42.500 45.971 1.00 46.01 368 ASP E O 1
ATOM 2400 N N . GLN C 2 350 ? 33.821 43.284 45.346 1.00 46.39 369 GLN E N 1
ATOM 2401 C CA . GLN C 2 350 ? 33.441 44.672 45.566 1.00 38.98 369 GLN E CA 1
ATOM 2402 C C . GLN C 2 350 ? 32.614 45.203 44.401 1.00 41.20 369 GLN E C 1
ATOM 2403 O O . GLN C 2 350 ? 31.706 46.011 44.597 1.00 40.26 369 GLN E O 1
ATOM 2409 N N . ILE C 2 351 ? 32.918 44.743 43.190 1.00 41.64 370 ILE E N 1
ATOM 2410 C CA . ILE C 2 351 ? 32.042 45.013 42.052 1.00 39.09 370 ILE E CA 1
ATOM 2411 C C . ILE C 2 351 ? 30.678 44.380 42.324 1.00 40.48 370 ILE E C 1
ATOM 2412 O O . ILE C 2 351 ? 29.629 44.946 41.981 1.00 39.33 370 ILE E O 1
ATOM 2417 N N . GLN C 2 352 ? 30.690 43.214 42.965 1.00 37.06 371 GLN E N 1
ATOM 2418 C CA . GLN C 2 352 ? 29.442 42.490 43.220 1.00 44.25 371 GLN E CA 1
ATOM 2419 C C . GLN C 2 352 ? 28.546 43.264 44.193 1.00 43.20 371 GLN E C 1
ATOM 2420 O O . GLN C 2 352 ? 27.320 43.286 44.037 1.00 41.66 371 GLN E O 1
ATOM 2426 N N . GLN C 2 353 ? 29.150 43.920 45.178 1.00 38.56 372 GLN E N 1
ATOM 2427 C CA . GLN C 2 353 ? 28.361 44.691 46.131 1.00 43.96 372 GLN E CA 1
ATOM 2428 C C . GLN C 2 353 ? 27.763 45.926 45.469 1.00 37.71 372 GLN E C 1
ATOM 2429 O O . GLN C 2 353 ? 26.681 46.381 45.849 1.00 36.58 372 GLN E O 1
ATOM 2435 N N . VAL C 2 354 ? 28.466 46.467 44.479 1.00 34.88 373 VAL E N 1
ATOM 2436 C CA . VAL C 2 354 ? 27.916 47.563 43.688 1.00 39.06 373 VAL E CA 1
ATOM 2437 C C . VAL C 2 354 ? 26.655 47.034 42.992 1.00 39.44 373 VAL E C 1
ATOM 2438 O O . VAL C 2 354 ? 25.589 47.648 43.064 1.00 39.78 373 VAL E O 1
ATOM 2442 N N . VAL C 2 355 ? 26.766 45.868 42.365 1.00 39.26 374 VAL E N 1
ATOM 2443 C CA . VAL C 2 355 ? 25.607 45.231 41.745 1.00 40.33 374 VAL E CA 1
ATOM 2444 C C . VAL C 2 355 ? 24.475 44.974 42.738 1.00 40.57 374 VAL E C 1
ATOM 2445 O O . VAL C 2 355 ? 23.322 45.336 42.475 1.00 40.80 374 VAL E O 1
ATOM 2449 N N . ASN C 2 356 ? 24.801 44.365 43.876 1.00 33.13 375 ASN E N 1
ATOM 2450 C CA . ASN C 2 356 ? 23.782 43.987 44.855 1.00 36.31 375 ASN E CA 1
ATOM 2451 C C . ASN C 2 356 ? 22.984 45.185 45.350 1.00 37.18 375 ASN E C 1
ATOM 2452 O O . ASN C 2 356 ? 21.795 45.070 45.637 1.00 36.49 375 ASN E O 1
ATOM 2457 N N . HIS C 2 357 ? 23.652 46.329 45.457 1.00 33.28 376 HIS E N 1
ATOM 2458 C CA . HIS C 2 357 ? 23.028 47.531 45.986 1.00 38.13 376 HIS E CA 1
ATOM 2459 C C . HIS C 2 357 ? 22.264 48.270 44.899 1.00 37.06 376 HIS E C 1
ATOM 2460 O O . HIS C 2 357 ? 21.796 49.384 45.120 1.00 40.34 376 HIS E O 1
ATOM 2467 N N . GLY C 2 358 ? 22.152 47.650 43.725 1.00 33.61 377 GLY E N 1
ATOM 2468 C CA . GLY C 2 358 ? 21.333 48.189 42.649 1.00 31.00 377 GLY E CA 1
ATOM 2469 C C . GLY C 2 358 ? 21.896 49.446 42.015 1.00 32.75 377 GLY E C 1
ATOM 2470 O O . GLY C 2 358 ? 21.139 50.268 41.489 1.00 35.87 377 GLY E O 1
ATOM 2471 N N . LEU C 2 359 ? 23.221 49.587 42.062 1.00 30.66 378 LEU E N 1
ATOM 2472 C CA . LEU C 2 359 ? 23.880 50.825 41.664 1.00 28.85 378 LEU E CA 1
ATOM 2473 C C . LEU C 2 359 ? 24.211 50.876 40.178 1.00 37.11 378 LEU E C 1
ATOM 2474 O O . LEU C 2 359 ? 24.540 51.941 39.647 1.00 37.78 378 LEU E O 1
ATOM 2479 N N . VAL C 2 360 ? 24.134 49.736 39.501 1.00 35.24 379 VAL E N 1
ATOM 2480 C CA . VAL C 2 360 ? 24.406 49.741 38.070 1.00 34.98 379 VAL E CA 1
ATOM 2481 C C . VAL C 2 360 ? 23.398 50.591 37.288 1.00 30.16 379 VAL E C 1
ATOM 2482 O O . VAL C 2 360 ? 23.803 51.390 36.437 1.00 35.14 379 VAL E O 1
ATOM 2486 N N . PRO C 2 361 ? 22.089 50.446 37.583 1.00 31.96 380 PRO E N 1
ATOM 2487 C CA . PRO C 2 361 ? 21.137 51.332 36.896 1.00 34.80 380 PRO E CA 1
ATOM 2488 C C . PRO C 2 361 ? 21.366 52.811 37.189 1.00 34.42 380 PRO E C 1
ATOM 2489 O O . PRO C 2 361 ? 21.111 53.657 36.312 1.00 32.65 380 PRO E O 1
ATOM 2493 N N . PHE C 2 362 ? 21.839 53.137 38.388 1.00 30.42 381 PHE E N 1
ATOM 2494 C CA . PHE C 2 362 ? 22.169 54.527 38.669 1.00 32.61 381 PHE E CA 1
ATOM 2495 C C . PHE C 2 362 ? 23.328 54.992 37.813 1.00 37.42 381 PHE E C 1
ATOM 2496 O O . PHE C 2 362 ? 23.346 56.146 37.381 1.00 34.03 381 PHE E O 1
ATOM 2504 N N . LEU C 2 363 ? 24.278 54.098 37.536 1.00 32.87 382 LEU E N 1
ATOM 2505 C CA . LEU C 2 363 ? 25.384 54.457 36.648 1.00 34.66 382 LEU E CA 1
ATOM 2506 C C . LEU C 2 363 ? 24.902 54.638 35.196 1.00 31.10 382 LEU E C 1
ATOM 2507 O O . LEU C 2 363 ? 25.370 55.536 34.479 1.00 33.11 382 LEU E O 1
ATOM 2512 N N . VAL C 2 364 ? 23.956 53.804 34.778 1.00 28.34 383 VAL E N 1
ATOM 2513 C CA . VAL C 2 364 ? 23.358 53.951 33.456 1.00 37.97 383 VAL E CA 1
ATOM 2514 C C . VAL C 2 364 ? 22.647 55.306 33.376 1.00 43.04 383 VAL E C 1
ATOM 2515 O O . VAL C 2 364 ? 22.739 56.020 32.367 1.00 40.39 383 VAL E O 1
ATOM 2519 N N . GLY C 2 365 ? 21.956 55.663 34.458 1.00 38.61 384 GLY E N 1
ATOM 2520 C CA . GLY C 2 365 ? 21.276 56.943 34.549 1.00 35.47 384 GLY E CA 1
ATOM 2521 C C . GLY C 2 365 ? 22.238 58.107 34.413 1.00 35.63 384 GLY E C 1
ATOM 2522 O O . GLY C 2 365 ? 22.004 59.032 33.627 1.00 35.34 384 GLY E O 1
ATOM 2523 N N . VAL C 2 366 ? 23.320 58.066 35.181 1.00 31.90 385 VAL E N 1
ATOM 2524 C CA . VAL C 2 366 ? 24.308 59.133 35.146 1.00 41.23 385 VAL E CA 1
ATOM 2525 C C . VAL C 2 366 ? 24.929 59.235 33.758 1.00 43.61 385 VAL E C 1
ATOM 2526 O O . VAL C 2 366 ? 25.141 60.333 33.240 1.00 46.51 385 VAL E O 1
ATOM 2530 N N . LEU C 2 367 ? 25.202 58.086 33.151 1.00 41.65 386 LEU E N 1
ATOM 2531 C CA . LEU C 2 367 ? 25.764 58.053 31.807 1.00 38.47 386 LEU E CA 1
ATOM 2532 C C . LEU C 2 367 ? 24.754 58.587 30.789 1.00 41.03 386 LEU E C 1
ATOM 2533 O O . LEU C 2 367 ? 25.131 59.224 29.811 1.00 41.03 386 LEU E O 1
ATOM 2538 N N . SER C 2 368 ? 23.468 58.348 31.034 1.00 39.28 387 SER E N 1
ATOM 2539 C CA . SER C 2 368 ? 22.432 58.784 30.105 1.00 40.10 387 SER E CA 1
ATOM 2540 C C . SER C 2 368 ? 22.217 60.292 30.143 1.00 41.54 387 SER E C 1
ATOM 2541 O O . SER C 2 368 ? 22.022 60.935 29.103 1.00 40.91 387 SER E O 1
ATOM 2544 N N . LYS C 2 369 ? 22.237 60.853 31.348 1.00 35.79 388 LYS E N 1
ATOM 2545 C CA . LYS C 2 369 ? 21.994 62.278 31.516 1.00 37.56 388 LYS E CA 1
ATOM 2546 C C . LYS C 2 369 ? 22.652 62.774 32.789 1.00 41.30 388 LYS E C 1
ATOM 2547 O O . LYS C 2 369 ? 22.339 62.288 33.884 1.00 34.78 388 LYS E O 1
ATOM 2553 N N . ALA C 2 370 ? 23.561 63.737 32.624 1.00 32.81 389 ALA E N 1
ATOM 2554 C CA . ALA C 2 370 ? 24.255 64.378 33.733 1.00 39.26 389 ALA E CA 1
ATOM 2555 C C . ALA C 2 370 ? 25.146 65.476 33.175 1.00 46.14 389 ALA E C 1
ATOM 2556 O O . ALA C 2 370 ? 25.341 65.566 31.960 1.00 48.11 389 ALA E O 1
ATOM 2558 N N . ASP C 2 371 ? 25.683 66.309 34.061 1.00 43.37 390 ASP E N 1
ATOM 2559 C CA . ASP C 2 371 ? 26.749 67.231 33.693 1.00 49.88 390 ASP E CA 1
ATOM 2560 C C . ASP C 2 371 ? 27.866 66.409 33.038 1.00 47.47 390 ASP E C 1
ATOM 2561 O O . ASP C 2 371 ? 28.134 65.286 33.471 1.00 38.30 390 ASP E O 1
ATOM 2566 N N . PHE C 2 372 ? 28.501 66.945 31.996 1.00 52.12 391 PHE E N 1
ATOM 2567 C CA . PHE C 2 372 ? 29.455 66.157 31.210 1.00 54.76 391 PHE E CA 1
ATOM 2568 C C . PHE C 2 372 ? 30.614 65.576 32.020 1.00 50.00 391 PHE E C 1
ATOM 2569 O O . PHE C 2 372 ? 31.067 64.460 31.755 1.00 51.82 391 PHE E O 1
ATOM 2577 N N . LYS C 2 373 ? 31.101 66.338 32.993 1.00 50.86 392 LYS E N 1
ATOM 2578 C CA . LYS C 2 373 ? 32.220 65.887 33.816 1.00 51.84 392 LYS E CA 1
ATOM 2579 C C . LYS C 2 373 ? 31.812 64.735 34.719 1.00 48.27 392 LYS E C 1
ATOM 2580 O O . LYS C 2 373 ? 32.636 63.902 35.081 1.00 56.32 392 LYS E O 1
ATOM 2586 N N . THR C 2 374 ? 30.534 64.682 35.076 1.00 49.00 393 THR E N 1
ATOM 2587 C CA . THR C 2 374 ? 30.009 63.542 35.812 1.00 46.13 393 THR E CA 1
ATOM 2588 C C . THR C 2 374 ? 29.871 62.333 34.879 1.00 44.05 393 THR E C 1
ATOM 2589 O O . THR C 2 374 ? 30.171 61.192 35.266 1.00 40.22 393 THR E O 1
ATOM 2593 N N . GLN C 2 375 ? 29.414 62.584 33.652 1.00 45.00 394 GLN E N 1
ATOM 2594 C CA . GLN C 2 375 ? 29.300 61.528 32.647 1.00 42.15 394 GLN E CA 1
ATOM 2595 C C . GLN C 2 375 ? 30.680 60.940 32.370 1.00 40.81 394 GLN E C 1
ATOM 2596 O O . GLN C 2 375 ? 30.821 59.741 32.132 1.00 45.22 394 GLN E O 1
ATOM 2602 N N . LYS C 2 376 ? 31.695 61.795 32.426 1.00 40.09 395 LYS E N 1
ATOM 2603 C CA . LYS C 2 376 ? 33.078 61.372 32.208 1.00 45.40 395 LYS E CA 1
ATOM 2604 C C . LYS C 2 376 ? 33.504 60.395 33.293 1.00 46.14 395 LYS E C 1
ATOM 2605 O O . LYS C 2 376 ? 34.076 59.341 33.000 1.00 51.86 395 LYS E O 1
ATOM 2611 N N . GLU C 2 377 ? 33.211 60.738 34.545 1.00 43.23 396 GLU E N 1
ATOM 2612 C CA . GLU C 2 377 ? 33.476 59.833 35.660 1.00 46.79 396 GLU E CA 1
ATOM 2613 C C . GLU C 2 377 ? 32.688 58.533 35.542 1.00 40.62 396 GLU E C 1
ATOM 2614 O O . GLU C 2 377 ? 33.188 57.474 35.917 1.00 45.16 396 GLU E O 1
ATOM 2620 N N . ALA C 2 378 ? 31.459 58.609 35.035 1.00 38.37 397 ALA E N 1
ATOM 2621 C CA . ALA C 2 378 ? 30.651 57.403 34.871 1.00 38.53 397 ALA E CA 1
ATOM 2622 C C . ALA C 2 378 ? 31.281 56.468 33.844 1.00 37.29 397 ALA E C 1
ATOM 2623 O O . ALA C 2 378 ? 31.328 55.258 34.047 1.00 42.15 397 ALA E O 1
ATOM 2625 N N . ALA C 2 379 ? 31.776 57.031 32.746 1.00 38.80 398 ALA E N 1
ATOM 2626 C CA . ALA C 2 379 ? 32.469 56.224 31.749 1.00 38.75 398 ALA E CA 1
ATOM 2627 C C . ALA C 2 379 ? 33.668 55.526 32.392 1.00 39.09 398 ALA E C 1
ATOM 2628 O O . ALA C 2 379 ? 33.901 54.344 32.162 1.00 41.85 398 ALA E O 1
ATOM 2630 N N . TRP C 2 380 ? 34.426 56.265 33.198 1.00 47.76 399 TRP E N 1
ATOM 2631 C CA . TRP C 2 380 ? 35.552 55.681 33.925 1.00 48.85 399 TRP E CA 1
ATOM 2632 C C . TRP C 2 380 ? 35.058 54.536 34.816 1.00 40.35 399 TRP E C 1
ATOM 2633 O O . TRP C 2 380 ? 35.672 53.472 34.871 1.00 43.47 399 TRP E O 1
ATOM 2644 N N . ALA C 2 381 ? 33.939 54.757 35.501 1.00 33.39 400 ALA E N 1
ATOM 2645 C CA . ALA C 2 381 ? 33.339 53.728 36.347 1.00 40.59 400 ALA E CA 1
ATOM 2646 C C . ALA C 2 381 ? 33.040 52.442 35.569 1.00 46.05 400 ALA E C 1
ATOM 2647 O O . ALA C 2 381 ? 33.229 51.328 36.081 1.00 37.82 400 ALA E O 1
ATOM 2649 N N . ILE C 2 382 ? 32.565 52.608 34.336 1.00 47.93 401 ILE E N 1
ATOM 2650 C CA . ILE C 2 382 ? 32.206 51.477 33.484 1.00 44.32 401 ILE E CA 1
ATOM 2651 C C . ILE C 2 382 ? 33.447 50.742 32.970 1.00 43.35 401 ILE E C 1
ATOM 2652 O O . ILE C 2 382 ? 33.520 49.515 33.040 1.00 50.30 401 ILE E O 1
ATOM 2657 N N . THR C 2 383 ? 34.424 51.484 32.455 1.00 47.52 402 THR E N 1
ATOM 2658 C CA . THR C 2 383 ? 35.634 50.850 31.936 1.00 55.34 402 THR E CA 1
ATOM 2659 C C . THR C 2 383 ? 36.348 50.070 33.038 1.00 55.69 402 THR E C 1
ATOM 2660 O O . THR C 2 383 ? 36.778 48.940 32.817 1.00 53.02 402 THR E O 1
ATOM 2664 N N . ASN C 2 384 ? 36.454 50.671 34.223 1.00 50.35 403 ASN E N 1
ATOM 2665 C CA . ASN C 2 384 ? 36.984 49.974 35.392 1.00 45.88 403 ASN E CA 1
ATOM 2666 C C . ASN C 2 384 ? 36.187 48.720 35.709 1.00 47.05 403 ASN E C 1
ATOM 2667 O O . ASN C 2 384 ? 36.755 47.661 35.959 1.00 49.13 403 ASN E O 1
ATOM 2672 N N . TYR C 2 385 ? 34.865 48.856 35.730 1.00 43.86 404 TYR E N 1
ATOM 2673 C CA . TYR C 2 385 ? 33.964 47.722 35.924 1.00 41.07 404 TYR E CA 1
ATOM 2674 C C . TYR C 2 385 ? 34.259 46.618 34.897 1.00 45.52 404 TYR E C 1
ATOM 2675 O O . TYR C 2 385 ? 34.400 45.442 35.253 1.00 50.12 404 TYR E O 1
ATOM 2684 N N . THR C 2 386 ? 34.360 46.997 33.626 1.00 44.79 405 THR E N 1
ATOM 2685 C CA . THR C 2 386 ? 34.510 46.008 32.558 1.00 45.52 405 THR E CA 1
ATOM 2686 C C . THR C 2 386 ? 35.915 45.436 32.496 1.00 51.78 405 THR E C 1
ATOM 2687 O O . THR C 2 386 ? 36.131 44.370 31.911 1.00 51.61 405 THR E O 1
ATOM 2691 N N . SER C 2 387 ? 36.867 46.148 33.094 1.00 51.62 406 SER E N 1
ATOM 2692 C CA . SER C 2 387 ? 38.244 45.664 33.176 1.00 51.48 406 SER E CA 1
ATOM 2693 C C . SER C 2 387 ? 38.418 44.638 34.298 1.00 52.64 406 SER E C 1
ATOM 2694 O O . SER C 2 387 ? 39.104 43.632 34.122 1.00 53.13 406 SER E O 1
ATOM 2697 N N . GLY C 2 388 ? 37.782 44.876 35.444 1.00 48.13 407 GLY E N 1
ATOM 2698 C CA . GLY C 2 388 ? 37.976 44.004 36.591 1.00 54.85 407 GLY E CA 1
ATOM 2699 C C . GLY C 2 388 ? 36.868 42.992 36.841 1.00 53.94 407 GLY E C 1
ATOM 2700 O O . GLY C 2 388 ? 37.040 42.053 37.627 1.00 44.40 407 GLY E O 1
ATOM 2701 N N . GLY C 2 389 ? 35.728 43.175 36.183 1.00 52.10 408 GLY E N 1
ATOM 2702 C CA . GLY C 2 389 ? 34.576 42.327 36.436 1.00 48.16 408 GLY E CA 1
ATOM 2703 C C . GLY C 2 389 ? 34.632 40.940 35.823 1.00 44.07 408 GLY E C 1
ATOM 2704 O O . GLY C 2 389 ? 35.456 40.659 34.952 1.00 46.96 408 GLY E O 1
ATOM 2705 N N . THR C 2 390 ? 33.752 40.064 36.298 1.00 43.68 409 THR E N 1
ATOM 2706 C CA . THR C 2 390 ? 33.557 38.746 35.693 1.00 45.24 409 THR E CA 1
ATOM 2707 C C . THR C 2 390 ? 32.718 38.863 34.434 1.00 44.18 409 THR E C 1
ATOM 2708 O O . THR C 2 390 ? 32.108 39.905 34.173 1.00 44.04 409 THR E O 1
ATOM 2712 N N . VAL C 2 391 ? 32.664 37.776 33.674 1.00 48.11 410 VAL E N 1
ATOM 2713 C CA . VAL C 2 391 ? 31.799 37.704 32.510 1.00 49.73 410 VAL E CA 1
ATOM 2714 C C . VAL C 2 391 ? 30.353 37.978 32.912 1.00 49.29 410 VAL E C 1
ATOM 2715 O O . VAL C 2 391 ? 29.666 38.812 32.300 1.00 42.42 410 VAL E O 1
ATOM 2719 N N . GLU C 2 392 ? 29.905 37.290 33.960 1.00 49.32 411 GLU E N 1
ATOM 2720 C CA . GLU C 2 392 ? 28.541 37.437 34.459 1.00 50.05 411 GLU E CA 1
ATOM 2721 C C . GLU C 2 392 ? 28.249 38.894 34.800 1.00 46.25 411 GLU E C 1
ATOM 2722 O O . GLU C 2 392 ? 27.204 39.429 34.420 1.00 47.21 411 GLU E O 1
ATOM 2728 N N . GLN C 2 393 ? 29.177 39.541 35.504 1.00 45.53 412 GLN E N 1
ATOM 2729 C CA . GLN C 2 393 ? 28.976 40.930 35.917 1.00 45.04 412 GLN E CA 1
ATOM 2730 C C . GLN C 2 393 ? 28.930 41.868 34.709 1.00 46.75 412 GLN E C 1
ATOM 2731 O O . GLN C 2 393 ? 28.172 42.846 34.700 1.00 41.23 412 GLN E O 1
ATOM 2737 N N . ILE C 2 394 ? 29.731 41.563 33.688 1.00 46.21 413 ILE E N 1
ATOM 2738 C CA . ILE C 2 394 ? 29.765 42.385 32.475 1.00 50.34 413 ILE E CA 1
ATOM 2739 C C . ILE C 2 394 ? 28.471 42.248 31.658 1.00 49.16 413 ILE E C 1
ATOM 2740 O O . ILE C 2 394 ? 27.924 43.241 31.175 1.00 52.37 413 ILE E O 1
ATOM 2745 N N . VAL C 2 395 ? 27.993 41.014 31.516 1.00 47.87 414 VAL E N 1
ATOM 2746 C CA . VAL C 2 395 ? 26.723 40.728 30.860 1.00 50.41 414 VAL E CA 1
ATOM 2747 C C . VAL C 2 395 ? 25.565 41.471 31.533 1.00 47.73 414 VAL E C 1
ATOM 2748 O O . VAL C 2 395 ? 24.731 42.080 30.852 1.00 44.10 414 VAL E O 1
ATOM 2752 N N . TYR C 2 396 ? 25.526 41.424 32.864 1.00 44.34 415 TYR E N 1
ATOM 2753 C CA . TYR C 2 396 ? 24.528 42.155 33.647 1.00 44.24 415 TYR E CA 1
ATOM 2754 C C . TYR C 2 396 ? 24.473 43.635 33.283 1.00 46.48 415 TYR E C 1
ATOM 2755 O O . TYR C 2 396 ? 23.395 44.241 33.233 1.00 43.97 415 TYR E O 1
ATOM 2764 N N . LEU C 2 397 ? 25.645 44.210 33.029 1.00 42.45 416 LEU E N 1
ATOM 2765 C CA . LEU C 2 397 ? 25.770 45.620 32.666 1.00 35.26 416 LEU E CA 1
ATOM 2766 C C . LEU C 2 397 ? 25.012 45.948 31.378 1.00 39.65 416 LEU E C 1
ATOM 2767 O O . LEU C 2 397 ? 24.242 46.913 31.323 1.00 42.15 416 LEU E O 1
ATOM 2772 N N . VAL C 2 398 ? 25.238 45.143 30.342 1.00 39.31 417 VAL E N 1
ATOM 2773 C CA . VAL C 2 398 ? 24.516 45.290 29.086 1.00 37.08 417 VAL E CA 1
ATOM 2774 C C . VAL C 2 398 ? 23.008 45.160 29.316 1.00 40.77 417 VAL E C 1
ATOM 2775 O O . VAL C 2 398 ? 22.217 45.968 28.815 1.00 47.73 417 VAL E O 1
ATOM 2779 N N . HIS C 2 399 ? 22.615 44.159 30.096 1.00 35.52 418 HIS E N 1
ATOM 2780 C CA . HIS C 2 399 ? 21.204 43.936 30.381 1.00 41.24 418 HIS E CA 1
ATOM 2781 C C . HIS C 2 399 ? 20.563 45.142 31.071 1.00 38.01 418 HIS E C 1
ATOM 2782 O O . HIS C 2 399 ? 19.354 45.346 30.956 1.00 40.83 418 HIS E O 1
ATOM 2789 N N . CYS C 2 400 ? 21.369 45.931 31.781 1.00 31.64 419 CYS E N 1
ATOM 2790 C CA . CYS C 2 400 ? 20.871 47.133 32.445 1.00 38.58 419 CYS E CA 1
ATOM 2791 C C . CYS C 2 400 ? 20.787 48.315 31.486 1.00 42.70 419 CYS E C 1
ATOM 2792 O O . CYS C 2 400 ? 20.268 49.380 31.847 1.00 41.07 419 CYS E O 1
ATOM 2795 N N . GLY C 2 401 ? 21.308 48.131 30.276 1.00 37.05 420 GLY E N 1
ATOM 2796 C CA . GLY C 2 401 ? 21.168 49.125 29.227 1.00 32.74 420 GLY E CA 1
ATOM 2797 C C . GLY C 2 401 ? 22.369 50.033 29.023 1.00 38.44 420 GLY E C 1
ATOM 2798 O O . GLY C 2 401 ? 22.205 51.188 28.621 1.00 37.92 420 GLY E O 1
ATOM 2799 N N . ILE C 2 402 ? 23.578 49.534 29.272 1.00 36.66 421 ILE E N 1
ATOM 2800 C CA . ILE C 2 402 ? 24.743 50.410 29.225 1.00 40.86 421 ILE E CA 1
ATOM 2801 C C . ILE C 2 402 ? 25.120 50.833 27.805 1.00 47.44 421 ILE E C 1
ATOM 2802 O O . ILE C 2 402 ? 25.726 51.889 27.615 1.00 45.28 421 ILE E O 1
ATOM 2807 N N . ILE C 2 403 ? 24.752 50.027 26.812 1.00 38.06 422 ILE E N 1
ATOM 2808 C CA . ILE C 2 403 ? 25.327 50.196 25.478 1.00 45.11 422 ILE E CA 1
ATOM 2809 C C . ILE C 2 403 ? 24.922 51.505 24.807 1.00 43.82 422 ILE E C 1
ATOM 2810 O O . ILE C 2 403 ? 25.774 52.248 24.317 1.00 43.24 422 ILE E O 1
ATOM 2815 N N . GLU C 2 404 ? 23.624 51.786 24.789 1.00 40.58 423 GLU E N 1
ATOM 2816 C CA . GLU C 2 404 ? 23.137 52.981 24.112 1.00 43.54 423 GLU E CA 1
ATOM 2817 C C . GLU C 2 404 ? 23.713 54.301 24.664 1.00 42.44 423 GLU E C 1
ATOM 2818 O O . GLU C 2 404 ? 24.215 55.114 23.888 1.00 46.71 423 GLU E O 1
ATOM 2824 N N . PRO C 2 405 ? 23.650 54.521 25.997 1.00 41.60 424 PRO E N 1
ATOM 2825 C CA . PRO C 2 405 ? 24.202 55.797 26.467 1.00 46.64 424 PRO E CA 1
ATOM 2826 C C . PRO C 2 405 ? 25.708 55.856 26.283 1.00 44.35 424 PRO E C 1
ATOM 2827 O O . PRO C 2 405 ? 26.270 56.947 26.114 1.00 42.78 424 PRO E O 1
ATOM 2831 N N . LEU C 2 406 ? 26.351 54.694 26.308 1.00 40.53 425 LEU E N 1
ATOM 2832 C CA . LEU C 2 406 ? 27.780 54.601 26.014 1.00 48.93 425 LEU E CA 1
ATOM 2833 C C . LEU C 2 406 ? 28.042 55.074 24.583 1.00 51.73 425 LEU E C 1
ATOM 2834 O O . LEU C 2 406 ? 28.889 55.939 24.349 1.00 55.35 425 LEU E O 1
ATOM 2839 N N . MET C 2 407 ? 27.295 54.515 23.633 1.00 49.00 426 MET E N 1
ATOM 2840 C CA . MET C 2 407 ? 27.438 54.884 22.229 1.00 52.39 426 MET E CA 1
ATOM 2841 C C . MET C 2 407 ? 27.178 56.363 21.986 1.00 55.98 426 MET E C 1
ATOM 2842 O O . MET C 2 407 ? 27.876 56.990 21.190 1.00 57.88 426 MET E O 1
ATOM 2847 N N . ASN C 2 408 ? 26.184 56.922 22.673 1.00 50.48 427 ASN E N 1
ATOM 2848 C CA . ASN C 2 408 ? 25.847 58.331 22.481 1.00 55.79 427 ASN E CA 1
ATOM 2849 C C . ASN C 2 408 ? 26.967 59.290 22.878 1.00 53.49 427 ASN E C 1
ATOM 2850 O O . ASN C 2 408 ? 27.128 60.356 22.275 1.00 56.93 427 ASN E O 1
ATOM 2855 N N . LEU C 2 409 ? 27.748 58.902 23.882 1.00 44.86 428 LEU E N 1
ATOM 2856 C CA . LEU C 2 409 ? 28.862 59.729 24.330 1.00 53.59 428 LEU E CA 1
ATOM 2857 C C . LEU C 2 409 ? 30.052 59.699 23.371 1.00 57.33 428 LEU E C 1
ATOM 2858 O O . LEU C 2 409 ? 31.023 60.417 23.575 1.00 59.30 428 LEU E O 1
ATOM 2863 N N . LEU C 2 410 ? 29.975 58.877 22.328 1.00 58.40 429 LEU E N 1
ATOM 2864 C CA . LEU C 2 410 ? 31.035 58.824 21.322 1.00 61.67 429 LEU E CA 1
ATOM 2865 C C . LEU C 2 410 ? 31.052 60.074 20.449 1.00 69.78 429 LEU E C 1
ATOM 2866 O O . LEU C 2 410 ? 32.025 60.330 19.737 1.00 72.90 429 LEU E O 1
ATOM 2871 N N . SER C 2 411 ? 29.975 60.851 20.505 1.00 72.65 430 SER E N 1
ATOM 2872 C CA . SER C 2 411 ? 29.893 62.090 19.737 1.00 79.47 430 SER E CA 1
ATOM 2873 C C . SER C 2 411 ? 30.645 63.219 20.437 1.00 77.94 430 SER E C 1
ATOM 2874 O O . SER C 2 411 ? 30.877 64.276 19.851 1.00 80.50 430 SER E O 1
ATOM 2877 N N . ALA C 2 412 ? 31.042 62.975 21.684 1.00 73.04 431 ALA E N 1
ATOM 2878 C CA . ALA C 2 412 ? 31.672 63.995 22.524 1.00 73.95 431 ALA E CA 1
ATOM 2879 C C . ALA C 2 412 ? 32.927 64.634 21.933 1.00 80.13 431 ALA E C 1
ATOM 2880 O O . ALA C 2 412 ? 33.615 64.043 21.097 1.00 78.55 431 ALA E O 1
ATOM 2882 N N . LYS C 2 413 ? 33.216 65.848 22.393 1.00 84.68 432 LYS E N 1
ATOM 2883 C CA . LYS C 2 413 ? 34.386 66.590 21.941 1.00 89.71 432 LYS E CA 1
ATOM 2884 C C . LYS C 2 413 ? 35.525 66.523 22.952 1.00 87.20 432 LYS E C 1
ATOM 2885 O O . LYS C 2 413 ? 36.287 67.482 23.112 1.00 92.04 432 LYS E O 1
ATOM 2891 N N . ASP C 2 414 ? 35.632 65.384 23.631 1.00 80.60 433 ASP E N 1
ATOM 2892 C CA . ASP C 2 414 ? 36.741 65.130 24.539 1.00 78.30 433 ASP E CA 1
ATOM 2893 C C . ASP C 2 414 ? 37.416 63.814 24.177 1.00 78.44 433 ASP E C 1
ATOM 2894 O O . ASP C 2 414 ? 36.772 62.763 24.133 1.00 80.64 433 ASP E O 1
ATOM 2899 N N . THR C 2 415 ? 38.717 63.878 23.926 1.00 73.82 434 THR E N 1
ATOM 2900 C CA . THR C 2 415 ? 39.462 62.721 23.451 1.00 75.41 434 THR E CA 1
ATOM 2901 C C . THR C 2 415 ? 39.589 61.607 24.494 1.00 76.78 434 THR E C 1
ATOM 2902 O O . THR C 2 415 ? 39.472 60.427 24.159 1.00 76.89 434 THR E O 1
ATOM 2906 N N . LYS C 2 416 ? 39.811 61.976 25.752 1.00 77.27 435 LYS E N 1
ATOM 2907 C CA . LYS C 2 416 ? 40.027 60.983 26.803 1.00 77.73 435 LYS E CA 1
ATOM 2908 C C . LYS C 2 416 ? 38.802 60.101 27.053 1.00 72.31 435 LYS E C 1
ATOM 2909 O O . LYS C 2 416 ? 38.938 58.889 27.226 1.00 79.01 435 LYS E O 1
ATOM 2915 N N . ILE C 2 417 ? 37.610 60.693 27.070 1.00 62.27 436 ILE E N 1
ATOM 2916 C CA . ILE C 2 417 ? 36.404 59.896 27.287 1.00 61.08 436 ILE E CA 1
ATOM 2917 C C . ILE C 2 417 ? 36.136 58.971 26.100 1.00 58.92 436 ILE E C 1
ATOM 2918 O O . ILE C 2 417 ? 35.580 57.892 26.271 1.00 61.83 436 ILE E O 1
ATOM 2923 N N . ILE C 2 418 ? 36.540 59.389 24.903 1.00 63.21 437 ILE E N 1
ATOM 2924 C CA . ILE C 2 418 ? 36.440 58.526 23.731 1.00 69.37 437 ILE E CA 1
ATOM 2925 C C . ILE C 2 418 ? 37.332 57.303 23.948 1.00 69.30 437 ILE E C 1
ATOM 2926 O O . ILE C 2 418 ? 36.914 56.161 23.720 1.00 67.59 437 ILE E O 1
ATOM 2931 N N . GLN C 2 419 ? 38.553 57.556 24.411 1.00 68.09 438 GLN E N 1
ATOM 2932 C CA . GLN C 2 419 ? 39.494 56.496 24.752 1.00 71.71 438 GLN E CA 1
ATOM 2933 C C . GLN C 2 419 ? 38.920 55.568 25.819 1.00 71.55 438 GLN E C 1
ATOM 2934 O O . GLN C 2 419 ? 38.944 54.345 25.664 1.00 74.08 438 GLN E O 1
ATOM 2940 N N . VAL C 2 420 ? 38.409 56.156 26.900 1.00 69.53 439 VAL E N 1
ATOM 2941 C CA . VAL C 2 420 ? 37.825 55.383 27.996 1.00 61.33 439 VAL E CA 1
ATOM 2942 C C . VAL C 2 420 ? 36.681 54.489 27.514 1.00 55.81 439 VAL E C 1
ATOM 2943 O O . VAL C 2 420 ? 36.633 53.293 27.833 1.00 52.96 439 VAL E O 1
ATOM 2947 N N . ILE C 2 421 ? 35.783 55.066 26.719 1.00 53.85 440 ILE E N 1
ATOM 2948 C CA . ILE C 2 421 ? 34.631 54.339 26.190 1.00 53.23 440 ILE E CA 1
ATOM 2949 C C . ILE C 2 421 ? 35.030 53.192 25.259 1.00 54.88 440 ILE E C 1
ATOM 2950 O O . ILE C 2 421 ? 34.556 52.072 25.429 1.00 56.09 440 ILE E O 1
ATOM 2955 N N . LEU C 2 422 ? 35.896 53.474 24.288 1.00 56.18 441 LEU E N 1
ATOM 2956 C CA . LEU C 2 422 ? 36.357 52.453 23.356 1.00 59.03 441 LEU E CA 1
ATOM 2957 C C . LEU C 2 422 ? 37.003 51.278 24.081 1.00 61.71 441 LEU E C 1
ATOM 2958 O O . LEU C 2 422 ? 36.837 50.127 23.678 1.00 57.37 441 LEU E O 1
ATOM 2963 N N . ASP C 2 423 ? 37.730 51.576 25.156 1.00 65.51 442 ASP E N 1
ATOM 2964 C CA . ASP C 2 423 ? 38.274 50.541 26.031 1.00 60.57 442 ASP E CA 1
ATOM 2965 C C . ASP C 2 423 ? 37.158 49.689 26.629 1.00 52.68 442 ASP E C 1
ATOM 2966 O O . ASP C 2 423 ? 37.219 48.458 26.591 1.00 57.26 442 ASP E O 1
ATOM 2971 N N . ALA C 2 424 ? 36.140 50.353 27.171 1.00 47.98 443 ALA E N 1
ATOM 2972 C CA . ALA C 2 424 ? 35.008 49.663 27.785 1.00 52.32 443 ALA E CA 1
ATOM 2973 C C . ALA C 2 424 ? 34.309 48.685 26.832 1.00 49.99 443 ALA E C 1
ATOM 2974 O O . ALA C 2 424 ? 34.133 47.510 27.164 1.00 52.93 443 ALA E O 1
ATOM 2976 N N . ILE C 2 425 ? 33.908 49.166 25.656 1.00 54.32 444 ILE E N 1
ATOM 2977 C CA . ILE C 2 425 ? 33.243 48.305 24.674 1.00 61.33 444 ILE E CA 1
ATOM 2978 C C . ILE C 2 425 ? 34.168 47.177 24.225 1.00 62.21 444 ILE E C 1
ATOM 2979 O O . ILE C 2 425 ? 33.717 46.057 23.958 1.00 61.18 444 ILE E O 1
ATOM 2984 N N . SER C 2 426 ? 35.465 47.465 24.169 1.00 59.24 445 SER E N 1
ATOM 2985 C CA . SER C 2 426 ? 36.443 46.435 23.859 1.00 66.71 445 SER E CA 1
ATOM 2986 C C . SER C 2 426 ? 36.414 45.333 24.923 1.00 64.79 445 SER E C 1
ATOM 2987 O O . SER C 2 426 ? 36.442 44.144 24.598 1.00 54.11 445 SER E O 1
ATOM 2990 N N . ASN C 2 427 ? 36.340 45.734 26.190 1.00 62.98 446 ASN E N 1
ATOM 2991 C CA . ASN C 2 427 ? 36.277 44.770 27.284 1.00 60.38 446 ASN E CA 1
ATOM 2992 C C . ASN C 2 427 ? 35.002 43.943 27.234 1.00 57.99 446 ASN E C 1
ATOM 2993 O O . ASN C 2 427 ? 35.010 42.755 27.552 1.00 61.03 446 ASN E O 1
ATOM 2998 N N . ILE C 2 428 ? 33.903 44.587 26.850 1.00 56.39 447 ILE E N 1
ATOM 2999 C CA . ILE C 2 428 ? 32.608 43.927 26.787 1.00 49.34 447 ILE E CA 1
ATOM 3000 C C . ILE C 2 428 ? 32.572 42.913 25.651 1.00 52.61 447 ILE E C 1
ATOM 3001 O O . ILE C 2 428 ? 31.987 41.840 25.799 1.00 57.61 447 ILE E O 1
ATOM 3006 N N . PHE C 2 429 ? 33.210 43.234 24.528 1.00 58.41 448 PHE E N 1
ATOM 3007 C CA . PHE C 2 429 ? 33.351 42.256 23.447 1.00 64.89 448 PHE E CA 1
ATOM 3008 C C . PHE C 2 429 ? 34.169 41.052 23.890 1.00 70.54 448 PHE E C 1
ATOM 3009 O O . PHE C 2 429 ? 33.821 39.910 23.583 1.00 72.46 448 PHE E O 1
ATOM 3017 N N . GLN C 2 430 ? 35.255 41.313 24.613 1.00 78.58 449 GLN E N 1
ATOM 3018 C CA . GLN C 2 430 ? 36.124 40.246 25.112 1.00 86.20 449 GLN E CA 1
ATOM 3019 C C . GLN C 2 430 ? 35.365 39.319 26.053 1.00 80.22 449 GLN E C 1
ATOM 3020 O O . GLN C 2 430 ? 35.762 38.173 26.258 1.00 81.83 449 GLN E O 1
ATOM 3026 N N . ALA C 2 431 ? 34.283 39.828 26.637 1.00 69.44 450 ALA E N 1
ATOM 3027 C CA . ALA C 2 431 ? 33.416 39.003 27.465 1.00 68.19 450 ALA E CA 1
ATOM 3028 C C . ALA C 2 431 ? 32.400 38.263 26.596 1.00 69.90 450 ALA E C 1
ATOM 3029 O O . ALA C 2 431 ? 31.999 37.144 26.914 1.00 69.16 450 ALA E O 1
ATOM 3031 N N . ALA C 2 432 ? 31.994 38.890 25.493 1.00 71.93 451 ALA E N 1
ATOM 3032 C CA . ALA C 2 432 ? 31.037 38.285 24.566 1.00 77.32 451 ALA E CA 1
ATOM 3033 C C . ALA C 2 432 ? 31.610 37.064 23.847 1.00 79.36 451 ALA E C 1
ATOM 3034 O O . ALA C 2 432 ? 30.866 36.160 23.467 1.00 80.46 451 ALA E O 1
ATOM 3036 N N . GLU C 2 433 ? 32.928 37.054 23.652 1.00 84.09 452 GLU E N 1
ATOM 3037 C CA . GLU C 2 433 ? 33.618 35.939 23.004 1.00 83.14 452 GLU E CA 1
ATOM 3038 C C . GLU C 2 433 ? 33.474 34.660 23.815 1.00 84.42 452 GLU E C 1
ATOM 3039 O O . GLU C 2 433 ? 33.149 33.600 23.273 1.00 83.07 452 GLU E O 1
ATOM 3045 N N . LYS C 2 434 ? 33.700 34.773 25.122 1.00 81.18 453 LYS E N 1
ATOM 3046 C CA . LYS C 2 434 ? 33.632 33.632 26.033 1.00 81.79 453 LYS E CA 1
ATOM 3047 C C . LYS C 2 434 ? 32.212 33.081 26.174 1.00 84.16 453 LYS E C 1
ATOM 3048 O O . LYS C 2 434 ? 31.944 32.250 27.042 1.00 88.95 453 LYS E O 1
ATOM 3054 N N . LEU C 2 435 ? 31.310 33.551 25.320 1.00 77.88 454 LEU E N 1
ATOM 3055 C CA . LEU C 2 435 ? 29.919 33.132 25.344 1.00 74.04 454 LEU E CA 1
ATOM 3056 C C . LEU C 2 435 ? 29.424 32.819 23.938 1.00 72.92 454 LEU E C 1
ATOM 3057 O O . LEU C 2 435 ? 28.310 32.327 23.762 1.00 72.52 454 LEU E O 1
ATOM 3062 N N . GLY C 2 436 ? 30.251 33.111 22.937 1.00 72.49 455 GLY E N 1
ATOM 3063 C CA . GLY C 2 436 ? 29.869 32.899 21.551 1.00 76.05 455 GLY E CA 1
ATOM 3064 C C . GLY C 2 436 ? 28.795 33.866 21.088 1.00 78.47 455 GLY E C 1
ATOM 3065 O O . GLY C 2 436 ? 28.186 33.672 20.034 1.00 77.04 455 GLY E O 1
ATOM 3066 N N . GLU C 2 437 ? 28.569 34.918 21.872 1.00 76.18 456 GLU E N 1
ATOM 3067 C CA . GLU C 2 437 ? 27.505 35.873 21.584 1.00 73.47 456 GLU E CA 1
ATOM 3068 C C . GLU C 2 437 ? 28.035 37.250 21.193 1.00 68.75 456 GLU E C 1
ATOM 3069 O O . GLU C 2 437 ? 27.442 38.272 21.533 1.00 64.12 456 GLU E O 1
ATOM 3075 N N . THR C 2 438 ? 29.153 37.277 20.478 1.00 66.44 457 THR E N 1
ATOM 3076 C CA . THR C 2 438 ? 29.695 38.534 19.977 1.00 71.26 457 THR E CA 1
ATOM 3077 C C . THR C 2 438 ? 28.799 39.110 18.887 1.00 83.52 457 THR E C 1
ATOM 3078 O O . THR C 2 438 ? 28.776 40.321 18.666 1.00 88.33 457 THR E O 1
ATOM 3082 N N . GLU C 2 439 ? 28.062 38.236 18.208 1.00 86.80 458 GLU E N 1
ATOM 3083 C CA . GLU C 2 439 ? 27.199 38.655 17.112 1.00 88.89 458 GLU E CA 1
ATOM 3084 C C . GLU C 2 439 ? 26.032 39.509 17.611 1.00 83.88 458 GLU E C 1
ATOM 3085 O O . GLU C 2 439 ? 25.703 40.525 17.001 1.00 81.02 458 GLU E O 1
ATOM 3091 N N . LYS C 2 440 ? 25.419 39.107 18.723 1.00 82.47 459 LYS E N 1
ATOM 3092 C CA . LYS C 2 440 ? 24.298 39.855 19.290 1.00 83.06 459 LYS E CA 1
ATOM 3093 C C . LYS C 2 440 ? 24.707 41.278 19.684 1.00 77.79 459 LYS E C 1
ATOM 3094 O O . LYS C 2 440 ? 23.904 42.211 19.583 1.00 80.88 459 LYS E O 1
ATOM 3100 N N . LEU C 2 441 ? 25.955 41.443 20.118 1.00 69.07 460 LEU E N 1
ATOM 3101 C CA . LEU C 2 441 ? 26.437 42.736 20.598 1.00 65.17 460 LEU E CA 1
ATOM 3102 C C . LEU C 2 441 ? 26.694 43.680 19.432 1.00 65.68 460 LEU E C 1
ATOM 3103 O O . LEU C 2 441 ? 26.375 44.870 19.506 1.00 59.04 460 LEU E O 1
ATOM 3108 N N . SER C 2 442 ? 27.266 43.139 18.360 1.00 68.37 461 SER E N 1
ATOM 3109 C CA . SER C 2 442 ? 27.497 43.902 17.141 1.00 71.43 461 SER E CA 1
ATOM 3110 C C . SER C 2 442 ? 26.196 44.545 16.661 1.00 67.91 461 SER E C 1
ATOM 3111 O O . SER C 2 442 ? 26.161 45.734 16.336 1.00 68.12 461 SER E O 1
ATOM 3114 N N . ILE C 2 443 ? 25.127 43.755 16.638 1.00 60.48 462 ILE E N 1
ATOM 3115 C CA . ILE C 2 443 ? 23.823 44.227 16.190 1.00 65.62 462 ILE E CA 1
ATOM 3116 C C . ILE C 2 443 ? 23.261 45.307 17.115 1.00 74.19 462 ILE E C 1
ATOM 3117 O O . ILE C 2 443 ? 22.787 46.347 16.650 1.00 79.82 462 ILE E O 1
ATOM 3122 N N . MET C 2 444 ? 23.311 45.050 18.420 1.00 73.89 463 MET E N 1
ATOM 3123 C CA . MET C 2 444 ? 22.874 46.017 19.426 1.00 71.74 463 MET E CA 1
ATOM 3124 C C . MET C 2 444 ? 23.563 47.363 19.218 1.00 66.97 463 MET E C 1
ATOM 3125 O O . MET C 2 444 ? 22.916 48.414 19.220 1.00 63.83 463 MET E O 1
ATOM 3130 N N . ILE C 2 445 ? 24.877 47.313 19.019 1.00 65.34 464 ILE E N 1
ATOM 3131 C CA . ILE C 2 445 ? 25.682 48.511 18.801 1.00 68.19 464 ILE E CA 1
ATOM 3132 C C . ILE C 2 445 ? 25.364 49.144 17.443 1.00 72.51 464 ILE E C 1
ATOM 3133 O O . ILE C 2 445 ? 25.401 50.365 17.296 1.00 73.32 464 ILE E O 1
ATOM 3138 N N . GLU C 2 446 ? 25.038 48.311 16.457 1.00 73.83 465 GLU E N 1
ATOM 3139 C CA . GLU C 2 446 ? 24.635 48.804 15.141 1.00 76.72 465 GLU E CA 1
ATOM 3140 C C . GLU C 2 446 ? 23.277 49.502 15.224 1.00 72.43 465 GLU E C 1
ATOM 3141 O O . GLU C 2 446 ? 23.078 50.569 14.637 1.00 67.34 465 GLU E O 1
ATOM 3147 N N . GLU C 2 447 ? 22.353 48.903 15.969 1.00 72.02 466 GLU E N 1
ATOM 3148 C CA . GLU C 2 447 ? 20.996 49.430 16.084 1.00 77.09 466 GLU E CA 1
ATOM 3149 C C . GLU C 2 447 ? 20.900 50.802 16.757 1.00 74.95 466 GLU E C 1
ATOM 3150 O O . GLU C 2 447 ? 20.125 51.648 16.318 1.00 77.42 466 GLU E O 1
ATOM 3156 N N . CYS C 2 448 ? 21.666 51.025 17.822 1.00 71.24 467 CYS E N 1
ATOM 3157 C CA . CYS C 2 448 ? 21.586 52.302 18.534 1.00 72.22 467 CYS E CA 1
ATOM 3158 C C . CYS C 2 448 ? 22.434 53.375 17.863 1.00 77.94 467 CYS E C 1
ATOM 3159 O O . CYS C 2 448 ? 22.712 54.421 18.456 1.00 77.90 467 CYS E O 1
ATOM 3162 N N . GLY C 2 449 ? 22.840 53.109 16.625 1.00 75.63 468 GLY E N 1
ATOM 3163 C CA . GLY C 2 449 ? 23.603 54.068 15.849 1.00 78.40 468 GLY E CA 1
ATOM 3164 C C . GLY C 2 449 ? 25.056 54.145 16.273 1.00 79.32 468 GLY E C 1
ATOM 3165 O O . GLY C 2 449 ? 25.747 55.120 15.966 1.00 80.49 468 GLY E O 1
ATOM 3166 N N . GLY C 2 450 ? 25.525 53.113 16.969 1.00 72.97 469 GLY E N 1
ATOM 3167 C CA . GLY C 2 450 ? 26.883 53.093 17.476 1.00 66.97 469 GLY E CA 1
ATOM 3168 C C . GLY C 2 450 ? 27.935 52.868 16.406 1.00 68.16 469 GLY E C 1
ATOM 3169 O O . GLY C 2 450 ? 28.982 53.515 16.420 1.00 70.39 469 GLY E O 1
ATOM 3170 N N . LEU C 2 451 ? 27.665 51.950 15.482 1.00 65.43 470 LEU E N 1
ATOM 3171 C CA . LEU C 2 451 ? 28.640 51.605 14.450 1.00 67.60 470 LEU E CA 1
ATOM 3172 C C . LEU C 2 451 ? 28.988 52.804 13.575 1.00 72.51 470 LEU E C 1
ATOM 3173 O O . LEU C 2 451 ? 30.149 52.990 13.204 1.00 76.62 470 LEU E O 1
ATOM 3178 N N . ASP C 2 452 ? 27.983 53.610 13.244 1.00 74.84 471 ASP E N 1
ATOM 3179 C CA . ASP C 2 452 ? 28.215 54.839 12.494 1.00 84.30 471 ASP E CA 1
ATOM 3180 C C . ASP C 2 452 ? 29.223 55.707 13.240 1.00 85.23 471 ASP E C 1
ATOM 3181 O O . ASP C 2 452 ? 30.145 56.270 12.639 1.00 83.05 471 ASP E O 1
ATOM 3186 N N . LYS C 2 453 ? 29.046 55.788 14.557 1.00 84.89 472 LYS E N 1
ATOM 3187 C CA . LYS C 2 453 ? 29.926 56.569 15.419 1.00 84.85 472 LYS E CA 1
ATOM 3188 C C . LYS C 2 453 ? 31.350 56.024 15.456 1.00 85.39 472 LYS E C 1
ATOM 3189 O O . LYS C 2 453 ? 32.312 56.789 15.466 1.00 87.22 472 LYS E O 1
ATOM 3195 N N . ILE C 2 454 ? 31.481 54.703 15.477 1.00 83.09 473 ILE E N 1
ATOM 3196 C CA . ILE C 2 454 ? 32.799 54.080 15.514 1.00 85.10 473 ILE E CA 1
ATOM 3197 C C . ILE C 2 454 ? 33.533 54.198 14.176 1.00 92.70 473 ILE E C 1
ATOM 3198 O O . ILE C 2 454 ? 34.748 54.411 14.154 1.00 96.29 473 ILE E O 1
ATOM 3203 N N . GLU C 2 455 ? 32.802 54.059 13.070 1.00 95.96 474 GLU E N 1
ATOM 3204 C CA . GLU C 2 455 ? 33.377 54.268 11.741 1.00 104.72 474 GLU E CA 1
ATOM 3205 C C . GLU C 2 455 ? 34.039 55.637 11.677 1.00 107.25 474 GLU E C 1
ATOM 3206 O O . GLU C 2 455 ? 35.199 55.763 11.280 1.00 110.00 474 GLU E O 1
ATOM 3212 N N . ALA C 2 456 ? 33.290 56.659 12.074 1.00 104.68 475 ALA E N 1
ATOM 3213 C CA . ALA C 2 456 ? 33.773 58.033 12.028 1.00 108.57 475 ALA E CA 1
ATOM 3214 C C . ALA C 2 456 ? 35.043 58.225 12.857 1.00 110.22 475 ALA E C 1
ATOM 3215 O O . ALA C 2 456 ? 35.864 59.094 12.556 1.00 111.25 475 ALA E O 1
ATOM 3217 N N . LEU C 2 457 ? 35.198 57.406 13.895 1.00 105.54 476 LEU E N 1
ATOM 3218 C CA . LEU C 2 457 ? 36.366 57.476 14.769 1.00 101.07 476 LEU E CA 1
ATOM 3219 C C . LEU C 2 457 ? 37.625 56.878 14.128 1.00 105.29 476 LEU E C 1
ATOM 3220 O O . LEU C 2 457 ? 38.733 57.060 14.634 1.00 104.34 476 LEU E O 1
ATOM 3225 N N . GLN C 2 458 ? 37.456 56.169 13.015 1.00 107.04 477 GLN E N 1
ATOM 3226 C CA . GLN C 2 458 ? 38.599 55.613 12.295 1.00 108.61 477 GLN E CA 1
ATOM 3227 C C . GLN C 2 458 ? 39.408 56.718 11.622 1.00 109.87 477 GLN E C 1
ATOM 3228 O O . GLN C 2 458 ? 40.580 56.530 11.297 1.00 113.85 477 GLN E O 1
ATOM 3234 N N . ARG C 2 459 ? 38.774 57.869 11.421 1.00 108.79 478 ARG E N 1
ATOM 3235 C CA . ARG C 2 459 ? 39.440 59.024 10.829 1.00 113.95 478 ARG E CA 1
ATOM 3236 C C . ARG C 2 459 ? 39.517 60.168 11.833 1.00 112.67 478 ARG E C 1
ATOM 3237 O O . ARG C 2 459 ? 39.212 61.317 11.513 1.00 113.43 478 ARG E O 1
ATOM 3245 N N . HIS C 2 460 ? 39.929 59.842 13.052 1.00 109.94 479 HIS E N 1
ATOM 3246 C CA . HIS C 2 460 ? 40.015 60.828 14.120 1.00 107.10 479 HIS E CA 1
ATOM 3247 C C . HIS C 2 460 ? 41.430 61.381 14.206 1.00 110.40 479 HIS E C 1
ATOM 3248 O O . HIS C 2 460 ? 42.382 60.736 13.762 1.00 116.71 479 HIS E O 1
ATOM 3255 N N . GLU C 2 461 ? 41.558 62.580 14.770 1.00 110.29 480 GLU E N 1
ATOM 3256 C CA . GLU C 2 461 ? 42.853 63.233 14.936 1.00 116.84 480 GLU E CA 1
ATOM 3257 C C . GLU C 2 461 ? 43.812 62.332 15.708 1.00 116.43 480 GLU E C 1
ATOM 3258 O O . GLU C 2 461 ? 44.853 61.923 15.184 1.00 117.74 480 GLU E O 1
ATOM 3264 N N . ASN C 2 462 ? 43.440 62.005 16.943 1.00 113.19 481 ASN E N 1
ATOM 3265 C CA . ASN C 2 462 ? 44.276 61.168 17.794 1.00 113.40 481 ASN E CA 1
ATOM 3266 C C . ASN C 2 462 ? 44.530 59.783 17.206 1.00 113.13 481 ASN E C 1
ATOM 3267 O O . ASN C 2 462 ? 43.801 59.318 16.327 1.00 113.79 481 ASN E O 1
ATOM 3272 N N . GLU C 2 463 ? 45.572 59.129 17.709 1.00 110.29 482 GLU E N 1
ATOM 3273 C CA . GLU C 2 463 ? 46.008 57.855 17.165 1.00 109.11 482 GLU E CA 1
ATOM 3274 C C . GLU C 2 463 ? 45.602 56.661 18.025 1.00 103.54 482 GLU E C 1
ATOM 3275 O O . GLU C 2 463 ? 45.330 55.580 17.503 1.00 100.11 482 GLU E O 1
ATOM 3281 N N . SER C 2 464 ? 45.562 56.848 19.340 1.00 101.30 483 SER E N 1
ATOM 3282 C CA . SER C 2 464 ? 45.034 55.812 20.209 1.00 98.47 483 SER E CA 1
ATOM 3283 C C . SER C 2 464 ? 43.590 55.575 19.793 1.00 96.23 483 SER E C 1
ATOM 3284 O O . SER C 2 464 ? 43.097 54.447 19.826 1.00 92.35 483 SER E O 1
ATOM 3287 N N . VAL C 2 465 ? 42.936 56.651 19.361 1.00 100.57 484 VAL E N 1
ATOM 3288 C CA . VAL C 2 465 ? 41.545 56.603 18.926 1.00 100.02 484 VAL E CA 1
ATOM 3289 C C . VAL C 2 465 ? 41.343 55.872 17.591 1.00 106.60 484 VAL E C 1
ATOM 3290 O O . VAL C 2 465 ? 40.590 54.897 17.535 1.00 104.99 484 VAL E O 1
ATOM 3294 N N . TYR C 2 466 ? 42.003 56.327 16.524 1.00 110.64 485 TYR E N 1
ATOM 3295 C CA . TYR C 2 466 ? 41.733 55.756 15.199 1.00 114.29 485 TYR E CA 1
ATOM 3296 C C . TYR C 2 466 ? 42.105 54.273 15.084 1.00 111.82 485 TYR E C 1
ATOM 3297 O O . TYR C 2 466 ? 41.513 53.541 14.288 1.00 114.79 485 TYR E O 1
ATOM 3306 N N . LYS C 2 467 ? 43.053 53.830 15.908 1.00 105.85 486 LYS E N 1
ATOM 3307 C CA . LYS C 2 467 ? 43.42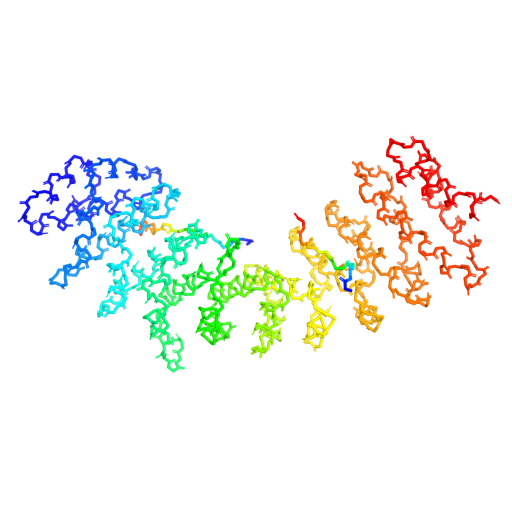8 52.420 15.945 1.00 103.56 486 LYS E CA 1
ATOM 3308 C C . LYS C 2 467 ? 42.369 51.567 16.631 1.00 95.94 486 LYS E C 1
ATOM 3309 O O . LYS C 2 467 ? 41.824 50.643 16.028 1.00 99.11 486 LYS E O 1
ATOM 3315 N N . ALA C 2 468 ? 42.101 51.880 17.898 1.00 90.74 487 ALA E N 1
ATOM 3316 C CA . ALA C 2 468 ? 41.116 51.159 18.706 1.00 81.76 487 ALA E CA 1
ATOM 3317 C C . ALA C 2 468 ? 39.785 51.000 17.982 1.00 76.90 487 ALA E C 1
ATOM 3318 O O . ALA C 2 468 ? 39.142 49.954 18.076 1.00 78.95 487 ALA E O 1
ATOM 3320 N N . SER C 2 469 ? 39.381 52.044 17.264 1.00 76.22 488 SER E N 1
ATOM 3321 C CA . SER C 2 469 ? 38.196 51.989 16.417 1.00 81.24 488 SER E CA 1
ATOM 3322 C C . SER C 2 469 ? 38.339 50.896 15.358 1.00 80.59 488 SER E C 1
ATOM 3323 O O . SER C 2 469 ? 37.661 49.868 15.425 1.00 80.05 488 SER E O 1
ATOM 3326 N N . LEU C 2 470 ? 39.222 51.131 14.388 1.00 84.68 489 LEU E N 1
ATOM 3327 C CA . LEU C 2 470 ? 39.503 50.166 13.322 1.00 87.66 489 LEU E CA 1
ATOM 3328 C C . LEU C 2 470 ? 39.732 48.756 13.861 1.00 85.38 489 LEU E C 1
ATOM 3329 O O . LEU C 2 470 ? 39.292 47.777 13.259 1.00 86.64 489 LEU E O 1
ATOM 3334 N N . ASN C 2 471 ? 40.413 48.662 14.999 1.00 86.28 490 ASN E N 1
ATOM 3335 C CA . ASN C 2 471 ? 40.622 47.386 15.672 1.00 90.38 490 ASN E CA 1
ATOM 3336 C C . ASN C 2 471 ? 39.289 46.699 15.978 1.00 86.39 490 ASN E C 1
ATOM 3337 O O . ASN C 2 471 ? 39.087 45.539 15.603 1.00 86.87 490 ASN E O 1
ATOM 3342 N N . LEU C 2 472 ? 38.389 47.422 16.649 1.00 78.07 491 LEU E N 1
ATOM 3343 C CA . LEU C 2 472 ? 37.041 46.929 16.940 1.00 74.73 491 LEU E CA 1
ATOM 3344 C C . LEU C 2 472 ? 36.295 46.550 15.666 1.00 79.04 491 LEU E C 1
ATOM 3345 O O . LEU C 2 472 ? 35.544 45.573 15.639 1.00 77.25 491 LEU E O 1
ATOM 3350 N N . ILE C 2 473 ? 36.496 47.340 14.616 1.00 85.52 492 ILE E N 1
ATOM 3351 C CA . ILE C 2 473 ? 35.810 47.129 13.347 1.00 89.98 492 ILE E CA 1
ATOM 3352 C C . ILE C 2 473 ? 36.191 45.802 12.703 1.00 90.54 492 ILE E C 1
ATOM 3353 O O . ILE C 2 473 ? 35.327 44.968 12.438 1.00 91.52 492 ILE E O 1
ATOM 3358 N N . GLU C 2 474 ? 37.485 45.611 12.458 1.00 95.60 493 GLU E N 1
ATOM 3359 C CA . GLU C 2 474 ? 37.964 44.425 11.754 1.00 100.69 493 GLU E CA 1
ATOM 3360 C C . GLU C 2 474 ? 37.691 43.115 12.497 1.00 102.18 493 GLU E C 1
ATOM 3361 O O . GLU C 2 474 ? 37.533 42.065 11.872 1.00 103.80 493 GLU E O 1
ATOM 3367 N N . LYS C 2 475 ? 37.615 43.176 13.824 1.00 102.84 494 LYS E N 1
ATOM 3368 C CA . LYS C 2 475 ? 37.400 41.964 14.614 1.00 102.03 494 LYS E CA 1
ATOM 3369 C C . LYS C 2 475 ? 35.920 41.594 14.818 1.00 98.16 494 LYS E C 1
ATOM 3370 O O . LYS C 2 475 ? 35.578 40.410 14.841 1.00 100.51 494 LYS E O 1
ATOM 3376 N N . TYR C 2 476 ? 35.046 42.593 14.942 1.00 90.57 495 TYR E N 1
ATOM 3377 C CA . TYR C 2 476 ? 33.653 42.331 15.319 1.00 85.80 495 TYR E CA 1
ATOM 3378 C C . TYR C 2 476 ? 32.583 42.766 14.312 1.00 83.70 495 TYR E C 1
ATOM 3379 O O . TYR C 2 476 ? 31.457 42.263 14.342 1.00 76.31 495 TYR E O 1
ATOM 3388 N N . PHE C 2 477 ? 32.924 43.699 13.431 1.00 86.92 496 PHE E N 1
ATOM 3389 C CA . PHE C 2 477 ? 31.948 44.220 12.481 1.00 86.92 496 PHE E CA 1
ATOM 3390 C C . PHE C 2 477 ? 32.277 43.871 11.027 1.00 95.37 496 PHE E C 1
ATOM 3391 O O . PHE C 2 477 ? 31.842 44.563 10.106 1.00 99.30 496 PHE E O 1
ATOM 3399 N N . SER C 2 478 ? 33.039 42.799 10.823 1.00 96.09 497 SER E N 1
ATOM 3400 C CA . SER C 2 478 ? 33.392 42.363 9.472 1.00 105.52 497 SER E CA 1
ATOM 3401 C C . SER C 2 478 ? 33.260 40.855 9.298 1.00 106.86 497 SER E C 1
ATOM 3402 O O . SER C 2 478 ? 32.153 40.318 9.292 1.00 105.61 497 SER E O 1
#

Organism: Homo sapiens (NCBI:txid9606)

Secondary structure (DSSP, 8-state):
-TT-----/----S-------/-TTSS--HHHHHHHHTTS-HHHHHHHHHHHHHHHT-SS---HHHHHHTT-HHHHHHHTT-TT-HHHHHHHHHHHHHHHTS-HHHHHHHHHTTHHHHHHHHTT-S-HHHHHHHHHHHHHHHTT-HHHHHHHHHTT-HHHHHHHT-SS-GGGS-HHHHHHHHHHHHHHS---SSPPPHHHHHHHHHHHHHHTT-S-HHHHHHHHHHHHHHTSSSHHHHHHHHTTT-HHHHHHHHT-S-HHHHHHHHHHHHHHTTS-HHHHHHHHHTTGGGTHHHHTT-SSHHHHHHHHHHHHHHTTS-HHHHHHHHHTTHHHHHHHHHHSS-HHHHHHHHHHHHHHHHHS-HHHHHHHHHTT-HHHHHHGGG-S-HHHHHHHHHHHHHHHHHHHTTT-HHHHHHHHHHTTHHHHHHHGGG-SSHHHHHHHHHHHHHH--

Sequence (447 aa):
SPSKRARPAISPSKRARPAEQGTVNWSVEDIVKGINSNNLESQLQATQAARKLLSREKQPPIDNIIRAGLIPKFVSFLGKTDCSPIQFESAWALTNIASGTSEQTKAVVDGGAIPAFISLLASPHAHISEQAVWALGNIAGDGSAFRDLVIKHGAIDPLLALLAVPDLSTLACGYLRNLTWTLSNLCRNKNPAPPLDAVEQILPTLVRLLHHNDPEVLADSCWAISYLTDGPNERIEMVVKKGVVPQLVKLLGATELPIVTPALRAIGNIVTGTDEQTQKVIDAGALAVFPSLLTNPKTNIQKEATWTMSNITAGRQDQIQQVVNHGLVPFLVGVLSKADFKTQKEAAWAITNYTSGGTVEQIVYLVHCGIIEPLMNLLSAKDTKIIQVILDAISNIFQAAEKLGETEKLSIMIEECGGLDKIEALQRHENESVYKASLNLIEKYFS

B-factor: mean 49.88, std 21.23, range [20.87, 148.29]

Nearest PDB structures (foldseek):
  6p6e-assembly1_A  TM=9.999E-01  e=1.999E-53  Mus musculus
  5gxw-assembly1_A  TM=9.989E-01  e=7.452E-53  Mus musculus
  6d7m-assembly1_B  TM=1.001E+00  e=9.537E-53  Mus musculus
  6d7n-assembly1_B  TM=1.001E+00  e=1.171E-52  Panicum virgatum
  3tpo-assembly1_A  TM=1.001E+00  e=6.586E-52  Mus musculus

GO terms:
  GO:0005634 nucleus (C, IDA)
  GO:0004170 dUTP diphosphatase activity (F, IDA)
  GO:0006231 dTMP biosynthetic process (P, IDA)
  GO:0005634 nucleus (C, EXP)
  GO:0005739 mitochondrion (C, EXP)
  GO:0005634 nucleus (C, TAS)
  GO:0005739 mitochondrion (C, TAS)
  GO:0004170 dUTP diphosphatase activity (F, TAS)
  GO:0006139 nucleobase-containing compound metabolic process (P, TAS)
  GO:0006260 DNA replication (P, TAS)
  GO:0006231 dTMP biosynthetic process (P, IMP)
  GO:0005739 mitochondrion (C, HTP)
  GO:0005654 nucleoplasm (C, TAS)
  GO:0005515 protein binding (F, IPI)
  GO:0005654 nucleoplasm (C, IDA)
  GO:0004170 dUTP diphosphatase activity (F, EXP)
  GO:0070062 extracellular exosome (C, HDA)
  GO:0003723 RNA binding (F, HDA)

InterPro domains:
  IPR008181 Deoxyuridine triphosphate nucleotidohydrolase [PTHR11241] (94-251)
  IPR008181 Deoxyuridine triphosphate nucleotidohydrolase [TIGR00576] (114-251)
  IPR029054 dUTPase-like [PF00692] (122-250)
  IPR033704 dUTPase, trimeric [cd07557] (134-221)
  IPR036157 dUTPase-like superfamily [G3DSA:2.70.40.10] (105-251)
  IPR036157 dUTPase-like superfamily [SSF51283] (112-251)